Protein AF-A0AA43C6V8-F1 (afdb_monomer_lite)

Sequence (567 aa):
AALREPPGLALLPVYSGEDRGLGRGYAHRLAWVLRPEIAGDVGRWEALVDAHDGELLAFEDLDHYGVARNVRGGVYPYADDGVEPDGTMVGGYPMPFADLSSGGFADAGGNFSATGTVTTTLDGQYVRIQDDCGAISEASDGDIDLEGADGDDNCEVPPGHSPGDTPGARTAYYELNRLREMAASHLPANAWLDGQLTARTNLPLTCAASWNGTEVLFYWHNEPCANTAQNAAVIDHEWGHGLDDNDVNGSIPPASQGGGGGFADLIAAVRHNRACIGRGFFTNGMLCGGYGDPCTPESGCDGVRTVDYEERTSGLPHTLTWVRQFCFGTPPAVQCLGAAYAEAIWDLWKRDLPALYGMDDNTALEVTTRLLIVGSGAVSGWFDLSGPDPGDAGCGANQAYLQFLATDDDDGDIDNGTPHMTAIAAAFDRHEIGCTPGGATPGPVVQDSGCAATPTAAPVVSADATDMGAELSWTAVADAAEYKIFRTDGERQCELAKTVAGTTTGTSFTDGGLQNGREYSYVVIPMGAGGDSCFGPASACVSVGDDAIFADGFESGDTSAWSQTVP

Foldseek 3Di:
DDFPDDWDKDWDWDQPPDPPDDPPGTDIFIWTWTFDDDFPDLFTWTWTAGPPPRRGPDIDGPFPLPFKFFEWEWAQQAFCQPDPDRNWIDTGQGLAQFAWPVDGTAHRQRIDGDAAKIWTFLCGQAEREDEPQFTFIFIDRGHGYQYDGTPFFQQRGPPPGDSRSGNLRRHLSNLLLQLLLQLCLLVVPQVNSSHHEYEYFRDCDDDAWAQPQGHTYWYGDDPQFHTLSRGSLSSQLRVQLNLCCRFLQNHFADLQQLTSQLLSNLSSCLQQVAQQRGACGGNVQDFACLLPFTFDVVSSRPHNGGLACCRTPVNAAAALVNCLVRQDDVVGDSNNSSNLVSNLLVCLQPPQCCVPPVADNLLSSLLSSSLSSPLSRQANGQFRSPDPFLLAGQQDCNHSLNSSLCSLALPNDCLQPGQRQQSSQVSCNSRSRYHDPVDPRHDRDRDHDDQVQFFADAWAKDWEDDRQWIKMFTDDTGQFQKKWKWKDFDDPASSGRTRGQDMGSDGMDIGGNHHRQGKMKMKMWGAHPSPSSRTYHIYPIDIDRDPSPDPDDPVVVDPVVPDDDDD

Radius of gyration: 26.61 Å; chains: 1; bounding box: 60×79×83 Å

Secondary structure (DSSP, 8-state):
--BSSPPEEEEEEEE-S---STT-SEEEEEEEEE-BPPTT--S-EEEEEETTT--EEEEEE-S-TTT-EEEEEEE-SS-SSS-TTTSS-EEEEE-TT-B-TTSSB--TTSEE--SS-EEE-SB-SSEEEEETT----EEESS-EE----TT--TT---TT--TT--HHHHHHHHHHHHHHHHHHHH-TT-TTTTSPEEEEEEEEEES-EEE-SSEEEEEEPBTTB--GGG-HHHHHHHHHHHHHHTSSS-SPPPGGGT-SHHHHHHHHHHHTT-SEETTTSBTT-PPP-GGGSPBPTTTT--SSEES-GGGBSS-S---HHHHHHHS-SSS--HHHHTHHHHHHHHHIIIIIHHHHH---HHHHHHHHHHHHHHHGGG-SBSS-TT-S-GGGTT-STTBHHHHHHHHH-SSS-GGG-BTTHHHHHHHHHHTT-S--TTSSS------B---TT---S---EEEEEETTEEEEEEPPPTT-SEEEEEEE-STTGGGS--EEEEEESSSEEEEESPPTT--EEEEEEEE-TTGGG-B-PPPPPEEES------SSSTT---GGG-----

pLDDT: mean 87.9, std 14.6, range [30.09, 98.88]

Structure (mmCIF, N/CA/C/O backbone):
data_AF-A0AA43C6V8-F1
#
_entry.id   AF-A0AA43C6V8-F1
#
loop_
_atom_site.group_PDB
_atom_site.id
_atom_site.type_symbol
_atom_site.label_atom_id
_atom_site.label_alt_id
_atom_site.label_comp_id
_atom_site.label_asym_id
_atom_site.label_entity_id
_atom_site.label_seq_id
_atom_site.pdbx_PDB_ins_code
_atom_site.Cartn_x
_atom_site.Cartn_y
_atom_site.Cartn_z
_atom_site.occupancy
_atom_site.B_iso_or_equiv
_atom_site.auth_seq_id
_atom_site.auth_comp_id
_atom_site.auth_asym_id
_atom_site.auth_atom_id
_atom_site.pdbx_PDB_model_num
ATOM 1 N N . ALA A 1 1 ? -10.275 -36.086 -13.017 1.00 51.12 1 ALA A N 1
ATOM 2 C CA . ALA A 1 1 ? -10.548 -34.674 -13.315 1.00 51.12 1 ALA A CA 1
ATOM 3 C C . ALA A 1 1 ? -11.756 -34.257 -12.499 1.00 51.12 1 ALA A C 1
ATOM 5 O O . ALA A 1 1 ? -12.772 -34.953 -12.562 1.00 51.12 1 ALA A O 1
ATOM 6 N N . ALA A 1 2 ? -11.615 -33.213 -11.686 1.00 54.00 2 ALA A N 1
ATOM 7 C CA . ALA A 1 2 ? -12.768 -32.497 -11.162 1.00 54.00 2 ALA A CA 1
ATOM 8 C C . ALA A 1 2 ? -13.444 -31.752 -12.327 1.00 54.00 2 ALA A C 1
ATOM 10 O O . ALA A 1 2 ? -12.810 -31.464 -13.345 1.00 54.00 2 ALA A O 1
ATOM 11 N N . LEU A 1 3 ? -14.753 -31.543 -12.222 1.00 53.59 3 LEU A N 1
ATOM 12 C CA . LEU A 1 3 ? -15.493 -30.680 -13.136 1.00 53.59 3 LEU A CA 1
ATOM 13 C C . LEU A 1 3 ? -15.845 -29.422 -12.349 1.00 53.59 3 LEU A C 1
ATOM 15 O O . LEU A 1 3 ? -16.387 -29.565 -11.251 1.00 53.59 3 LEU A O 1
ATOM 19 N N . ARG A 1 4 ? -15.598 -28.238 -12.922 1.00 54.72 4 ARG A N 1
ATOM 20 C CA . ARG A 1 4 ? -15.989 -26.950 -12.312 1.00 54.72 4 ARG A CA 1
ATOM 21 C C . ARG A 1 4 ? -17.490 -26.878 -12.054 1.00 54.72 4 ARG A C 1
ATOM 23 O O . ARG A 1 4 ? -17.960 -26.274 -11.099 1.00 54.72 4 ARG A O 1
ATOM 30 N N . GLU A 1 5 ? -18.257 -27.547 -12.909 1.00 61.78 5 GLU A N 1
ATOM 31 C CA . GLU A 1 5 ? -19.711 -27.533 -12.884 1.00 61.78 5 GLU A CA 1
ATOM 32 C C . GLU A 1 5 ? -20.281 -28.934 -13.155 1.00 61.78 5 GLU A C 1
ATOM 34 O O . GLU A 1 5 ? -19.648 -29.753 -13.834 1.00 61.78 5 GLU A O 1
ATOM 39 N N . PRO A 1 6 ? -21.507 -29.236 -12.689 1.00 69.25 6 PRO A N 1
ATOM 40 C CA . PRO A 1 6 ? -22.211 -30.444 -13.095 1.00 69.25 6 PRO A CA 1
ATOM 41 C C . PRO A 1 6 ? -22.332 -30.534 -14.629 1.00 69.25 6 PRO A C 1
ATOM 43 O O . PRO A 1 6 ? -22.663 -29.532 -15.263 1.00 69.25 6 PRO A O 1
ATOM 46 N N . PRO A 1 7 ? -22.152 -31.726 -15.235 1.00 77.12 7 PRO A N 1
ATOM 47 C CA . PRO A 1 7 ? -22.299 -31.914 -16.676 1.00 77.12 7 PRO A CA 1
ATOM 48 C C . PRO A 1 7 ? -23.619 -31.352 -17.215 1.00 77.12 7 PRO A C 1
ATOM 50 O O . PRO A 1 7 ? -24.707 -31.782 -16.813 1.00 77.12 7 PRO A O 1
ATOM 53 N N . GLY A 1 8 ? -23.514 -30.416 -18.155 1.00 75.12 8 GLY A N 1
ATOM 54 C CA . GLY A 1 8 ? -24.652 -29.855 -18.874 1.00 75.12 8 GLY A CA 1
ATOM 55 C C . GLY A 1 8 ? -24.993 -30.692 -20.102 1.00 75.12 8 GLY A C 1
ATOM 56 O O . GLY A 1 8 ? -24.124 -31.331 -20.685 1.00 75.12 8 GLY A O 1
ATOM 57 N N . LEU A 1 9 ? -26.254 -30.687 -20.531 1.00 86.44 9 LEU A N 1
ATOM 58 C CA . LEU A 1 9 ? -26.664 -31.317 -21.787 1.00 86.44 9 LEU A CA 1
ATOM 59 C C . LEU A 1 9 ? -27.076 -30.227 -22.780 1.00 86.44 9 LEU A C 1
ATOM 61 O O . LEU A 1 9 ? -28.006 -29.466 -22.509 1.00 86.44 9 LEU A O 1
ATOM 65 N N . ALA A 1 10 ? -26.411 -30.166 -23.930 1.00 84.25 10 ALA A N 1
ATOM 66 C CA . ALA A 1 10 ? -26.651 -29.167 -24.966 1.00 84.25 10 ALA A CA 1
ATOM 67 C C . ALA A 1 10 ? -26.977 -29.818 -26.314 1.00 84.25 10 ALA A C 1
ATOM 69 O O . ALA A 1 10 ? -26.538 -30.923 -26.626 1.00 84.25 10 ALA A O 1
ATOM 70 N N . LEU A 1 11 ? -27.764 -29.120 -27.135 1.00 86.00 11 LEU A N 1
ATOM 71 C CA . LEU A 1 11 ? -28.056 -29.527 -28.506 1.00 86.00 11 LEU A CA 1
ATOM 72 C C . LEU A 1 11 ? -27.231 -28.661 -29.468 1.00 86.00 11 LEU A C 1
ATOM 74 O O . LEU A 1 11 ? -27.546 -27.491 -29.676 1.00 86.00 11 LEU A O 1
ATOM 78 N N . LEU A 1 12 ? -26.185 -29.240 -30.051 1.00 78.69 12 LEU A N 1
ATOM 79 C CA . LEU A 1 12 ? -25.211 -28.549 -30.891 1.00 78.69 12 LEU A CA 1
ATOM 80 C C . LEU A 1 12 ? -25.595 -28.628 -32.371 1.00 78.69 12 LEU A C 1
ATOM 82 O O . LEU A 1 12 ? -25.826 -29.732 -32.875 1.00 78.69 12 LEU A O 1
ATOM 86 N N . PRO A 1 13 ? -25.633 -27.506 -33.107 1.00 75.75 13 PRO A N 1
ATOM 87 C CA . PRO A 1 13 ? -25.773 -27.533 -34.554 1.00 75.75 13 PRO A CA 1
ATOM 88 C C . PRO A 1 13 ? -24.462 -28.001 -35.202 1.00 75.75 13 PRO A C 1
ATOM 90 O O . PRO A 1 13 ? -23.398 -27.445 -34.956 1.00 75.75 13 PRO A O 1
ATOM 93 N N . VAL A 1 14 ? -24.534 -29.001 -36.078 1.00 70.75 14 VAL A N 1
ATOM 94 C CA . VAL A 1 14 ? -23.375 -29.592 -36.765 1.00 70.75 14 VAL A CA 1
ATOM 95 C C . VAL A 1 14 ? -23.591 -29.532 -38.264 1.00 70.75 14 VAL A C 1
ATOM 97 O O . VAL A 1 14 ? -24.666 -29.876 -38.759 1.00 70.75 14 VAL A O 1
ATOM 100 N N . TYR A 1 15 ? -22.579 -29.107 -39.013 1.00 65.00 15 TYR A N 1
ATOM 101 C CA . TYR A 1 15 ? -22.685 -29.059 -40.466 1.00 65.00 15 TYR A CA 1
ATOM 102 C C . TYR A 1 15 ? -22.803 -30.478 -41.040 1.00 65.00 15 TYR A C 1
ATOM 104 O O . TYR A 1 15 ? -21.950 -31.331 -40.820 1.00 65.00 15 TYR A O 1
ATOM 112 N N . SER A 1 16 ? -23.872 -30.733 -41.794 1.00 63.41 16 SER A N 1
ATOM 113 C CA . SER A 1 16 ? -24.205 -32.065 -42.326 1.00 63.41 16 SER A CA 1
ATOM 114 C C . SER A 1 16 ? -23.391 -32.477 -43.564 1.00 63.41 16 SER A C 1
ATOM 116 O O . SER A 1 16 ? -23.611 -33.554 -44.111 1.00 63.41 16 SER A O 1
ATOM 118 N N . GLY A 1 17 ? -22.457 -31.635 -44.024 1.00 57.25 17 GLY A N 1
ATOM 119 C CA . GLY A 1 17 ? -21.581 -31.933 -45.164 1.00 57.25 17 GLY A CA 1
ATOM 120 C C . GLY A 1 17 ? -22.240 -31.796 -46.542 1.00 57.25 17 GLY A C 1
ATOM 121 O O . GLY A 1 17 ? -21.547 -31.889 -47.553 1.00 57.25 17 GLY A O 1
ATOM 122 N N . GLU A 1 18 ? -23.550 -31.545 -46.612 1.00 57.00 18 GLU A N 1
ATOM 123 C CA . GLU A 1 18 ? -24.288 -31.411 -47.868 1.00 57.00 18 GLU A CA 1
ATOM 124 C C . GLU A 1 18 ? -24.850 -29.993 -48.034 1.00 57.00 18 GLU A C 1
ATOM 126 O O . GLU A 1 18 ? -25.683 -29.534 -47.251 1.00 57.00 18 GLU A O 1
ATOM 131 N N . ASP A 1 19 ? -24.435 -29.308 -49.103 1.00 55.03 19 ASP A N 1
ATOM 132 C CA . ASP A 1 19 ? -24.946 -27.985 -49.466 1.00 55.03 19 ASP A CA 1
ATOM 133 C C . ASP A 1 19 ? -26.382 -28.112 -50.014 1.00 55.03 19 ASP A C 1
ATOM 135 O O . ASP A 1 19 ? -26.630 -28.262 -51.213 1.00 55.03 19 ASP A O 1
ATOM 139 N N . ARG A 1 20 ? -27.359 -28.171 -49.101 1.00 54.84 20 ARG A N 1
ATOM 140 C CA . ARG A 1 20 ? -28.789 -28.365 -49.401 1.00 54.84 20 ARG A CA 1
ATOM 141 C C . ARG A 1 20 ? -29.604 -27.080 -49.233 1.00 54.84 20 ARG A C 1
ATOM 143 O O . ARG A 1 20 ? -30.743 -27.124 -48.784 1.00 54.84 20 ARG A O 1
ATOM 150 N N . GLY A 1 21 ? -29.068 -25.933 -49.644 1.00 57.69 21 GLY A N 1
ATOM 151 C CA . GLY A 1 21 ? -29.802 -24.662 -49.674 1.00 57.69 21 GLY A CA 1
ATOM 152 C C . GLY A 1 21 ? -30.133 -24.065 -48.294 1.00 57.69 21 GLY A C 1
ATOM 153 O O . GLY A 1 21 ? -29.936 -24.680 -47.244 1.00 57.69 21 GLY A O 1
ATOM 154 N N . LEU A 1 22 ? -30.640 -22.825 -48.307 1.00 50.44 22 LEU A N 1
ATOM 155 C CA . LEU A 1 22 ? -30.951 -22.028 -47.110 1.00 50.44 22 LEU A CA 1
ATOM 156 C C . LEU A 1 22 ? -31.852 -22.802 -46.127 1.00 50.44 22 LEU A C 1
ATOM 158 O O . LEU A 1 22 ? -33.003 -23.113 -46.433 1.00 50.44 22 LEU A O 1
ATOM 162 N N . GLY A 1 23 ? -31.313 -23.094 -44.938 1.00 56.91 23 GLY A N 1
ATOM 163 C CA . GLY A 1 23 ? -32.033 -23.721 -43.823 1.00 56.91 23 GLY A CA 1
ATOM 164 C C . GLY A 1 23 ? -31.975 -25.254 -43.735 1.00 56.91 23 GLY A C 1
ATOM 165 O O . GLY A 1 23 ? -32.698 -25.813 -42.915 1.00 56.91 23 GLY A O 1
ATOM 166 N N . ARG A 1 24 ? -31.163 -25.958 -44.545 1.00 58.66 24 ARG A N 1
ATOM 167 C CA . ARG A 1 24 ? -31.041 -27.439 -44.485 1.00 58.66 24 ARG A CA 1
ATOM 168 C C . ARG A 1 24 ? -29.606 -27.981 -44.383 1.00 58.66 24 ARG A C 1
ATOM 170 O O . ARG A 1 24 ? -29.392 -29.157 -44.656 1.00 58.66 24 ARG A O 1
ATOM 177 N N . GLY A 1 25 ? -28.645 -27.145 -43.989 1.00 59.06 25 GLY A N 1
ATOM 178 C CA . GLY A 1 25 ? -27.228 -27.524 -43.866 1.00 59.06 25 GLY A CA 1
ATOM 179 C C . GLY A 1 25 ? -26.797 -28.038 -42.487 1.00 59.06 25 GLY A C 1
ATOM 180 O O . GLY A 1 25 ? -25.706 -28.591 -42.373 1.00 59.06 25 GLY A O 1
ATOM 181 N N . TYR A 1 26 ? -27.636 -27.900 -41.455 1.00 63.16 26 TYR A N 1
ATOM 182 C CA . TYR A 1 26 ? -27.282 -28.235 -40.073 1.00 63.16 26 TYR A CA 1
ATOM 183 C C . TYR A 1 26 ? -28.075 -29.447 -39.571 1.00 63.16 26 TYR A C 1
ATOM 185 O O . TYR A 1 26 ? -29.307 -29.450 -39.580 1.00 63.16 26 TYR A O 1
ATOM 193 N N . ALA A 1 27 ? -27.356 -30.480 -39.142 1.00 73.94 27 ALA A N 1
ATOM 194 C CA . ALA A 1 27 ? -27.860 -31.500 -38.234 1.00 73.94 27 ALA A CA 1
ATOM 195 C C . ALA A 1 27 ? -27.717 -30.999 -36.790 1.00 73.94 27 ALA A C 1
ATOM 197 O O . ALA A 1 27 ? -27.106 -29.961 -36.551 1.00 73.94 27 ALA A O 1
ATOM 198 N N . HIS A 1 28 ? -28.278 -31.727 -35.831 1.00 79.75 28 HIS A N 1
ATOM 199 C CA . HIS A 1 28 ? -28.061 -31.444 -34.418 1.00 79.75 28 HIS A CA 1
ATOM 200 C C . HIS A 1 28 ? -27.508 -32.689 -33.741 1.00 79.75 28 HIS A C 1
ATOM 202 O O . HIS A 1 28 ? -28.013 -33.786 -33.987 1.00 79.75 28 HIS A O 1
ATOM 208 N N . ARG A 1 29 ? -26.495 -32.514 -32.897 1.00 82.06 29 ARG A N 1
ATOM 209 C CA . ARG A 1 29 ? -25.996 -33.552 -31.998 1.00 82.06 29 ARG A CA 1
ATOM 210 C C . ARG A 1 29 ? -26.299 -33.155 -30.569 1.00 82.06 29 ARG A C 1
ATOM 212 O O . ARG A 1 29 ? -26.185 -31.993 -30.199 1.00 82.06 29 ARG A O 1
ATOM 219 N N . LEU A 1 30 ? -26.747 -34.124 -29.788 1.00 89.56 30 LEU A N 1
ATOM 220 C CA . LEU A 1 30 ? -26.898 -33.952 -28.353 1.00 89.56 30 LEU A CA 1
ATOM 221 C C . LEU A 1 30 ? -25.528 -34.209 -27.734 1.00 89.56 30 LEU A C 1
ATOM 223 O O . LEU A 1 30 ? -24.958 -35.265 -27.990 1.00 89.56 30 LEU A O 1
ATOM 227 N N . ALA A 1 31 ? -25.013 -33.271 -26.955 1.00 86.81 31 ALA A N 1
ATOM 228 C CA . ALA A 1 31 ? -23.690 -33.358 -26.363 1.00 86.81 31 ALA A CA 1
ATOM 229 C C . ALA A 1 31 ? -23.735 -33.068 -24.863 1.00 86.81 31 ALA A C 1
ATOM 231 O O . ALA A 1 31 ? -24.507 -32.224 -24.403 1.00 86.81 31 ALA A O 1
ATOM 232 N N . TRP A 1 32 ? -22.894 -33.768 -24.114 1.00 83.38 32 TRP A N 1
ATOM 233 C CA . TRP A 1 32 ? -22.467 -33.360 -22.789 1.00 83.38 32 TRP A CA 1
ATOM 234 C C . TRP A 1 32 ? -21.501 -32.188 -22.920 1.00 83.38 32 TRP A C 1
ATOM 236 O O . TRP A 1 32 ? -20.523 -32.272 -23.659 1.00 83.38 32 TRP A O 1
ATOM 246 N N . VAL A 1 33 ? -21.793 -31.117 -22.194 1.00 82.62 33 VAL A N 1
ATOM 247 C CA . VAL A 1 33 ? -20.891 -29.996 -21.960 1.00 82.62 33 VAL A CA 1
ATOM 248 C C . VAL A 1 33 ? -20.161 -30.297 -20.662 1.00 82.62 33 VAL A C 1
ATOM 250 O O . VAL A 1 33 ? -20.771 -30.330 -19.589 1.00 82.62 33 VAL A O 1
ATOM 253 N N . LEU A 1 34 ? -18.876 -30.604 -20.780 1.00 82.69 34 LEU A N 1
ATOM 254 C CA . LEU A 1 34 ? -17.995 -30.908 -19.664 1.00 82.69 34 LEU A CA 1
ATOM 255 C C . LEU A 1 34 ? -16.990 -29.770 -19.532 1.00 82.69 34 LEU A C 1
ATOM 257 O O . LEU A 1 34 ? -16.363 -29.406 -20.518 1.00 82.69 34 LEU A O 1
ATOM 261 N N . ARG A 1 35 ? -16.804 -29.246 -18.322 1.00 78.81 35 ARG A N 1
ATOM 262 C CA . ARG A 1 35 ? -15.798 -28.215 -18.038 1.00 78.81 35 ARG A CA 1
ATOM 263 C C . ARG A 1 35 ? -14.768 -28.769 -17.065 1.00 78.81 35 ARG A C 1
ATOM 265 O O . ARG A 1 35 ? -14.970 -28.668 -15.851 1.00 78.81 35 ARG A O 1
ATOM 272 N N . PRO A 1 36 ? -13.770 -29.513 -17.576 1.00 71.81 36 PRO A N 1
ATOM 273 C CA . PRO A 1 36 ? -12.768 -30.137 -16.733 1.00 71.81 36 PRO A CA 1
ATOM 274 C C . PRO A 1 36 ? -11.769 -29.112 -16.206 1.00 71.81 36 PRO A C 1
ATOM 276 O O . PRO A 1 36 ? -11.371 -28.194 -16.914 1.00 71.81 36 PRO A O 1
ATOM 279 N N . GLU A 1 37 ? -11.303 -29.349 -14.987 1.00 64.38 37 GLU A N 1
ATOM 280 C CA . GLU A 1 37 ? -10.041 -28.786 -14.513 1.00 64.38 37 GLU A CA 1
ATOM 281 C C . GLU A 1 37 ? -8.899 -29.707 -14.937 1.00 64.38 37 GLU A C 1
ATOM 283 O O . GLU A 1 37 ? -8.944 -30.927 -14.704 1.00 64.38 37 GLU A O 1
ATOM 288 N N . ILE A 1 38 ? -7.894 -29.126 -15.593 1.00 63.88 38 ILE A N 1
ATOM 289 C CA . ILE A 1 38 ? -6.674 -29.819 -15.995 1.00 63.88 38 ILE A CA 1
ATOM 290 C C . ILE A 1 38 ? -5.580 -29.447 -14.996 1.00 63.88 38 ILE A C 1
ATOM 292 O O . ILE A 1 38 ? -5.299 -28.279 -14.769 1.00 63.88 38 ILE A O 1
ATOM 296 N N . ALA A 1 39 ? -4.966 -30.458 -14.384 1.00 54.97 39 ALA A N 1
ATOM 297 C CA . ALA A 1 39 ? -3.903 -30.243 -13.411 1.00 54.97 39 ALA A CA 1
ATOM 298 C C . ALA A 1 39 ? -2.689 -29.562 -14.064 1.00 54.97 39 ALA A C 1
ATOM 300 O O . ALA A 1 39 ? -2.209 -30.035 -15.095 1.00 54.97 39 ALA A O 1
ATOM 301 N N . GLY A 1 40 ? -2.187 -28.497 -13.434 1.00 51.75 40 GLY A N 1
ATOM 302 C CA . GLY A 1 40 ? -1.047 -27.717 -13.928 1.00 51.75 40 GLY A CA 1
ATOM 303 C C . GLY A 1 40 ? -1.378 -26.774 -15.088 1.00 51.75 40 GLY A C 1
ATOM 304 O O . GLY A 1 40 ? -0.461 -26.216 -15.683 1.00 51.75 40 GLY A O 1
ATOM 305 N N . ASP A 1 41 ? -2.660 -26.609 -15.419 1.00 51.62 41 ASP A N 1
ATOM 306 C CA . ASP A 1 41 ? -3.125 -25.715 -16.472 1.00 51.62 41 ASP A CA 1
ATOM 307 C C . ASP A 1 41 ? -4.157 -24.738 -15.898 1.00 51.62 41 ASP A C 1
ATOM 309 O O . ASP A 1 41 ? -5.149 -25.133 -15.282 1.00 51.62 41 ASP A O 1
ATOM 313 N N . VAL A 1 42 ? -3.893 -23.452 -16.096 1.00 56.00 42 VAL A N 1
ATOM 314 C CA . VAL A 1 42 ? -4.732 -22.348 -15.619 1.00 56.00 42 VAL A CA 1
ATOM 315 C C . VAL A 1 42 ? -5.910 -22.051 -16.555 1.00 56.00 42 VAL A C 1
ATOM 317 O O . VAL A 1 42 ? -6.831 -21.341 -16.149 1.00 56.00 42 VAL A O 1
ATOM 320 N N . GLY A 1 43 ? -5.900 -22.596 -17.778 1.00 58.72 43 GLY A N 1
ATOM 321 C CA . GLY A 1 43 ? -6.920 -22.358 -18.798 1.00 58.72 43 GLY A CA 1
ATOM 322 C C . GLY A 1 43 ? -8.286 -22.965 -18.465 1.00 58.72 43 GLY A C 1
ATOM 323 O O . GLY A 1 43 ? -8.409 -23.993 -17.783 1.00 58.72 43 GLY A O 1
ATOM 324 N N . ARG A 1 44 ? -9.356 -22.338 -18.963 1.00 66.81 44 ARG A N 1
ATOM 325 C CA . ARG A 1 44 ? -10.735 -22.828 -18.815 1.00 66.81 44 ARG A CA 1
ATOM 326 C C . ARG A 1 44 ? -11.144 -23.693 -19.990 1.00 66.81 44 ARG A C 1
ATOM 328 O O . ARG A 1 44 ? -11.562 -23.209 -21.030 1.00 66.81 44 ARG A O 1
ATOM 335 N N . TRP A 1 45 ? -11.149 -25.000 -19.788 1.00 75.50 45 TRP A N 1
ATOM 336 C CA . TRP A 1 45 ? -11.449 -25.940 -20.861 1.00 75.50 45 TRP A CA 1
ATOM 337 C C . TRP A 1 45 ? -12.940 -26.283 -20.947 1.00 75.50 45 TRP A C 1
ATOM 339 O O . TRP A 1 45 ? -13.588 -26.574 -19.941 1.00 75.50 45 TRP A O 1
ATOM 349 N N . GLU A 1 46 ? -13.483 -26.334 -22.163 1.00 85.12 46 GLU A N 1
ATOM 350 C CA . GLU A 1 46 ? -14.789 -26.919 -22.465 1.00 85.12 46 GLU A CA 1
ATOM 351 C C . GLU A 1 46 ? -14.630 -28.103 -23.422 1.00 85.12 46 GLU A C 1
ATOM 353 O O . GLU A 1 46 ? -14.076 -27.993 -24.514 1.00 85.12 46 GLU A O 1
ATOM 358 N N . ALA A 1 47 ? -15.148 -29.259 -23.008 1.00 84.25 47 ALA A N 1
ATOM 359 C CA . ALA A 1 47 ? -15.260 -30.458 -23.820 1.00 84.25 47 ALA A CA 1
ATOM 360 C C . ALA A 1 47 ? -16.725 -30.696 -24.187 1.00 84.25 47 ALA A C 1
ATOM 362 O O . ALA A 1 47 ? -17.573 -30.943 -23.326 1.00 84.25 47 ALA A O 1
ATOM 363 N N . LEU A 1 48 ? -17.010 -30.694 -25.484 1.00 81.56 48 LEU A N 1
ATOM 364 C CA . LEU A 1 48 ? -18.297 -31.096 -26.030 1.00 81.56 48 LEU A CA 1
ATOM 365 C C . LEU A 1 48 ? -18.202 -32.561 -26.446 1.00 81.56 48 LEU A C 1
ATOM 367 O O . LEU A 1 48 ? -17.493 -32.889 -27.392 1.00 81.56 48 LEU A O 1
ATOM 371 N N . VAL A 1 49 ? -18.909 -33.449 -25.750 1.00 83.69 49 VAL A N 1
ATOM 372 C CA . VAL A 1 49 ? -18.858 -34.903 -25.981 1.00 83.69 49 VAL A CA 1
ATOM 373 C C . VAL A 1 49 ? -20.228 -35.402 -26.425 1.00 83.69 49 VAL A C 1
ATOM 375 O O . VAL A 1 49 ? -21.200 -35.207 -25.705 1.00 83.69 49 VAL A O 1
ATOM 378 N N . ASP A 1 50 ? -20.346 -36.053 -27.583 1.00 86.50 50 ASP A N 1
ATOM 379 C CA . ASP A 1 50 ? -21.626 -36.592 -28.061 1.00 86.50 50 ASP A CA 1
ATOM 380 C C . ASP A 1 50 ? -22.225 -37.545 -27.016 1.00 86.50 50 ASP A C 1
ATOM 382 O O . ASP A 1 50 ? -21.598 -38.500 -26.549 1.00 86.50 50 ASP A O 1
ATOM 386 N N . ALA A 1 51 ? -23.466 -37.263 -26.627 1.00 87.81 51 ALA A N 1
ATOM 387 C CA . ALA A 1 51 ? -24.139 -37.947 -25.537 1.00 87.81 51 ALA A CA 1
ATOM 388 C C . ALA A 1 51 ? -24.505 -39.407 -25.859 1.00 87.81 51 ALA A C 1
ATOM 390 O O . ALA A 1 51 ? -24.892 -40.139 -24.945 1.00 87.81 51 ALA A O 1
ATOM 391 N N . HIS A 1 52 ? -24.423 -39.838 -27.124 1.00 86.50 52 HIS A N 1
ATOM 392 C CA . HIS A 1 52 ? -24.796 -41.192 -27.540 1.00 86.50 52 HIS A CA 1
ATOM 393 C C . HIS A 1 52 ? -23.609 -42.144 -27.651 1.00 86.50 52 HIS A C 1
ATOM 395 O O . HIS A 1 52 ? -23.736 -43.305 -27.259 1.00 86.50 52 HIS A O 1
ATOM 401 N N . ASP A 1 53 ? -22.494 -41.688 -28.218 1.00 85.81 53 ASP A N 1
ATOM 402 C CA . ASP A 1 53 ? -21.347 -42.542 -28.544 1.00 85.81 53 ASP A CA 1
ATOM 403 C C . ASP A 1 53 ? -20.035 -42.115 -27.869 1.00 85.81 53 ASP A C 1
ATOM 405 O O . ASP A 1 53 ? -19.062 -42.869 -27.918 1.00 85.81 53 ASP A O 1
ATOM 409 N N . GLY A 1 54 ? -20.023 -40.976 -27.170 1.00 81.00 54 GLY A N 1
ATOM 410 C CA . GLY A 1 54 ? -18.849 -40.478 -26.459 1.00 81.00 54 GLY A CA 1
ATOM 411 C C . GLY A 1 54 ? -17.802 -39.828 -27.365 1.00 81.00 54 GLY A C 1
ATOM 412 O O . GLY A 1 54 ? -16.674 -39.624 -26.918 1.00 81.00 54 GLY A O 1
ATOM 413 N N . GLU A 1 55 ? -18.135 -39.522 -28.624 1.00 82.31 55 GLU A N 1
ATOM 414 C CA . GLU A 1 55 ? -17.255 -38.792 -29.541 1.00 82.31 55 GLU A CA 1
ATOM 415 C C . GLU A 1 55 ? -16.943 -37.390 -28.987 1.00 82.31 55 GLU A C 1
ATOM 417 O O . GLU A 1 55 ? -17.854 -36.622 -28.686 1.00 82.31 55 GLU A O 1
ATOM 422 N N . LEU A 1 56 ? -15.661 -37.027 -28.869 1.00 80.12 56 LEU A N 1
ATOM 423 C CA . LEU A 1 56 ? -15.256 -35.654 -28.552 1.00 80.12 56 LEU A CA 1
ATOM 424 C C . LEU A 1 56 ? -15.505 -34.770 -29.785 1.00 80.12 56 LEU A C 1
ATOM 426 O O . LEU A 1 56 ? -14.791 -34.870 -30.781 1.00 80.12 56 LEU A O 1
ATOM 430 N N . LEU A 1 57 ? -16.540 -33.935 -29.722 1.00 77.62 57 LEU A N 1
ATOM 431 C CA . LEU A 1 57 ? -16.984 -33.052 -30.802 1.00 77.62 57 LEU A CA 1
ATOM 432 C C . LEU A 1 57 ? -16.160 -31.765 -30.869 1.00 77.62 57 LEU A C 1
ATOM 434 O O . LEU A 1 57 ? -15.862 -31.286 -31.961 1.00 77.62 57 LEU A O 1
ATOM 438 N N . ALA A 1 58 ? -15.814 -31.211 -29.710 1.00 75.81 58 ALA A N 1
ATOM 439 C CA . ALA A 1 58 ? -14.927 -30.065 -29.576 1.00 75.81 58 ALA A CA 1
ATOM 440 C C . ALA A 1 58 ? -14.217 -30.122 -28.224 1.00 75.81 58 ALA A C 1
ATOM 442 O O . ALA A 1 58 ? -14.760 -30.648 -27.251 1.00 75.81 58 ALA A O 1
ATOM 443 N N . PHE A 1 59 ? -13.010 -29.577 -28.192 1.00 80.38 59 PHE A N 1
ATOM 444 C CA . PHE A 1 59 ? -12.285 -29.285 -26.971 1.00 80.38 59 PHE A CA 1
ATOM 445 C C . PHE A 1 59 ? -11.633 -27.930 -27.164 1.00 80.38 59 PHE A C 1
ATOM 447 O O . PHE A 1 59 ? -10.798 -27.785 -28.059 1.00 80.38 59 PHE A O 1
ATOM 454 N N . GLU A 1 60 ? -12.092 -26.941 -26.414 1.00 67.00 60 GLU A N 1
ATOM 455 C CA . GLU A 1 60 ? -11.653 -25.563 -26.566 1.00 67.00 60 GLU A CA 1
ATOM 456 C C . GLU A 1 60 ? -11.253 -24.968 -25.230 1.00 67.00 60 GLU A C 1
ATOM 458 O O . GLU A 1 60 ? -11.784 -25.335 -24.183 1.00 67.00 60 GLU A O 1
ATOM 463 N N . ASP A 1 61 ? -10.289 -24.065 -25.308 1.00 68.00 61 ASP A N 1
ATOM 464 C CA . ASP A 1 61 ? -9.993 -23.139 -24.237 1.00 68.00 61 ASP A CA 1
ATOM 465 C C . ASP A 1 61 ? -10.966 -21.961 -24.364 1.00 68.00 61 ASP A C 1
ATOM 467 O O . ASP A 1 61 ? -11.066 -21.329 -25.420 1.00 68.00 61 ASP A O 1
ATOM 471 N N . LEU A 1 62 ? -11.740 -21.728 -23.312 1.00 62.44 62 LEU A N 1
ATOM 472 C CA . LEU A 1 62 ? -12.692 -20.634 -23.193 1.00 62.44 62 LEU A CA 1
ATOM 473 C C . LEU A 1 62 ? -11.997 -19.314 -22.858 1.00 62.44 62 LEU A C 1
ATOM 475 O O . LEU A 1 62 ? -12.647 -18.267 -22.906 1.00 62.44 62 LEU A O 1
ATOM 479 N N . ASP A 1 63 ? -10.714 -19.340 -22.508 1.00 58.56 63 ASP A N 1
ATOM 480 C CA . ASP A 1 63 ? -9.941 -18.131 -22.288 1.00 58.56 63 ASP A CA 1
ATOM 481 C C . ASP A 1 63 ? -9.470 -17.589 -23.637 1.00 58.56 63 ASP A C 1
ATOM 483 O O . ASP A 1 63 ? -8.761 -18.221 -24.426 1.00 58.56 63 ASP A O 1
ATOM 487 N N . HIS A 1 64 ? -9.942 -16.389 -23.965 1.00 53.81 64 HIS A N 1
ATOM 488 C CA . HIS A 1 64 ? -9.734 -15.789 -25.274 1.00 53.81 64 HIS A CA 1
ATOM 489 C C . HIS A 1 64 ? -8.377 -15.065 -25.338 1.00 53.81 64 HIS A C 1
ATOM 491 O O . HIS A 1 64 ? -8.309 -13.871 -25.642 1.00 53.81 64 HIS A O 1
ATOM 497 N N . TYR A 1 65 ? -7.275 -15.806 -25.166 1.00 52.69 65 TYR A N 1
ATOM 498 C CA . TYR A 1 65 ? -5.895 -15.297 -25.299 1.00 52.69 65 TYR A CA 1
ATOM 499 C C . TYR A 1 65 ? -5.592 -14.668 -26.679 1.00 52.69 65 TYR A C 1
ATOM 501 O O . TYR A 1 65 ? -4.594 -13.984 -26.869 1.00 52.69 65 TYR A O 1
ATOM 509 N N . GLY A 1 66 ? -6.451 -14.899 -27.681 1.00 44.53 66 GLY A N 1
ATOM 510 C CA . GLY A 1 66 ? -6.308 -14.367 -29.040 1.00 44.53 66 GLY A CA 1
ATOM 511 C C . GLY A 1 66 ? -6.940 -12.991 -29.300 1.00 44.53 66 GLY A C 1
ATOM 512 O O . GLY A 1 66 ? -6.808 -12.491 -30.419 1.00 44.53 66 GLY A O 1
ATOM 513 N N . VAL A 1 67 ? -7.654 -12.386 -28.338 1.00 53.75 67 VAL A N 1
ATOM 514 C CA . VAL A 1 67 ? -8.338 -11.079 -28.520 1.00 53.75 67 VAL A CA 1
ATOM 515 C C . VAL A 1 67 ? -7.756 -9.979 -27.623 1.00 53.75 67 VAL A C 1
ATOM 517 O O . VAL A 1 67 ? -7.717 -8.810 -28.034 1.00 53.75 67 VAL A O 1
ATOM 520 N N . ALA A 1 68 ? -7.266 -10.355 -26.440 1.00 68.19 68 ALA A N 1
ATOM 521 C CA . ALA A 1 68 ? -6.547 -9.491 -25.515 1.00 68.19 68 ALA A CA 1
ATOM 522 C C . ALA A 1 68 ? -5.081 -9.941 -25.424 1.00 68.19 68 ALA A C 1
ATOM 524 O O . ALA A 1 68 ? -4.795 -11.100 -25.155 1.00 68.19 68 ALA A O 1
ATOM 525 N N . ARG A 1 69 ? -4.174 -9.009 -25.708 1.00 87.75 69 ARG A N 1
ATOM 526 C CA . ARG A 1 69 ? -2.730 -9.112 -25.493 1.00 87.75 69 ARG A CA 1
ATOM 527 C C . ARG A 1 69 ? -2.409 -8.575 -24.107 1.00 87.75 69 ARG A C 1
ATOM 529 O O . ARG A 1 69 ? -3.204 -7.824 -23.543 1.00 87.75 69 ARG A O 1
ATOM 536 N N . ASN A 1 70 ? -1.231 -8.884 -23.597 1.00 90.69 70 ASN A N 1
ATOM 537 C CA . ASN A 1 70 ? -0.822 -8.479 -22.263 1.00 90.69 70 ASN A CA 1
ATOM 538 C C . ASN A 1 70 ? 0.560 -7.808 -22.256 1.00 90.69 70 ASN A C 1
ATOM 540 O O . ASN A 1 70 ? 1.429 -8.169 -23.052 1.00 90.69 70 ASN A O 1
ATOM 544 N N . VAL A 1 71 ? 0.749 -6.804 -21.397 1.00 97.44 71 VAL A N 1
ATOM 545 C CA . VAL A 1 71 ? 2.067 -6.263 -21.039 1.00 97.44 71 VAL A CA 1
ATOM 546 C C . VAL A 1 71 ? 2.451 -6.838 -19.683 1.00 97.44 71 VAL A C 1
ATOM 548 O O . VAL A 1 71 ? 1.737 -6.622 -18.702 1.00 97.44 71 VAL A O 1
ATOM 551 N N . ARG A 1 72 ? 3.577 -7.548 -19.627 1.00 96.69 72 ARG A N 1
ATOM 552 C CA . ARG A 1 72 ? 4.060 -8.235 -18.423 1.00 96.69 72 ARG A CA 1
ATOM 553 C C . ARG A 1 72 ? 5.576 -8.255 -18.340 1.00 96.69 72 ARG A C 1
ATOM 555 O O . ARG A 1 72 ? 6.236 -7.988 -19.332 1.00 96.69 72 ARG A O 1
ATOM 562 N N . GLY A 1 73 ? 6.125 -8.595 -17.183 1.00 96.56 73 GLY A N 1
ATOM 563 C CA . GLY A 1 73 ? 7.564 -8.771 -17.007 1.00 96.56 73 GLY A CA 1
ATOM 564 C C . GLY A 1 73 ? 7.918 -9.451 -15.692 1.00 96.56 73 GLY A C 1
ATOM 565 O O . GLY A 1 73 ? 7.042 -9.775 -14.892 1.00 96.56 73 GLY A O 1
ATOM 566 N N . GLY A 1 74 ? 9.209 -9.688 -15.486 1.00 96.00 74 GLY A N 1
ATOM 567 C CA . GLY A 1 74 ? 9.757 -10.208 -14.241 1.00 96.00 74 GLY A CA 1
ATOM 568 C C . GLY A 1 74 ? 9.928 -9.118 -13.191 1.00 96.00 74 GLY A C 1
ATOM 569 O O . GLY A 1 74 ? 10.486 -8.056 -13.484 1.00 96.00 74 GLY A O 1
ATOM 570 N N . VAL A 1 75 ? 9.468 -9.390 -11.971 1.00 96.31 75 VAL A N 1
ATOM 571 C CA . VAL A 1 75 ? 9.623 -8.498 -10.812 1.00 96.31 75 VAL A CA 1
ATOM 572 C C . VAL A 1 75 ? 10.146 -9.273 -9.612 1.00 96.31 75 VAL A C 1
ATOM 574 O O . VAL A 1 75 ? 9.914 -10.475 -9.511 1.00 96.31 75 VAL A O 1
ATOM 577 N N . TYR A 1 76 ? 10.796 -8.584 -8.678 1.00 96.00 76 TYR A N 1
ATOM 578 C CA . TYR A 1 76 ? 11.024 -9.120 -7.337 1.00 96.00 76 TYR A CA 1
ATOM 579 C C . TYR A 1 76 ? 9.790 -8.826 -6.472 1.00 96.00 76 TYR A C 1
ATOM 581 O O . TYR A 1 76 ? 9.526 -7.652 -6.204 1.00 96.00 76 TYR A O 1
ATOM 589 N N . PRO A 1 77 ? 9.007 -9.835 -6.035 1.00 94.25 77 PRO A N 1
ATOM 590 C CA . PRO A 1 77 ? 7.765 -9.590 -5.298 1.00 94.25 77 PRO A CA 1
ATOM 591 C C . PRO A 1 77 ? 7.975 -8.867 -3.963 1.00 94.25 77 PRO A C 1
ATOM 593 O O . PRO A 1 77 ? 7.074 -8.177 -3.491 1.00 94.25 77 PRO A O 1
ATOM 596 N N . TYR A 1 78 ? 9.152 -9.023 -3.349 1.00 94.56 78 TYR A N 1
ATOM 597 C CA . TYR A 1 78 ? 9.537 -8.262 -2.167 1.00 94.56 78 TYR A CA 1
ATOM 598 C C . TYR A 1 78 ? 10.977 -7.744 -2.215 1.00 94.56 78 TYR A C 1
ATOM 600 O O . TYR A 1 78 ? 11.193 -6.557 -1.979 1.00 94.56 78 TYR A O 1
ATOM 608 N N . ALA A 1 79 ? 11.965 -8.604 -2.468 1.00 93.44 79 ALA A N 1
ATOM 609 C CA . ALA A 1 79 ? 13.378 -8.215 -2.508 1.00 93.44 79 ALA A CA 1
ATOM 610 C C . ALA A 1 79 ? 14.202 -9.155 -3.399 1.00 93.44 79 ALA A C 1
ATOM 612 O O . ALA A 1 79 ? 13.777 -10.276 -3.653 1.00 93.44 79 ALA A O 1
ATOM 613 N N . ASP A 1 80 ? 15.388 -8.712 -3.814 1.00 93.44 80 ASP A N 1
ATOM 614 C CA . ASP A 1 80 ? 16.436 -9.559 -4.401 1.00 93.44 80 ASP A CA 1
ATOM 615 C C . ASP A 1 80 ? 17.385 -10.053 -3.291 1.00 93.44 80 ASP A C 1
ATOM 617 O O . ASP A 1 80 ? 18.430 -9.459 -3.018 1.00 93.44 80 ASP A O 1
ATOM 621 N N . ASP A 1 81 ? 16.961 -11.082 -2.553 1.00 92.06 81 ASP A N 1
ATOM 622 C CA . ASP A 1 81 ? 17.736 -11.671 -1.446 1.00 92.06 81 ASP A CA 1
ATOM 623 C C . ASP A 1 81 ? 17.835 -13.206 -1.500 1.00 92.06 81 ASP A C 1
ATOM 625 O O . ASP A 1 81 ? 18.487 -13.833 -0.657 1.00 92.06 81 ASP A O 1
ATOM 629 N N . GLY A 1 82 ? 17.211 -13.827 -2.502 1.00 92.38 82 GLY A N 1
ATOM 630 C CA . GLY A 1 82 ? 17.143 -15.272 -2.685 1.00 92.38 82 GLY A CA 1
ATOM 631 C C . GLY A 1 82 ? 16.270 -16.004 -1.658 1.00 92.38 82 GLY A C 1
ATOM 632 O O . GLY A 1 82 ? 16.314 -17.237 -1.595 1.00 92.38 82 GLY A O 1
ATOM 633 N N . VAL A 1 83 ? 15.509 -15.291 -0.816 1.00 89.88 83 VAL A N 1
ATOM 634 C CA . VAL A 1 83 ? 14.667 -15.881 0.235 1.00 89.88 83 VAL A CA 1
ATOM 635 C C . VAL A 1 83 ? 13.229 -16.064 -0.253 1.00 89.88 83 VAL A C 1
ATOM 637 O O . VAL A 1 83 ? 12.388 -15.173 -0.154 1.00 89.88 83 VAL A O 1
ATOM 640 N N . GLU A 1 84 ? 12.932 -17.269 -0.726 1.00 88.00 84 GLU A N 1
ATOM 641 C CA . GLU A 1 84 ? 11.589 -17.704 -1.137 1.00 88.00 84 GLU A CA 1
ATOM 642 C C . GLU A 1 84 ? 10.496 -17.468 -0.063 1.00 88.00 84 GLU A C 1
ATOM 644 O O . GLU A 1 84 ? 10.777 -17.569 1.140 1.00 88.00 84 GLU A O 1
ATOM 649 N N . PRO A 1 85 ? 9.230 -17.223 -0.464 1.00 87.75 85 PRO A N 1
ATOM 650 C CA . PRO A 1 85 ? 8.728 -17.217 -1.847 1.00 87.75 85 PRO A CA 1
ATOM 651 C C . PRO A 1 85 ? 8.855 -15.862 -2.568 1.00 87.75 85 PRO A C 1
ATOM 653 O O . PRO A 1 85 ? 8.521 -15.754 -3.736 1.00 87.75 85 PRO A O 1
ATOM 656 N N . ASP A 1 86 ? 9.285 -14.804 -1.874 1.00 91.50 86 ASP A N 1
ATOM 657 C CA . ASP A 1 86 ? 9.215 -13.422 -2.380 1.00 91.50 86 ASP A CA 1
ATOM 658 C C . ASP A 1 86 ? 10.581 -12.727 -2.506 1.00 91.50 86 ASP A C 1
ATOM 660 O O . ASP A 1 86 ? 10.659 -11.510 -2.677 1.00 91.50 86 ASP A O 1
ATOM 664 N N . GLY A 1 87 ? 11.656 -13.506 -2.384 1.00 93.25 87 GLY A N 1
ATOM 665 C CA . GLY A 1 87 ? 13.052 -13.072 -2.454 1.00 93.25 87 GLY A CA 1
ATOM 666 C C . GLY A 1 87 ? 13.746 -13.320 -3.794 1.00 93.25 87 GLY A C 1
ATOM 667 O O . GLY A 1 87 ? 14.938 -13.050 -3.915 1.00 93.25 87 GLY A O 1
ATOM 668 N N . THR A 1 88 ? 13.035 -13.891 -4.763 1.00 94.69 88 THR A N 1
ATOM 669 C CA . THR A 1 88 ? 13.533 -14.209 -6.106 1.00 94.69 88 THR A CA 1
ATOM 670 C C . THR A 1 88 ? 12.638 -13.576 -7.161 1.00 94.69 88 THR A C 1
ATOM 672 O O . THR A 1 88 ? 11.487 -13.214 -6.896 1.00 94.69 88 THR A O 1
ATOM 675 N N . MET A 1 89 ? 13.171 -13.393 -8.368 1.00 94.19 89 MET A N 1
ATOM 676 C CA . MET A 1 89 ? 12.399 -12.802 -9.456 1.00 94.19 89 MET A CA 1
ATOM 677 C C . MET A 1 89 ? 11.320 -13.766 -9.959 1.00 94.19 89 MET A C 1
ATOM 679 O O . MET A 1 89 ? 11.611 -14.897 -10.352 1.00 94.19 89 MET A O 1
ATOM 683 N N . VAL A 1 90 ? 10.087 -13.269 -10.064 1.00 92.56 90 VAL A N 1
ATOM 684 C CA . VAL A 1 90 ? 8.952 -14.001 -10.631 1.00 92.56 90 VAL A CA 1
ATOM 685 C C . VAL A 1 90 ? 8.516 -13.348 -11.941 1.00 92.56 90 VAL A C 1
ATOM 687 O O . VAL A 1 90 ? 8.240 -12.150 -12.009 1.00 92.56 90 VAL A O 1
ATOM 690 N N . GLY A 1 91 ? 8.488 -14.151 -13.007 1.00 91.88 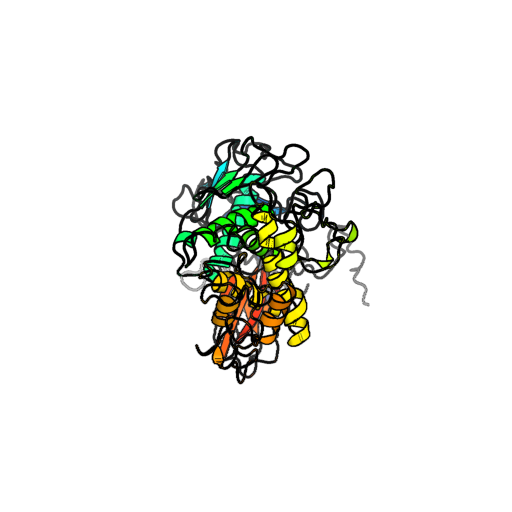91 GLY A N 1
ATOM 691 C CA . GLY A 1 91 ? 8.090 -13.736 -14.352 1.00 91.88 91 GLY A CA 1
ATOM 692 C C . GLY A 1 91 ? 6.580 -13.547 -14.516 1.00 91.88 91 GLY A C 1
ATOM 693 O O . GLY A 1 91 ? 5.778 -14.047 -13.734 1.00 91.88 91 GLY A O 1
ATOM 694 N N . GLY A 1 92 ? 6.181 -12.869 -15.594 1.00 90.12 92 GLY A N 1
ATOM 695 C CA . GLY A 1 92 ? 4.782 -12.804 -16.024 1.00 90.12 92 GLY A CA 1
ATOM 696 C C . GLY A 1 92 ? 3.878 -11.873 -15.213 1.00 90.12 92 GLY A C 1
ATOM 697 O O . GLY A 1 92 ? 2.681 -11.822 -15.490 1.00 90.12 92 GLY A O 1
ATOM 698 N N . TYR A 1 93 ? 4.425 -11.096 -14.276 1.00 94.69 93 TYR A N 1
ATOM 699 C CA . TYR A 1 93 ? 3.667 -10.086 -13.543 1.00 94.69 93 TYR A CA 1
ATOM 700 C C . TYR A 1 93 ? 3.125 -9.020 -14.497 1.00 94.69 93 TYR A C 1
ATOM 702 O O . TYR A 1 93 ? 3.849 -8.589 -15.398 1.00 94.69 93 TYR A O 1
ATOM 710 N N . PRO A 1 94 ? 1.876 -8.563 -14.314 1.00 95.56 94 PRO A N 1
ATOM 711 C CA . PRO A 1 94 ? 1.284 -7.572 -15.198 1.00 95.56 94 PRO A CA 1
ATOM 712 C C . PRO A 1 94 ? 2.030 -6.243 -15.066 1.00 95.56 94 PRO A C 1
ATOM 714 O O . PRO A 1 94 ? 2.524 -5.917 -13.992 1.00 95.56 94 PRO A O 1
ATOM 717 N N . MET A 1 95 ? 2.073 -5.450 -16.133 1.00 98.19 95 MET A N 1
ATOM 718 C CA . MET A 1 95 ? 2.497 -4.048 -16.090 1.00 98.19 95 MET A CA 1
ATOM 719 C C . MET A 1 95 ? 1.239 -3.171 -16.175 1.00 98.19 95 MET A C 1
ATOM 721 O O . MET A 1 95 ? 0.792 -2.847 -17.283 1.00 98.19 95 MET A O 1
ATOM 725 N N . PRO A 1 96 ? 0.615 -2.818 -15.032 1.00 97.56 96 PRO A N 1
ATOM 726 C CA . PRO A 1 96 ? -0.692 -2.176 -15.016 1.00 97.56 96 PRO A CA 1
ATOM 727 C C . PRO A 1 96 ? -0.613 -0.790 -15.644 1.00 97.56 96 PRO A C 1
ATOM 729 O O . PRO A 1 96 ? 0.298 -0.022 -15.342 1.00 97.56 96 PRO A O 1
ATOM 732 N N . PHE A 1 97 ? -1.582 -0.449 -16.492 1.00 98.44 97 PHE A N 1
ATOM 733 C CA . PHE A 1 97 ? -1.676 0.889 -17.090 1.00 98.44 97 PHE A CA 1
ATOM 734 C C . PHE A 1 97 ? -0.467 1.313 -17.945 1.00 98.44 97 PHE A C 1
ATOM 736 O O . PHE A 1 97 ? -0.236 2.512 -18.146 1.00 98.44 97 PHE A O 1
ATOM 743 N N . ALA A 1 98 ? 0.273 0.337 -18.485 1.00 98.69 98 ALA A N 1
ATOM 744 C CA . ALA A 1 98 ? 1.369 0.549 -19.429 1.00 98.69 98 ALA A CA 1
ATOM 745 C C . ALA A 1 98 ? 0.920 1.327 -20.668 1.00 98.69 98 ALA A C 1
ATOM 747 O O . ALA A 1 98 ? -0.180 1.114 -21.183 1.00 98.69 98 ALA A O 1
ATOM 748 N N . ASP A 1 99 ? 1.774 2.230 -21.154 1.00 98.50 99 ASP A N 1
ATOM 749 C CA . ASP A 1 99 ? 1.525 2.968 -22.386 1.00 98.50 99 ASP A CA 1
ATOM 750 C C . ASP A 1 99 ? 1.592 2.058 -23.607 1.00 98.50 99 ASP A C 1
ATOM 752 O O . ASP A 1 99 ? 2.365 1.105 -23.674 1.00 98.50 99 ASP A O 1
ATOM 756 N N . LEU A 1 100 ? 0.769 2.379 -24.601 1.00 98.12 100 LEU A N 1
ATOM 757 C CA . LEU A 1 100 ? 0.700 1.619 -25.837 1.00 98.12 100 LEU A CA 1
ATOM 758 C C . LEU A 1 100 ? 0.937 2.561 -27.013 1.00 98.12 100 LEU A C 1
ATOM 760 O O . LEU A 1 100 ? 0.204 3.533 -27.206 1.00 98.12 100 LEU A O 1
ATOM 764 N N . SER A 1 101 ? 1.904 2.245 -27.876 1.00 97.88 101 SER A N 1
ATOM 765 C CA . SER A 1 101 ? 2.167 3.027 -29.096 1.00 97.88 101 SER A CA 1
ATOM 766 C C . SER A 1 101 ? 0.992 3.044 -30.090 1.00 97.88 101 SER A C 1
ATOM 768 O O . SER A 1 101 ? 0.922 3.917 -30.958 1.00 97.88 101 SER A O 1
ATOM 770 N N . SER A 1 102 ? 0.027 2.127 -29.937 1.00 92.62 102 SER A N 1
ATOM 771 C CA . SER A 1 102 ? -1.274 2.145 -30.622 1.00 92.62 102 SER A CA 1
ATOM 772 C C . SER A 1 102 ? -2.243 3.219 -30.102 1.00 92.62 102 SER A C 1
ATOM 774 O O . SER A 1 102 ? -3.276 3.459 -30.729 1.00 92.62 102 SER A O 1
ATOM 776 N N . GLY A 1 103 ? -1.908 3.872 -28.988 1.00 93.31 103 GLY A N 1
ATOM 777 C CA . GLY A 1 103 ? -2.732 4.821 -28.248 1.00 93.31 103 GLY A CA 1
ATOM 778 C C . GLY A 1 103 ? -3.428 4.179 -27.044 1.00 93.31 103 GLY A C 1
ATOM 779 O O . GLY A 1 103 ? -3.857 3.029 -27.109 1.00 93.31 103 GLY A O 1
ATOM 780 N N . GLY A 1 104 ? -3.585 4.962 -25.973 1.00 95.44 104 GLY A N 1
ATOM 781 C CA . GLY A 1 104 ? -4.198 4.518 -24.719 1.00 95.44 104 GLY A CA 1
ATOM 782 C C . GLY A 1 104 ? -3.219 3.797 -23.791 1.00 95.44 104 GLY A C 1
ATOM 783 O O . GLY A 1 104 ? -2.005 3.879 -23.976 1.00 95.44 104 GLY A O 1
ATOM 784 N N . PHE A 1 105 ? -3.784 3.112 -22.801 1.00 97.44 105 PHE A N 1
ATOM 785 C CA . PHE A 1 105 ? -3.061 2.363 -21.779 1.00 97.44 105 PHE A CA 1
ATOM 786 C C . PHE A 1 105 ? -3.654 0.959 -21.646 1.00 97.44 105 PHE A C 1
ATOM 788 O O . PHE A 1 105 ? -4.822 0.750 -21.994 1.00 97.44 105 PHE A O 1
ATOM 795 N N . ALA A 1 106 ? -2.857 0.016 -21.150 1.00 96.94 106 ALA A N 1
ATOM 796 C CA . ALA A 1 106 ? -3.349 -1.276 -20.686 1.00 96.94 106 ALA A CA 1
ATOM 797 C C . ALA A 1 106 ? -4.272 -1.123 -19.456 1.00 96.94 106 ALA A C 1
ATOM 799 O O . ALA A 1 106 ? -4.318 -0.061 -18.834 1.00 96.94 106 ALA A O 1
ATOM 800 N N . ASP A 1 107 ? -5.024 -2.164 -19.099 1.00 95.62 107 ASP A N 1
ATOM 801 C CA . ASP A 1 107 ? -5.803 -2.185 -17.852 1.00 95.62 107 ASP A CA 1
ATOM 802 C C . ASP A 1 107 ? -4.954 -2.598 -16.625 1.00 95.62 107 ASP A C 1
ATOM 804 O O . ASP A 1 107 ? -3.724 -2.695 -16.697 1.00 95.62 107 ASP A O 1
ATOM 808 N N . ALA A 1 108 ? -5.610 -2.824 -15.481 1.00 93.50 108 ALA A N 1
ATOM 809 C CA . ALA A 1 108 ? -4.970 -3.214 -14.221 1.00 93.50 108 ALA A CA 1
ATOM 810 C C . ALA A 1 108 ? -4.281 -4.594 -14.268 1.00 93.50 108 ALA A C 1
ATOM 812 O O . ALA A 1 108 ? -3.378 -4.871 -13.472 1.00 93.50 108 ALA A O 1
ATOM 813 N N . GLY A 1 109 ? -4.711 -5.466 -15.181 1.00 93.31 109 GLY A N 1
ATOM 814 C CA . GLY A 1 109 ? -4.111 -6.764 -15.472 1.00 93.31 109 GLY A CA 1
ATOM 815 C C . GLY A 1 109 ? -3.033 -6.693 -16.554 1.00 93.31 109 GLY A C 1
ATOM 816 O O . GLY A 1 109 ? -2.500 -7.729 -16.934 1.00 93.31 109 GLY A O 1
ATOM 817 N N . GLY A 1 110 ? -2.703 -5.501 -17.065 1.00 95.88 110 GLY A N 1
ATOM 818 C CA . GLY A 1 110 ? -1.792 -5.322 -18.198 1.00 95.88 110 GLY A CA 1
ATOM 819 C C . GLY A 1 110 ? -2.430 -5.680 -19.545 1.00 95.88 110 GLY A C 1
ATOM 820 O O . GLY A 1 110 ? -1.727 -5.751 -20.553 1.00 95.88 110 GLY A O 1
ATOM 821 N N . ASN A 1 111 ? -3.748 -5.899 -19.602 1.00 93.25 111 ASN A N 1
ATOM 822 C CA . ASN A 1 111 ? -4.433 -6.339 -20.812 1.00 93.25 111 ASN A CA 1
ATOM 823 C C . ASN A 1 111 ? -4.698 -5.175 -21.771 1.00 93.25 111 ASN A C 1
ATOM 825 O O . ASN A 1 111 ? -5.018 -4.054 -21.368 1.00 93.25 111 ASN A O 1
ATOM 829 N N . PHE A 1 112 ? -4.622 -5.452 -23.071 1.00 93.38 112 PHE A N 1
ATOM 830 C CA . PHE A 1 112 ? -4.947 -4.505 -24.130 1.00 93.38 112 PHE A CA 1
ATOM 831 C C . PHE A 1 112 ? -5.371 -5.214 -25.419 1.00 93.38 112 PHE A C 1
ATOM 833 O O . PHE A 1 112 ? -5.109 -6.394 -25.624 1.00 93.38 112 PHE A O 1
ATOM 840 N N . SER A 1 113 ? -6.004 -4.489 -26.344 1.00 89.94 113 SER A N 1
ATOM 841 C CA . SER A 1 113 ? -6.355 -5.027 -27.662 1.00 89.94 113 SER A CA 1
ATOM 842 C C . SER A 1 113 ? -5.821 -4.123 -28.765 1.00 89.94 113 SER A C 1
ATOM 844 O O . SER A 1 113 ? -6.135 -2.934 -28.822 1.00 89.94 113 SER A O 1
ATOM 846 N N . ALA A 1 114 ? -4.993 -4.684 -29.645 1.00 87.88 114 ALA A N 1
ATOM 847 C CA . ALA A 1 114 ? -4.393 -3.960 -30.757 1.00 87.88 114 ALA A CA 1
ATOM 848 C C . ALA A 1 114 ? -3.954 -4.904 -31.883 1.00 87.88 114 ALA A C 1
ATOM 850 O O . ALA A 1 114 ? -3.563 -6.047 -31.646 1.00 87.88 114 ALA A O 1
ATOM 851 N N . THR A 1 115 ? -3.960 -4.398 -33.118 1.00 87.12 115 THR A N 1
ATOM 852 C CA . THR A 1 115 ? -3.445 -5.116 -34.293 1.00 87.12 115 THR A CA 1
ATOM 853 C C . THR A 1 115 ? -2.025 -4.677 -34.636 1.00 87.12 115 THR A C 1
ATOM 855 O O . THR A 1 115 ? -1.764 -3.477 -34.709 1.00 87.12 115 THR A O 1
ATOM 858 N N . GLY A 1 116 ? -1.158 -5.628 -34.986 1.00 89.25 116 GLY A N 1
ATOM 859 C CA . GLY A 1 116 ? 0.219 -5.349 -35.401 1.00 89.25 116 GLY A CA 1
ATOM 860 C C . GLY A 1 116 ? 1.147 -5.058 -34.222 1.00 89.25 116 GLY A C 1
ATOM 861 O O . GLY A 1 116 ? 0.791 -5.281 -33.068 1.00 89.25 116 GLY A O 1
ATOM 862 N N . THR A 1 117 ? 2.355 -4.583 -34.515 1.00 95.44 117 THR A N 1
ATOM 863 C CA . THR A 1 117 ? 3.354 -4.322 -33.476 1.00 95.44 117 THR A CA 1
ATOM 864 C C . THR A 1 117 ? 2.946 -3.141 -32.597 1.00 95.44 117 THR A C 1
ATOM 866 O O . THR A 1 117 ? 2.678 -2.054 -33.109 1.00 95.44 117 THR A O 1
ATOM 869 N N . VAL A 1 118 ? 2.936 -3.357 -31.284 1.00 97.38 118 VAL A N 1
ATOM 870 C CA . VAL A 1 118 ? 2.734 -2.333 -30.251 1.00 97.38 118 VAL A CA 1
ATOM 871 C C . VAL A 1 118 ? 3.981 -2.280 -29.388 1.00 97.38 118 VAL A C 1
ATOM 873 O O . VAL A 1 118 ? 4.650 -3.296 -29.216 1.00 97.38 118 VAL A O 1
ATOM 876 N N . THR A 1 119 ? 4.294 -1.089 -28.895 1.00 98.50 119 THR A N 1
ATOM 877 C CA . THR A 1 119 ? 5.450 -0.807 -28.048 1.00 98.50 119 THR A CA 1
ATOM 878 C C . THR A 1 119 ? 4.977 -0.183 -26.745 1.00 98.50 119 THR A C 1
ATOM 880 O O . THR A 1 119 ? 4.101 0.682 -26.802 1.00 98.50 119 THR A O 1
ATOM 883 N N . THR A 1 120 ? 5.580 -0.588 -25.631 1.00 98.56 120 THR A N 1
ATOM 884 C CA . THR A 1 120 ? 5.501 0.099 -24.333 1.00 98.56 120 THR A CA 1
ATOM 885 C C . THR A 1 120 ? 6.835 0.764 -24.021 1.00 98.56 120 THR A C 1
ATOM 887 O O . THR A 1 120 ? 7.895 0.283 -24.439 1.00 98.56 120 THR A O 1
ATOM 890 N N . THR A 1 121 ? 6.786 1.878 -23.300 1.00 98.62 121 THR A N 1
ATOM 891 C CA . THR A 1 121 ? 7.969 2.574 -22.781 1.00 98.62 121 THR A CA 1
ATOM 892 C C . THR A 1 121 ? 7.940 2.708 -21.257 1.00 98.62 121 THR A C 1
ATOM 894 O O . THR A 1 121 ? 8.803 3.373 -20.688 1.00 98.62 121 THR A O 1
ATOM 897 N N . LEU A 1 122 ? 6.958 2.074 -20.598 1.00 98.56 122 LEU A N 1
ATOM 898 C CA . LEU A 1 122 ? 6.638 2.256 -19.179 1.00 98.56 122 LEU A CA 1
ATOM 899 C C . LEU A 1 122 ? 6.464 3.741 -18.789 1.00 98.56 122 LEU A C 1
ATOM 901 O O . LEU A 1 122 ? 6.714 4.138 -17.649 1.00 98.56 122 LEU A O 1
ATOM 905 N N . ASP A 1 123 ? 5.988 4.562 -19.731 1.00 98.44 123 ASP A N 1
ATOM 906 C CA . ASP A 1 123 ? 5.475 5.922 -19.506 1.00 98.44 123 ASP A CA 1
ATOM 907 C C . ASP A 1 123 ? 3.951 5.847 -19.330 1.00 98.44 123 ASP A C 1
ATOM 909 O O . ASP A 1 123 ? 3.166 6.417 -20.091 1.00 98.44 123 ASP A O 1
ATOM 913 N N . GLY A 1 124 ? 3.537 5.021 -18.367 1.00 98.56 124 GLY A N 1
ATOM 914 C CA . GLY A 1 124 ? 2.150 4.616 -18.172 1.00 98.56 124 GLY A CA 1
ATOM 915 C C . GLY A 1 124 ? 1.257 5.704 -17.591 1.00 98.56 124 GLY A C 1
ATOM 916 O O . GLY A 1 124 ? 1.681 6.822 -17.314 1.00 98.56 124 GLY A O 1
ATOM 917 N N . GLN A 1 125 ? -0.012 5.369 -17.373 1.00 98.50 125 GLN A N 1
ATOM 918 C CA . GLN A 1 125 ? -1.018 6.356 -16.974 1.00 98.50 125 GLN A CA 1
ATOM 919 C C . GLN A 1 125 ? -0.711 7.027 -15.627 1.00 98.50 125 GLN A C 1
ATOM 921 O O . GLN A 1 125 ? -0.835 8.246 -15.508 1.00 98.50 125 GLN A O 1
ATOM 926 N N . TYR A 1 126 ? -0.328 6.228 -14.629 1.00 98.62 126 TYR A N 1
ATOM 927 C CA . TYR A 1 126 ? -0.131 6.678 -13.246 1.00 98.62 126 TYR A CA 1
ATOM 928 C C . TYR A 1 126 ? 1.328 6.638 -12.801 1.00 98.62 126 TYR A C 1
ATOM 930 O O . TYR A 1 126 ? 1.714 7.381 -11.904 1.00 98.62 126 TYR A O 1
ATOM 938 N N . VAL A 1 127 ? 2.155 5.810 -13.437 1.00 98.81 127 VAL A N 1
ATOM 939 C CA . VAL A 1 127 ? 3.582 5.689 -13.134 1.00 98.81 127 VAL A CA 1
ATOM 940 C C . VAL A 1 127 ? 4.370 5.826 -14.423 1.00 98.81 127 VAL A C 1
ATOM 942 O O . VAL A 1 127 ? 4.040 5.207 -15.434 1.00 98.81 127 VAL A O 1
ATOM 945 N N . ARG A 1 128 ? 5.433 6.623 -14.367 1.00 98.75 128 ARG A N 1
ATOM 946 C CA . ARG A 1 128 ? 6.435 6.756 -15.418 1.00 98.75 128 ARG A CA 1
ATOM 947 C C . ARG A 1 128 ? 7.795 6.327 -14.896 1.00 98.75 128 ARG A C 1
ATOM 949 O O . ARG A 1 128 ? 8.280 6.911 -13.927 1.00 98.75 128 ARG A O 1
ATOM 956 N N . ILE A 1 129 ? 8.451 5.405 -15.594 1.00 98.75 129 ILE A N 1
ATOM 957 C CA . ILE A 1 129 ? 9.838 5.030 -15.301 1.00 98.75 129 ILE A CA 1
ATOM 958 C C . ILE A 1 129 ? 10.811 5.915 -16.077 1.00 98.75 129 ILE A C 1
ATOM 960 O O . ILE A 1 129 ? 10.666 6.163 -17.276 1.00 98.75 129 ILE A O 1
ATOM 964 N N . GLN A 1 130 ? 11.837 6.390 -15.378 1.00 98.56 130 GLN A N 1
ATOM 965 C CA . GLN A 1 130 ? 13.037 6.969 -15.969 1.00 98.56 130 GLN A CA 1
ATOM 966 C C . GLN A 1 130 ? 14.264 6.248 -15.420 1.00 98.56 130 GLN A C 1
ATOM 968 O O . GLN A 1 130 ? 14.763 6.586 -14.347 1.00 98.56 130 GLN A O 1
ATOM 973 N N . ASP A 1 131 ? 14.758 5.278 -16.175 1.00 98.44 131 ASP A N 1
ATOM 974 C CA . ASP A 1 131 ? 15.915 4.484 -15.785 1.00 98.44 131 ASP A CA 1
ATOM 975 C C . ASP A 1 131 ? 17.232 5.149 -16.242 1.00 98.44 131 ASP A C 1
ATOM 977 O O . ASP A 1 131 ? 17.357 5.579 -17.393 1.00 98.44 131 ASP A O 1
ATOM 981 N N . ASP A 1 132 ? 18.220 5.279 -15.347 1.00 98.00 132 ASP A N 1
ATOM 982 C CA . ASP A 1 132 ? 19.521 5.892 -15.683 1.00 98.00 132 ASP A CA 1
ATOM 983 C C . ASP A 1 132 ? 20.382 4.990 -16.597 1.00 98.00 132 ASP A C 1
ATOM 985 O O . ASP A 1 132 ? 21.289 5.483 -17.273 1.00 98.00 132 ASP A O 1
ATOM 989 N N . CYS A 1 133 ? 20.080 3.688 -16.682 1.00 98.06 133 CYS A N 1
ATOM 990 C CA . CYS A 1 133 ? 20.727 2.746 -17.599 1.00 98.06 133 CYS A CA 1
ATOM 991 C C . CYS A 1 133 ? 20.304 2.975 -19.062 1.00 98.06 133 CYS A C 1
ATOM 993 O O . CYS A 1 133 ? 21.084 2.715 -19.987 1.00 98.06 133 CYS A O 1
ATOM 995 N N . GLY A 1 134 ? 19.110 3.534 -19.295 1.00 98.25 134 GLY A N 1
ATOM 996 C CA . GLY A 1 134 ? 18.650 3.972 -20.610 1.00 98.25 134 GLY A CA 1
ATOM 997 C C . GLY A 1 134 ? 17.130 3.998 -20.766 1.00 98.25 134 GLY A C 1
ATOM 998 O O . GLY A 1 134 ? 16.372 3.875 -19.815 1.00 98.25 134 GLY A O 1
ATOM 999 N N . ALA A 1 135 ? 16.671 4.196 -22.002 1.00 98.19 135 ALA A N 1
ATOM 1000 C CA . ALA A 1 135 ? 15.241 4.220 -22.302 1.00 98.19 135 ALA A CA 1
ATOM 1001 C C . ALA A 1 135 ? 14.661 2.801 -22.389 1.00 98.19 135 ALA A C 1
ATOM 1003 O O . ALA A 1 135 ? 15.298 1.922 -22.975 1.00 98.19 135 ALA A O 1
ATOM 1004 N N . ILE A 1 136 ? 13.437 2.634 -21.884 1.00 98.56 136 ILE A N 1
ATOM 1005 C CA . ILE A 1 136 ? 12.609 1.444 -22.088 1.00 98.56 136 ILE A CA 1
ATOM 1006 C C . ILE A 1 136 ? 11.910 1.552 -23.445 1.00 98.56 136 ILE A C 1
ATOM 1008 O O . ILE A 1 136 ? 11.369 2.606 -23.790 1.00 98.56 136 ILE A O 1
ATOM 1012 N N . SER A 1 137 ? 11.935 0.482 -24.236 1.00 98.19 137 SER A N 1
ATOM 1013 C CA . SER A 1 137 ? 11.208 0.376 -25.499 1.00 98.19 137 SER A CA 1
ATOM 1014 C C . SER A 1 137 ? 11.062 -1.090 -25.914 1.00 98.19 137 SER A C 1
ATOM 1016 O O . SER A 1 137 ? 11.839 -1.573 -26.736 1.00 98.19 137 SER A O 1
ATOM 1018 N N . GLU A 1 138 ? 10.024 -1.761 -25.413 1.00 98.38 138 GLU A N 1
ATOM 1019 C CA . GLU A 1 138 ? 9.736 -3.161 -25.756 1.00 98.38 138 GLU A CA 1
ATOM 1020 C C . GLU A 1 138 ? 8.549 -3.276 -26.698 1.00 98.38 138 GLU A C 1
ATOM 1022 O O . GLU A 1 138 ? 7.523 -2.622 -26.502 1.00 98.38 138 GLU A O 1
ATOM 1027 N N . ALA A 1 139 ? 8.696 -4.077 -27.757 1.00 96.50 139 ALA A N 1
ATOM 1028 C CA . ALA A 1 139 ? 7.734 -4.150 -28.847 1.00 96.50 139 ALA A CA 1
ATOM 1029 C C . ALA A 1 139 ? 7.441 -5.586 -29.285 1.00 96.50 139 ALA A C 1
ATOM 1031 O O . ALA A 1 139 ? 8.351 -6.369 -29.534 1.00 96.50 139 ALA A O 1
ATOM 1032 N N . SER A 1 140 ? 6.163 -5.896 -29.485 1.00 93.94 140 SER A N 1
ATOM 1033 C CA . SER A 1 140 ? 5.704 -7.222 -29.916 1.00 93.94 140 SER A CA 1
ATOM 1034 C C . SER A 1 140 ? 4.467 -7.107 -30.805 1.00 93.94 140 SER A C 1
ATOM 1036 O O . SER A 1 140 ? 3.782 -6.081 -30.787 1.00 93.94 140 SER A O 1
ATOM 1038 N N . ASP A 1 141 ? 4.173 -8.126 -31.613 1.00 88.25 141 ASP A N 1
ATOM 1039 C CA . ASP A 1 141 ? 2.893 -8.308 -32.314 1.00 88.25 141 ASP A CA 1
ATOM 1040 C C . ASP A 1 141 ? 1.895 -9.200 -31.541 1.00 88.25 141 ASP A C 1
ATOM 1042 O O . ASP A 1 141 ? 0.707 -9.189 -31.870 1.00 88.25 141 ASP A O 1
ATOM 1046 N N . GLY A 1 142 ? 2.354 -9.875 -30.479 1.00 88.88 142 GLY A N 1
ATOM 1047 C CA . GLY A 1 142 ? 1.566 -10.572 -29.453 1.00 88.88 142 GLY A CA 1
ATOM 1048 C C . GLY A 1 142 ? 1.758 -9.933 -28.073 1.00 88.88 142 GLY A C 1
ATOM 1049 O O . GLY A 1 142 ? 1.852 -8.711 -27.967 1.00 88.88 142 GLY A O 1
ATOM 1050 N N . ASP A 1 143 ? 1.830 -10.709 -27.001 1.00 91.06 143 ASP A N 1
ATOM 1051 C CA . ASP A 1 143 ? 2.139 -10.147 -25.677 1.00 91.06 143 ASP A CA 1
ATOM 1052 C C . ASP A 1 143 ? 3.473 -9.391 -25.691 1.00 91.06 143 ASP A C 1
ATOM 1054 O O . ASP A 1 143 ? 4.413 -9.774 -26.395 1.00 91.06 143 ASP A O 1
ATOM 1058 N N . ILE A 1 144 ? 3.529 -8.281 -24.959 1.00 95.94 144 ILE A N 1
ATOM 1059 C CA . ILE A 1 144 ? 4.763 -7.539 -24.714 1.00 95.94 144 ILE A CA 1
ATOM 1060 C C . ILE A 1 144 ? 5.309 -8.054 -23.386 1.00 95.94 144 ILE A C 1
ATOM 1062 O O . ILE A 1 144 ? 4.845 -7.650 -22.322 1.00 95.94 144 ILE A O 1
ATOM 1066 N N . ASP A 1 145 ? 6.256 -8.979 -23.470 1.00 96.00 145 ASP A N 1
ATOM 1067 C CA . ASP A 1 145 ? 6.942 -9.536 -22.310 1.00 96.00 145 ASP A CA 1
ATOM 1068 C C . ASP A 1 145 ? 8.282 -8.817 -22.136 1.00 96.00 145 ASP A C 1
ATOM 1070 O O . ASP A 1 145 ? 9.134 -8.879 -23.020 1.00 96.00 145 ASP A O 1
ATOM 1074 N N . LEU A 1 146 ? 8.441 -8.101 -21.026 1.00 97.69 146 LEU A N 1
ATOM 1075 C CA . LEU A 1 146 ? 9.698 -7.471 -20.627 1.00 97.69 146 LEU A CA 1
ATOM 1076 C C . LEU A 1 146 ? 10.675 -8.487 -20.000 1.00 97.69 146 LEU A C 1
ATOM 1078 O O . LEU A 1 146 ? 11.802 -8.134 -19.658 1.00 97.69 146 LEU A O 1
ATOM 1082 N N . GLU A 1 147 ? 10.255 -9.751 -19.852 1.00 95.19 147 GLU A N 1
ATOM 1083 C CA . GLU A 1 147 ? 11.063 -10.860 -19.338 1.00 95.19 147 GLU A CA 1
ATOM 1084 C C . GLU A 1 147 ? 11.783 -10.503 -18.015 1.00 95.19 147 GLU A C 1
ATOM 1086 O O . GLU A 1 147 ? 11.350 -9.631 -17.257 1.00 95.19 147 GLU A O 1
ATOM 1091 N N . GLY A 1 148 ? 12.863 -11.212 -17.700 1.00 93.75 148 GLY A N 1
ATOM 1092 C CA . GLY A 1 148 ? 13.684 -11.013 -16.511 1.00 93.75 148 GLY A CA 1
ATOM 1093 C C . GLY A 1 148 ? 14.202 -12.338 -15.972 1.00 93.75 148 GLY A C 1
ATOM 1094 O O . GLY A 1 148 ? 13.523 -13.363 -16.082 1.00 93.75 148 GLY A O 1
ATOM 1095 N N . ALA A 1 149 ? 15.411 -12.326 -15.421 1.00 92.25 149 ALA A N 1
ATOM 1096 C CA . ALA A 1 149 ? 15.993 -13.471 -14.745 1.00 92.25 149 ALA A CA 1
ATOM 1097 C C . ALA A 1 149 ? 16.325 -13.137 -13.287 1.00 92.25 149 ALA A C 1
ATOM 1099 O O . ALA A 1 149 ? 16.727 -12.026 -12.952 1.00 92.25 149 ALA A O 1
ATOM 1100 N N . ASP A 1 150 ? 16.172 -14.139 -12.424 1.00 93.56 150 ASP A N 1
ATOM 1101 C CA . ASP A 1 150 ? 16.617 -14.057 -11.038 1.00 93.56 150 ASP A CA 1
ATOM 1102 C C . ASP A 1 150 ? 18.127 -13.787 -10.961 1.00 93.56 150 ASP A C 1
ATOM 1104 O O . ASP A 1 150 ? 18.921 -14.417 -11.672 1.00 93.56 150 ASP A O 1
ATOM 1108 N N . GLY A 1 151 ? 18.508 -12.838 -10.107 1.00 90.00 151 GLY A N 1
ATOM 1109 C CA . GLY A 1 151 ? 19.872 -12.340 -9.971 1.00 90.00 151 GLY A CA 1
ATOM 1110 C C . GLY A 1 151 ? 20.292 -11.292 -11.007 1.00 90.00 151 GLY A C 1
ATOM 1111 O O . GLY A 1 151 ? 21.443 -10.857 -10.945 1.00 90.00 151 GLY A O 1
ATOM 1112 N N . ASP A 1 152 ? 19.411 -10.886 -11.934 1.00 93.12 152 ASP A N 1
ATOM 1113 C CA . ASP A 1 152 ? 19.633 -9.674 -12.732 1.00 93.12 152 ASP A CA 1
ATOM 1114 C C . ASP A 1 152 ? 19.677 -8.461 -11.790 1.00 93.12 152 ASP A C 1
ATOM 1116 O O . ASP A 1 152 ? 18.783 -8.289 -10.956 1.00 93.12 152 ASP A O 1
ATOM 1120 N N . ASP A 1 153 ? 20.668 -7.583 -11.970 1.00 92.38 153 ASP A N 1
ATOM 1121 C CA . ASP A 1 153 ? 20.853 -6.401 -11.127 1.00 92.38 153 ASP A CA 1
ATOM 1122 C C . ASP A 1 153 ? 21.289 -5.135 -11.898 1.00 92.38 153 ASP A C 1
ATOM 1124 O O . ASP A 1 153 ? 21.889 -5.163 -12.975 1.00 92.38 153 ASP A O 1
ATOM 1128 N N . ASN A 1 154 ? 21.014 -3.967 -11.312 1.00 94.62 154 ASN A N 1
ATOM 1129 C CA . ASN A 1 154 ? 21.337 -2.639 -11.827 1.00 94.62 154 ASN A CA 1
ATOM 1130 C C . ASN A 1 154 ? 20.897 -2.444 -13.291 1.00 94.62 154 ASN A C 1
ATOM 1132 O O . ASN A 1 154 ? 19.716 -2.242 -13.555 1.00 94.62 154 ASN A O 1
ATOM 1136 N N . CYS A 1 155 ? 21.851 -2.473 -14.229 1.00 97.12 155 CYS A N 1
ATOM 1137 C CA . CYS A 1 155 ? 21.636 -2.250 -15.663 1.00 97.12 155 CYS A CA 1
ATOM 1138 C C . CYS A 1 155 ? 21.622 -3.544 -16.489 1.00 97.12 155 CYS A C 1
ATOM 1140 O O . CYS A 1 155 ? 21.787 -3.490 -17.711 1.00 97.12 155 CYS A O 1
ATOM 1142 N N . GLU A 1 156 ? 21.529 -4.704 -15.844 1.00 97.25 156 GLU A N 1
ATOM 1143 C CA . GLU A 1 156 ? 21.314 -5.968 -16.540 1.00 97.25 156 GLU A CA 1
ATOM 1144 C C . GLU A 1 156 ? 19.900 -6.000 -17.126 1.00 97.25 156 GLU A C 1
ATOM 1146 O O . GLU A 1 156 ? 18.942 -5.530 -16.512 1.00 97.25 156 GLU A O 1
ATOM 1151 N N . VAL A 1 157 ? 19.805 -6.486 -18.364 1.00 97.69 157 VAL A N 1
ATOM 1152 C CA . VAL A 1 157 ? 18.567 -6.539 -19.147 1.00 97.69 157 VAL A CA 1
ATOM 1153 C C . VAL A 1 157 ? 18.522 -7.848 -19.938 1.00 97.69 157 VAL A C 1
ATOM 1155 O O . VAL A 1 157 ? 19.589 -8.361 -20.322 1.00 97.69 157 VAL A O 1
ATOM 1158 N N . PRO A 1 158 ? 17.329 -8.377 -20.256 1.00 96.19 158 PRO A N 1
ATOM 1159 C CA . PRO A 1 158 ? 17.214 -9.596 -21.044 1.00 96.19 158 PRO A CA 1
ATOM 1160 C C . PRO A 1 158 ? 17.846 -9.465 -22.447 1.00 96.19 158 PRO A C 1
ATOM 1162 O O . PRO A 1 158 ? 17.922 -8.372 -23.027 1.00 96.19 158 PRO A O 1
ATOM 1165 N N . PRO A 1 159 ? 18.342 -10.564 -23.046 1.00 93.88 159 PRO A N 1
ATOM 1166 C CA . PRO A 1 159 ? 19.012 -10.506 -24.341 1.00 93.88 159 PRO A CA 1
ATOM 1167 C C . PRO A 1 159 ? 18.134 -9.926 -25.460 1.00 93.88 159 PRO A C 1
ATOM 1169 O O . PRO A 1 159 ? 17.185 -10.549 -25.918 1.00 93.88 159 PRO A O 1
ATOM 1172 N N . GLY A 1 160 ? 18.536 -8.771 -25.994 1.00 94.88 160 GLY A N 1
ATOM 1173 C CA . GLY A 1 160 ? 17.827 -8.105 -27.093 1.00 94.88 160 GLY A CA 1
ATOM 1174 C C . GLY A 1 160 ? 16.833 -7.032 -26.649 1.00 94.88 160 GLY A C 1
ATOM 1175 O O . GLY A 1 160 ? 16.293 -6.356 -27.524 1.00 94.88 160 GLY A O 1
ATOM 1176 N N . HIS A 1 161 ? 16.665 -6.842 -25.340 1.00 97.88 161 HIS A N 1
ATOM 1177 C CA . HIS A 1 161 ? 15.808 -5.818 -24.756 1.00 97.88 161 HIS A CA 1
ATOM 1178 C C . HIS A 1 161 ? 16.514 -4.457 -24.712 1.00 97.88 161 HIS A C 1
ATOM 1180 O O . HIS A 1 161 ? 17.735 -4.325 -24.892 1.00 97.88 161 HIS A O 1
ATOM 1186 N N . SER A 1 162 ? 15.716 -3.413 -24.540 1.00 98.44 162 SER A N 1
ATOM 1187 C CA . SER A 1 162 ? 16.165 -2.034 -24.431 1.00 98.44 162 SER A CA 1
ATOM 1188 C C . SER A 1 162 ? 16.942 -1.790 -23.125 1.00 98.44 162 SER A C 1
ATOM 1190 O O . SER A 1 162 ? 16.682 -2.435 -22.115 1.00 98.44 162 SER A O 1
ATOM 1192 N N . PRO A 1 163 ? 17.906 -0.846 -23.091 1.00 98.25 163 PRO A N 1
ATOM 1193 C CA . PRO A 1 163 ? 18.791 -0.684 -21.930 1.00 98.25 163 PRO A CA 1
ATOM 1194 C C . PRO A 1 163 ? 18.109 -0.239 -20.629 1.00 98.25 163 PRO A C 1
ATOM 1196 O O . PRO A 1 163 ? 18.740 -0.297 -19.580 1.00 98.25 163 PRO A O 1
ATOM 1199 N N . GLY A 1 164 ? 16.878 0.276 -20.705 1.00 97.75 164 GLY A N 1
ATOM 1200 C CA . GLY A 1 164 ? 16.098 0.657 -19.529 1.00 97.75 164 GLY A CA 1
ATOM 1201 C C . GLY A 1 164 ? 15.221 -0.465 -18.973 1.00 97.75 164 GLY A C 1
ATOM 1202 O O . GLY A 1 164 ? 14.618 -0.263 -17.923 1.00 97.75 164 GLY A O 1
ATOM 1203 N N . ASP A 1 165 ? 15.107 -1.605 -19.663 1.00 98.19 165 ASP A N 1
ATOM 1204 C CA . ASP A 1 165 ? 14.310 -2.754 -19.220 1.00 98.19 165 ASP A CA 1
ATOM 1205 C C . ASP A 1 165 ? 15.046 -3.551 -18.133 1.00 98.19 165 ASP A C 1
ATOM 1207 O O . ASP A 1 165 ? 15.462 -4.695 -18.313 1.00 98.19 165 ASP A O 1
ATOM 1211 N N . THR A 1 166 ? 15.287 -2.876 -17.016 1.00 98.44 166 THR A N 1
ATOM 1212 C CA . THR A 1 166 ? 16.036 -3.396 -15.881 1.00 98.44 166 THR A CA 1
ATOM 1213 C C . THR A 1 166 ? 15.098 -4.071 -14.873 1.00 98.44 166 THR A C 1
ATOM 1215 O O . THR A 1 166 ? 13.905 -3.744 -14.803 1.00 98.44 166 THR A O 1
ATOM 1218 N N . PRO A 1 167 ? 15.619 -4.956 -14.005 1.00 97.81 167 PRO A N 1
ATOM 1219 C CA . PRO A 1 167 ? 14.865 -5.511 -12.875 1.00 97.81 167 PRO A CA 1
ATOM 1220 C C . PRO A 1 167 ? 14.237 -4.426 -11.985 1.00 97.81 167 PRO A C 1
ATOM 1222 O O . PRO A 1 167 ? 13.089 -4.553 -11.551 1.00 97.81 167 PRO A O 1
ATOM 1225 N N . GLY A 1 168 ? 14.968 -3.330 -11.749 1.00 97.94 168 GLY A N 1
ATOM 1226 C CA . GLY A 1 168 ? 14.496 -2.197 -10.956 1.00 97.94 168 GLY A CA 1
ATOM 1227 C C . GLY A 1 168 ? 13.362 -1.423 -11.630 1.00 97.94 168 GLY A C 1
ATOM 1228 O O . GLY A 1 168 ? 12.404 -1.040 -10.964 1.00 97.94 168 GLY A O 1
ATOM 1229 N N . ALA A 1 169 ? 13.431 -1.227 -12.951 1.00 98.56 169 ALA A N 1
ATOM 1230 C CA . ALA A 1 169 ? 12.372 -0.579 -13.722 1.00 98.56 169 ALA A CA 1
ATOM 1231 C C . ALA A 1 169 ? 11.050 -1.350 -13.624 1.00 98.56 169 ALA A C 1
ATOM 1233 O O . ALA A 1 169 ? 10.020 -0.759 -13.297 1.00 98.56 169 ALA A O 1
ATOM 1234 N N . ARG A 1 170 ? 11.083 -2.667 -13.858 1.00 98.56 170 ARG A N 1
ATOM 1235 C CA . ARG A 1 170 ? 9.889 -3.526 -13.821 1.00 98.56 170 ARG A CA 1
ATOM 1236 C C . ARG A 1 170 ? 9.296 -3.635 -12.417 1.00 98.56 170 ARG A C 1
ATOM 1238 O O . ARG A 1 170 ? 8.092 -3.448 -12.251 1.00 98.56 170 ARG A O 1
ATOM 1245 N N . THR A 1 171 ? 10.140 -3.879 -11.412 1.00 98.38 171 THR A N 1
ATOM 1246 C CA . THR A 1 171 ? 9.706 -4.038 -10.013 1.00 98.38 171 THR A CA 1
ATOM 1247 C C . THR A 1 171 ? 9.076 -2.753 -9.480 1.00 98.38 171 THR A C 1
ATOM 1249 O O . THR A 1 171 ? 7.943 -2.781 -8.999 1.00 98.38 171 THR A O 1
ATOM 1252 N N . ALA A 1 172 ? 9.745 -1.606 -9.651 1.00 98.62 172 ALA A N 1
ATOM 1253 C CA . ALA A 1 172 ? 9.190 -0.319 -9.240 1.00 98.62 172 ALA A CA 1
ATOM 1254 C C . ALA A 1 172 ? 7.900 0.024 -10.000 1.00 98.62 172 ALA A C 1
ATOM 1256 O O . ALA A 1 172 ? 6.961 0.542 -9.400 1.00 98.62 172 ALA A O 1
ATOM 1257 N N . TYR A 1 173 ? 7.819 -0.272 -11.302 1.00 98.88 173 TYR A N 1
ATOM 1258 C CA . TYR A 1 173 ? 6.616 0.006 -12.088 1.00 98.88 173 TYR A CA 1
ATOM 1259 C C . TYR A 1 173 ? 5.391 -0.754 -11.578 1.00 98.88 173 TYR A C 1
ATOM 1261 O O . TYR A 1 173 ? 4.323 -0.159 -11.406 1.00 98.88 173 TYR A O 1
ATOM 1269 N N . TYR A 1 174 ? 5.541 -2.057 -11.340 1.00 98.25 174 TYR A N 1
ATOM 1270 C CA . TYR A 1 174 ? 4.469 -2.890 -10.809 1.00 98.25 174 TYR A CA 1
ATOM 1271 C C . TYR A 1 174 ? 4.047 -2.422 -9.411 1.00 98.25 174 TYR A C 1
ATOM 1273 O O . TYR A 1 174 ? 2.870 -2.114 -9.204 1.00 98.25 174 TYR A O 1
ATOM 1281 N N . GLU A 1 175 ? 4.998 -2.306 -8.478 1.00 97.88 175 GLU A N 1
ATOM 1282 C CA . GLU A 1 175 ? 4.668 -2.053 -7.072 1.00 97.88 175 GLU A CA 1
ATOM 1283 C C . GLU A 1 175 ? 4.033 -0.672 -6.873 1.00 97.88 175 GLU A C 1
ATOM 1285 O O . GLU A 1 175 ? 2.997 -0.550 -6.221 1.00 97.88 175 GLU A O 1
ATOM 1290 N N . LEU A 1 176 ? 4.557 0.369 -7.533 1.00 98.69 176 LEU A N 1
ATOM 1291 C CA . LEU A 1 176 ? 3.997 1.721 -7.436 1.00 98.69 176 LEU A CA 1
ATOM 1292 C C . LEU A 1 176 ? 2.562 1.806 -7.977 1.00 98.69 176 LEU A C 1
ATOM 1294 O O . LEU A 1 176 ? 1.745 2.553 -7.433 1.00 98.69 176 LEU A O 1
ATOM 1298 N N . ASN A 1 177 ? 2.227 1.048 -9.028 1.00 98.31 177 ASN A N 1
ATOM 1299 C CA . ASN A 1 177 ? 0.850 0.991 -9.524 1.00 98.31 177 ASN A CA 1
ATOM 1300 C C . ASN A 1 177 ? -0.073 0.260 -8.536 1.00 98.31 177 ASN A C 1
ATOM 1302 O O . ASN A 1 177 ? -1.183 0.739 -8.295 1.00 98.31 177 ASN A O 1
ATOM 1306 N N . ARG A 1 178 ? 0.379 -0.843 -7.922 1.00 96.31 178 ARG A N 1
ATOM 1307 C CA . ARG A 1 178 ? -0.413 -1.582 -6.922 1.00 96.31 178 ARG A CA 1
ATOM 1308 C C . ARG A 1 178 ? -0.638 -0.780 -5.645 1.00 96.31 178 ARG A C 1
ATOM 1310 O O . ARG A 1 178 ? -1.764 -0.732 -5.149 1.00 96.31 178 ARG A O 1
ATOM 1317 N N . LEU A 1 179 ? 0.377 -0.065 -5.168 1.00 96.31 179 LEU A N 1
ATOM 1318 C CA . LEU A 1 179 ? 0.228 0.886 -4.068 1.00 96.31 179 LEU A CA 1
ATOM 1319 C C . LEU A 1 179 ? -0.756 2.006 -4.388 1.00 96.31 179 LEU A C 1
ATOM 1321 O O . LEU A 1 179 ? -1.614 2.342 -3.566 1.00 96.31 179 LEU A O 1
ATOM 1325 N N . ARG A 1 180 ? -0.665 2.570 -5.597 1.00 97.12 180 ARG A N 1
ATOM 1326 C CA . ARG A 1 180 ? -1.610 3.588 -6.057 1.00 97.12 180 ARG A CA 1
ATOM 1327 C C . ARG A 1 180 ? -3.034 3.049 -6.067 1.00 97.12 180 ARG A C 1
ATOM 1329 O O . ARG A 1 180 ? -3.936 3.758 -5.635 1.00 97.12 180 ARG A O 1
ATOM 1336 N N . GLU A 1 181 ? -3.267 1.837 -6.567 1.00 96.25 181 GLU A N 1
ATOM 1337 C CA . GLU A 1 181 ? -4.599 1.221 -6.568 1.00 96.25 181 GLU A CA 1
ATOM 1338 C C . GLU A 1 181 ? -5.135 1.010 -5.153 1.00 96.25 181 GLU A C 1
ATOM 1340 O O . GLU A 1 181 ? -6.267 1.418 -4.877 1.00 96.25 181 GLU A O 1
ATOM 1345 N N . MET A 1 182 ? -4.308 0.475 -4.249 1.00 95.81 182 MET A N 1
ATOM 1346 C CA . MET A 1 182 ? -4.649 0.322 -2.835 1.00 95.81 182 MET A CA 1
ATOM 1347 C C . MET A 1 182 ? -5.101 1.663 -2.250 1.00 95.81 182 MET A C 1
ATOM 1349 O O . MET A 1 182 ? -6.243 1.792 -1.805 1.00 95.81 182 MET A O 1
ATOM 1353 N N . ALA A 1 183 ? -4.261 2.696 -2.323 1.00 97.12 183 ALA A N 1
ATOM 1354 C CA . ALA A 1 183 ? -4.578 4.000 -1.753 1.00 97.12 183 ALA A CA 1
ATOM 1355 C C . ALA A 1 183 ? -5.777 4.677 -2.431 1.00 97.12 183 ALA A C 1
ATOM 1357 O O . ALA A 1 183 ? -6.637 5.222 -1.742 1.00 97.12 183 ALA A O 1
ATOM 1358 N N . ALA A 1 184 ? -5.887 4.613 -3.761 1.00 96.94 184 ALA A N 1
ATOM 1359 C CA . ALA A 1 184 ? -6.995 5.222 -4.499 1.00 96.94 184 ALA A CA 1
ATOM 1360 C C . ALA A 1 184 ? -8.338 4.551 -4.184 1.00 96.94 184 ALA A C 1
ATOM 1362 O O . ALA A 1 184 ? -9.378 5.207 -4.242 1.00 96.94 184 ALA A O 1
ATOM 1363 N N . SER A 1 185 ? -8.324 3.270 -3.803 1.00 95.62 185 SER A N 1
ATOM 1364 C CA . SER A 1 185 ? -9.527 2.558 -3.370 1.00 95.62 185 SER A CA 1
ATOM 1365 C C . SER A 1 185 ? -10.065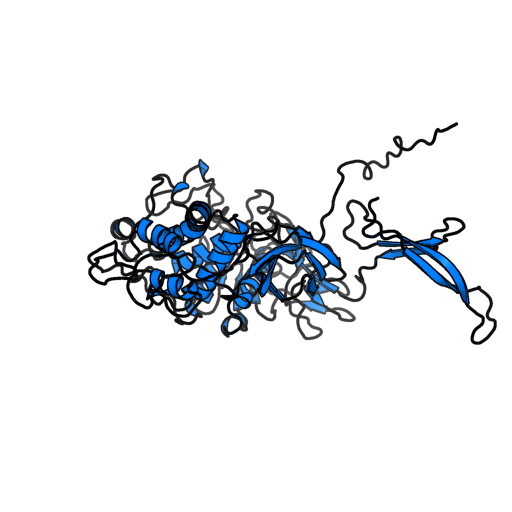 3.043 -2.013 1.00 95.62 185 SER A C 1
ATOM 1367 O O . SER A 1 185 ? -11.265 2.939 -1.757 1.00 95.62 185 SER A O 1
ATOM 1369 N N . HIS A 1 186 ? -9.214 3.663 -1.187 1.00 95.12 186 HIS A N 1
ATOM 1370 C CA . HIS A 1 186 ? -9.595 4.326 0.068 1.00 95.12 186 HIS A CA 1
ATOM 1371 C C . HIS A 1 186 ? -9.762 5.848 -0.075 1.00 95.12 186 HIS A C 1
ATOM 1373 O O . HIS A 1 186 ? -10.556 6.456 0.643 1.00 95.12 186 HIS A O 1
ATOM 1379 N N . LEU A 1 187 ? -9.041 6.472 -1.010 1.00 96.25 187 LEU A N 1
ATOM 1380 C CA . LEU A 1 187 ? -8.990 7.919 -1.230 1.00 96.25 187 LEU A CA 1
ATOM 1381 C C . LEU A 1 187 ? -9.354 8.294 -2.680 1.00 96.25 187 LEU A C 1
ATOM 1383 O O . LEU A 1 187 ? -8.571 8.965 -3.357 1.00 96.25 187 LEU A O 1
ATOM 1387 N N . PRO A 1 188 ? -10.555 7.944 -3.180 1.00 94.56 188 PRO A N 1
ATOM 1388 C CA . PRO A 1 188 ? -10.914 8.130 -4.591 1.00 94.56 188 PRO A CA 1
ATOM 1389 C C . PRO A 1 188 ? -11.010 9.601 -5.031 1.00 94.56 188 PRO A C 1
ATOM 1391 O O . PRO A 1 188 ? -11.175 9.882 -6.213 1.00 94.56 188 PRO A O 1
ATOM 1394 N N . ALA A 1 189 ? -10.957 10.549 -4.089 1.00 94.69 189 ALA A N 1
ATOM 1395 C CA . ALA A 1 189 ? -10.976 11.985 -4.359 1.00 94.69 189 ALA A CA 1
ATOM 1396 C C . ALA A 1 189 ? -9.583 12.642 -4.301 1.00 94.69 189 ALA A C 1
ATOM 1398 O O . ALA A 1 189 ? -9.482 13.853 -4.516 1.00 94.69 189 ALA A O 1
ATOM 1399 N N . ASN A 1 190 ? -8.521 11.892 -3.978 1.00 96.69 190 ASN A N 1
ATOM 1400 C CA . ASN A 1 190 ? -7.170 12.442 -3.923 1.00 96.69 190 ASN A CA 1
ATOM 1401 C C . ASN A 1 190 ? -6.616 12.626 -5.348 1.00 96.69 190 ASN A C 1
ATOM 1403 O O . ASN A 1 190 ? -6.289 11.666 -6.040 1.00 96.69 190 ASN A O 1
ATOM 1407 N N . ALA A 1 191 ? -6.473 13.884 -5.768 1.00 95.94 191 ALA A N 1
ATOM 1408 C CA . ALA A 1 191 ? -6.041 14.235 -7.118 1.00 95.94 191 ALA A CA 1
ATOM 1409 C C . ALA A 1 191 ? -4.578 13.867 -7.434 1.00 95.94 191 ALA A C 1
ATOM 1411 O O . ALA A 1 191 ? -4.237 13.753 -8.610 1.00 95.94 191 ALA A O 1
ATOM 1412 N N . TRP A 1 192 ? -3.712 13.693 -6.427 1.00 97.50 192 TRP A N 1
ATOM 1413 C CA . TRP A 1 192 ? -2.331 13.248 -6.646 1.00 97.50 192 TRP A CA 1
ATOM 1414 C C . TRP A 1 192 ? -2.283 11.789 -7.108 1.00 97.50 192 TRP A C 1
ATOM 1416 O O . TRP A 1 192 ? -1.536 11.474 -8.029 1.00 97.50 192 TRP A O 1
ATOM 1426 N N . LEU A 1 193 ? -3.163 10.936 -6.568 1.00 97.62 193 LEU A N 1
ATOM 1427 C CA . LEU A 1 193 ? -3.304 9.534 -6.985 1.00 97.62 193 LEU A CA 1
ATOM 1428 C C . LEU A 1 193 ? -3.835 9.385 -8.421 1.00 97.62 193 LEU A C 1
ATOM 1430 O O . LEU A 1 193 ? -3.647 8.345 -9.050 1.00 97.62 193 LEU A O 1
ATOM 1434 N N . ASP A 1 194 ? -4.503 10.407 -8.956 1.00 95.88 194 ASP A N 1
ATOM 1435 C CA . ASP A 1 194 ? -4.927 10.469 -10.361 1.00 95.88 194 ASP A CA 1
ATOM 1436 C C . ASP A 1 194 ? -3.867 11.090 -11.287 1.00 95.88 194 ASP A C 1
ATOM 1438 O O . ASP A 1 194 ? -4.021 11.073 -12.512 1.00 95.88 194 ASP A O 1
ATOM 1442 N N . GLY A 1 195 ? -2.803 11.653 -10.713 1.00 96.88 195 GLY A N 1
ATOM 1443 C CA . GLY A 1 195 ? -1.648 12.162 -11.436 1.00 96.88 195 GLY A CA 1
ATOM 1444 C C . GLY A 1 195 ? -0.682 11.054 -11.858 1.00 96.88 195 GLY A C 1
ATOM 1445 O O . GLY A 1 195 ? -0.802 9.899 -11.457 1.00 96.88 195 GLY A O 1
ATOM 1446 N N . GLN A 1 196 ? 0.303 11.433 -12.672 1.00 98.31 196 GLN A N 1
ATOM 1447 C CA . GLN A 1 196 ? 1.408 10.554 -13.046 1.00 98.31 196 GLN A CA 1
ATOM 1448 C C . GLN A 1 196 ? 2.602 10.812 -12.114 1.00 98.31 196 GLN A C 1
ATOM 1450 O O . GLN A 1 196 ? 3.150 11.917 -12.098 1.00 98.31 196 GLN A O 1
ATOM 1455 N N . LEU A 1 197 ? 3.021 9.794 -11.364 1.00 98.75 197 LEU A N 1
ATOM 1456 C CA . LEU A 1 197 ? 4.244 9.792 -10.567 1.00 98.75 197 LEU A CA 1
ATOM 1457 C C . LEU A 1 197 ? 5.434 9.382 -11.441 1.00 98.75 197 LEU A C 1
ATOM 1459 O O . LEU A 1 197 ? 5.390 8.364 -12.127 1.00 98.75 197 LEU A O 1
ATOM 1463 N N . THR A 1 198 ? 6.525 10.146 -11.393 1.00 98.81 198 THR A N 1
ATOM 1464 C CA . THR A 1 198 ? 7.792 9.725 -12.006 1.00 98.81 198 THR A CA 1
ATOM 1465 C C . THR A 1 198 ? 8.650 8.990 -10.981 1.00 98.81 198 THR A C 1
ATOM 1467 O O . THR A 1 198 ? 8.940 9.522 -9.907 1.00 98.81 198 THR A O 1
ATOM 1470 N N . ALA A 1 199 ? 9.086 7.788 -11.344 1.00 98.75 199 ALA A N 1
ATOM 1471 C CA . ALA A 1 199 ? 10.050 6.994 -10.603 1.00 98.75 199 ALA A CA 1
ATOM 1472 C C . ALA A 1 199 ? 11.369 6.931 -11.374 1.00 98.75 199 ALA A C 1
ATOM 1474 O O . ALA A 1 199 ? 11.414 6.498 -12.529 1.00 98.75 199 ALA A O 1
ATOM 1475 N N . ARG A 1 200 ? 12.451 7.389 -10.739 1.00 98.69 200 ARG A N 1
ATOM 1476 C CA . ARG A 1 200 ? 13.797 7.307 -11.307 1.00 98.69 200 ARG A CA 1
ATOM 1477 C C . ARG A 1 200 ? 14.518 6.101 -10.732 1.00 98.69 200 ARG A C 1
ATOM 1479 O O . ARG A 1 200 ? 14.851 6.097 -9.549 1.00 98.69 200 ARG A O 1
ATOM 1486 N N . THR A 1 201 ? 14.757 5.102 -11.566 1.00 98.56 201 THR A N 1
ATOM 1487 C CA . THR A 1 201 ? 15.419 3.853 -11.185 1.00 98.56 201 THR A CA 1
ATOM 1488 C C . THR A 1 201 ? 16.895 3.890 -11.551 1.00 98.56 201 THR A C 1
ATOM 1490 O O . THR A 1 201 ? 17.320 4.632 -12.442 1.00 98.56 201 THR A O 1
ATOM 1493 N N . ASN A 1 202 ? 17.687 3.086 -10.840 1.00 97.75 202 ASN A N 1
ATOM 1494 C CA . ASN A 1 202 ? 19.099 2.886 -11.141 1.00 97.75 202 ASN A CA 1
ATOM 1495 C C . ASN A 1 202 ? 19.941 4.169 -11.151 1.00 97.75 202 ASN A C 1
ATOM 1497 O O . ASN A 1 202 ? 20.835 4.343 -11.975 1.00 97.75 202 ASN A O 1
ATOM 1501 N N . LEU A 1 203 ? 19.687 5.088 -10.221 1.00 97.44 203 LEU A N 1
ATOM 1502 C CA . LEU A 1 203 ? 20.550 6.255 -10.058 1.00 97.44 203 LEU A CA 1
ATOM 1503 C C . LEU A 1 203 ? 21.941 5.816 -9.566 1.00 97.44 203 LEU A C 1
ATOM 1505 O O . LEU A 1 203 ? 22.011 5.007 -8.637 1.00 97.44 203 LEU A O 1
ATOM 1509 N N . PRO A 1 204 ? 23.045 6.405 -10.076 1.00 93.94 204 PRO A N 1
ATOM 1510 C CA . PRO A 1 204 ? 24.423 6.076 -9.689 1.00 93.94 204 PRO A CA 1
ATOM 1511 C C . PRO A 1 204 ? 24.813 6.667 -8.319 1.00 93.94 204 PRO A C 1
ATOM 1513 O O . PRO A 1 204 ? 25.845 7.324 -8.145 1.00 93.94 204 PRO A O 1
ATOM 1516 N N . LEU A 1 205 ? 23.938 6.456 -7.344 1.00 94.69 205 LEU A N 1
ATOM 1517 C CA . LEU A 1 205 ? 24.058 6.708 -5.915 1.00 94.69 205 LEU A CA 1
ATOM 1518 C C . LEU A 1 205 ? 23.916 5.352 -5.200 1.00 94.69 205 LEU A C 1
ATOM 1520 O O . LEU A 1 205 ? 23.759 4.326 -5.853 1.00 94.69 205 LEU A O 1
ATOM 1524 N N . THR A 1 206 ? 24.017 5.305 -3.873 1.00 92.62 206 THR A N 1
ATOM 1525 C CA . THR A 1 206 ? 23.954 4.028 -3.139 1.00 92.62 206 THR A CA 1
ATOM 1526 C C . THR A 1 206 ? 23.431 4.202 -1.717 1.00 92.62 206 THR A C 1
ATOM 1528 O O . THR A 1 206 ? 23.506 5.303 -1.164 1.00 92.62 206 THR A O 1
ATOM 1531 N N . CYS A 1 207 ? 22.946 3.105 -1.126 1.00 92.00 207 CYS A N 1
ATOM 1532 C CA . CYS A 1 207 ? 22.559 2.977 0.281 1.00 92.00 207 CYS A CA 1
ATOM 1533 C C . CYS A 1 207 ? 21.482 3.964 0.748 1.00 92.00 207 CYS A C 1
ATOM 1535 O O . CYS A 1 207 ? 21.501 4.408 1.897 1.00 92.00 207 CYS A O 1
ATOM 1537 N N . ALA A 1 208 ? 20.560 4.328 -0.140 1.00 93.19 208 ALA A N 1
ATOM 1538 C CA . ALA A 1 208 ? 19.403 5.155 0.171 1.00 93.19 208 ALA A CA 1
ATOM 1539 C C . ALA A 1 208 ? 18.388 5.093 -0.978 1.00 93.19 208 ALA A C 1
ATOM 1541 O O . ALA A 1 208 ? 18.706 4.636 -2.071 1.00 93.19 208 ALA A O 1
ATOM 1542 N N . ALA A 1 209 ? 17.195 5.600 -0.715 1.00 96.75 209 ALA A N 1
ATOM 1543 C CA . ALA A 1 209 ? 16.223 6.038 -1.701 1.00 96.75 209 ALA A CA 1
ATOM 1544 C C . ALA A 1 209 ? 15.663 7.388 -1.214 1.00 96.75 209 ALA A C 1
ATOM 1546 O O . ALA A 1 209 ? 16.055 7.863 -0.139 1.00 96.75 209 ALA A O 1
ATOM 1547 N N . SER A 1 210 ? 14.867 8.082 -2.030 1.00 96.62 210 SER A N 1
ATOM 1548 C CA . SER A 1 210 ? 14.223 9.320 -1.567 1.00 96.62 210 SER A CA 1
ATOM 1549 C C . SER A 1 210 ? 12.997 9.735 -2.376 1.00 96.62 210 SER A C 1
ATOM 1551 O O . SER A 1 210 ? 13.022 9.716 -3.604 1.00 96.62 210 SER A O 1
ATOM 1553 N N . TRP A 1 211 ? 11.989 10.255 -1.686 1.00 97.25 211 TRP A N 1
ATOM 1554 C CA . TRP A 1 211 ? 11.022 11.221 -2.206 1.00 97.25 211 TRP A CA 1
ATOM 1555 C C . TRP A 1 211 ? 11.614 12.637 -2.218 1.00 97.25 211 TRP A C 1
ATOM 1557 O O . TRP A 1 211 ? 12.133 13.117 -1.206 1.00 97.25 211 TRP A O 1
ATOM 1567 N N . ASN A 1 212 ? 11.527 13.341 -3.351 1.00 95.69 212 ASN A N 1
ATOM 1568 C CA . ASN A 1 212 ? 12.071 14.703 -3.489 1.00 95.69 212 ASN A CA 1
ATOM 1569 C C . ASN A 1 212 ? 11.014 15.829 -3.477 1.00 95.69 212 ASN A C 1
ATOM 1571 O O . ASN A 1 212 ? 11.362 16.984 -3.738 1.00 95.69 212 ASN A O 1
ATOM 1575 N N . GLY A 1 213 ? 9.747 15.503 -3.203 1.00 95.69 213 GLY A N 1
ATOM 1576 C CA . GLY A 1 213 ? 8.599 16.413 -3.338 1.00 95.69 213 GLY A CA 1
ATOM 1577 C C . GLY A 1 213 ? 7.842 16.272 -4.664 1.00 95.69 213 GLY A C 1
ATOM 1578 O O . GLY A 1 213 ? 6.763 16.837 -4.820 1.00 95.69 213 GLY A O 1
ATOM 1579 N N . THR A 1 214 ? 8.395 15.540 -5.637 1.00 96.50 214 THR A N 1
ATOM 1580 C CA . THR A 1 214 ? 7.766 15.320 -6.954 1.00 96.50 214 THR A CA 1
ATOM 1581 C C . THR A 1 214 ? 8.017 13.938 -7.555 1.00 96.50 214 THR A C 1
ATOM 1583 O O . THR A 1 214 ? 7.187 13.443 -8.313 1.00 96.50 214 THR A O 1
ATOM 1586 N N . GLU A 1 215 ? 9.153 13.320 -7.243 1.00 98.38 215 GLU A N 1
ATOM 1587 C CA . GLU A 1 215 ? 9.608 12.053 -7.808 1.00 98.38 215 GLU A CA 1
ATOM 1588 C C . GLU A 1 215 ? 10.092 11.135 -6.685 1.00 98.38 215 GLU A C 1
ATOM 1590 O O . GLU A 1 215 ? 10.628 11.611 -5.676 1.00 98.38 215 GLU A O 1
ATOM 1595 N N . VAL A 1 216 ? 9.970 9.826 -6.910 1.00 98.75 216 VAL A N 1
ATOM 1596 C CA . VAL A 1 216 ? 10.660 8.802 -6.116 1.00 98.75 216 VAL A CA 1
ATOM 1597 C C . VAL A 1 216 ? 11.967 8.415 -6.812 1.00 98.75 216 VAL A C 1
ATOM 1599 O O . VAL A 1 216 ? 12.022 8.250 -8.033 1.00 98.75 216 VAL A O 1
ATOM 1602 N N . LEU A 1 217 ? 13.045 8.343 -6.039 1.00 98.69 217 LEU A N 1
ATOM 1603 C CA . LEU A 1 217 ? 14.417 8.195 -6.514 1.00 98.69 217 LEU A CA 1
ATOM 1604 C C . LEU A 1 217 ? 15.035 6.932 -5.909 1.00 98.69 217 LEU A C 1
ATOM 1606 O O . LEU A 1 217 ? 15.233 6.869 -4.696 1.00 98.69 217 LEU A O 1
ATOM 1610 N N . PHE A 1 218 ? 15.404 5.977 -6.761 1.00 98.62 218 PHE A N 1
ATOM 1611 C CA . PHE A 1 218 ? 15.972 4.691 -6.367 1.00 98.62 218 PHE A CA 1
ATOM 1612 C C . PHE A 1 218 ? 17.403 4.525 -6.876 1.00 98.62 218 PHE A C 1
ATOM 1614 O O . PHE A 1 218 ? 17.735 4.838 -8.022 1.00 98.62 218 PHE A O 1
ATOM 1621 N N . TYR A 1 219 ? 18.275 4.078 -5.982 1.00 97.75 219 TYR A N 1
ATOM 1622 C CA . TYR A 1 219 ? 19.722 4.021 -6.143 1.00 97.75 219 TYR A CA 1
ATOM 1623 C C . TYR A 1 219 ? 20.207 2.599 -6.439 1.00 97.75 219 TYR A C 1
ATOM 1625 O O . TYR A 1 219 ? 19.565 1.624 -6.036 1.00 97.75 219 TYR A O 1
ATOM 1633 N N . TRP A 1 220 ? 21.362 2.510 -7.105 1.00 94.62 220 TRP A N 1
ATOM 1634 C CA . TRP A 1 220 ? 22.038 1.258 -7.441 1.00 94.62 220 TRP A CA 1
ATOM 1635 C C . TRP A 1 220 ? 22.351 0.387 -6.233 1.00 94.62 220 TRP A C 1
ATOM 1637 O O . TRP A 1 220 ? 22.673 0.875 -5.141 1.00 94.62 220 TRP A O 1
ATOM 1647 N N . HIS A 1 221 ? 22.406 -0.913 -6.514 1.00 94.19 221 HIS A N 1
ATOM 1648 C CA . HIS A 1 221 ? 23.169 -1.830 -5.696 1.00 94.19 221 HIS A CA 1
ATOM 1649 C C . HIS A 1 221 ? 24.636 -1.407 -5.729 1.00 94.19 221 HIS A C 1
ATOM 1651 O O . HIS A 1 221 ? 25.290 -1.348 -6.775 1.00 94.19 221 HIS A O 1
ATOM 1657 N N . ASN A 1 222 ? 25.165 -1.123 -4.547 1.00 92.62 222 ASN A N 1
ATOM 1658 C CA . ASN A 1 222 ? 26.594 -1.126 -4.307 1.00 92.62 222 ASN A CA 1
ATOM 1659 C C . ASN A 1 222 ? 26.824 -1.553 -2.858 1.00 92.62 222 ASN A C 1
ATOM 1661 O O . ASN A 1 222 ? 26.329 -0.915 -1.927 1.00 92.62 222 ASN A O 1
ATOM 1665 N N . GLU A 1 223 ? 27.555 -2.655 -2.700 1.00 88.56 223 GLU A N 1
ATOM 1666 C CA . GLU A 1 223 ? 27.844 -3.293 -1.419 1.00 88.56 223 GLU A CA 1
ATOM 1667 C C . GLU A 1 223 ? 28.179 -2.263 -0.320 1.00 88.56 223 GLU A C 1
ATOM 1669 O O . GLU A 1 223 ? 29.072 -1.422 -0.497 1.00 88.56 223 GLU A O 1
ATOM 1674 N N . PRO A 1 224 ? 27.498 -2.317 0.838 1.00 90.69 224 PRO A N 1
ATOM 1675 C CA . PRO A 1 224 ? 26.680 -3.434 1.321 1.00 90.69 224 PRO A CA 1
ATOM 1676 C C . PRO A 1 224 ? 25.174 -3.313 1.032 1.00 90.69 224 PRO A C 1
ATOM 1678 O O . PRO A 1 224 ? 24.396 -3.966 1.717 1.00 90.69 224 PRO A O 1
ATOM 1681 N N . CYS A 1 225 ? 24.743 -2.417 0.141 1.00 93.19 225 CYS A N 1
ATOM 1682 C CA . CYS A 1 225 ? 23.322 -2.122 -0.035 1.00 93.19 225 CYS A CA 1
ATOM 1683 C C . CYS A 1 225 ? 22.805 -2.630 -1.374 1.00 93.19 225 CYS A C 1
ATOM 1685 O O . CYS A 1 225 ? 23.388 -2.292 -2.407 1.00 93.19 225 CYS A O 1
ATOM 1687 N N . ALA A 1 226 ? 21.695 -3.366 -1.342 1.00 94.81 226 ALA A N 1
ATOM 1688 C CA . ALA A 1 226 ? 20.993 -3.839 -2.528 1.00 94.81 226 ALA A CA 1
ATOM 1689 C C . ALA A 1 226 ? 20.410 -2.677 -3.349 1.00 94.81 226 ALA A C 1
ATOM 1691 O O . ALA A 1 226 ? 20.347 -1.524 -2.901 1.00 94.81 226 ALA A O 1
ATOM 1692 N N . ASN A 1 227 ? 19.969 -2.982 -4.567 1.00 97.06 227 ASN A N 1
ATOM 1693 C CA . ASN A 1 227 ? 19.298 -2.013 -5.417 1.00 97.06 227 ASN A CA 1
ATOM 1694 C C . ASN A 1 227 ? 17.937 -1.645 -4.823 1.00 97.06 227 ASN A C 1
ATOM 1696 O O . ASN A 1 227 ? 17.057 -2.485 -4.651 1.00 97.06 227 ASN A O 1
ATOM 1700 N N . THR A 1 228 ? 17.736 -0.365 -4.537 1.00 97.56 228 THR A N 1
ATOM 1701 C CA . THR A 1 228 ? 16.508 0.081 -3.858 1.00 97.56 228 THR A CA 1
ATOM 1702 C C . THR A 1 228 ? 15.263 0.075 -4.746 1.00 97.56 228 THR A C 1
ATOM 1704 O O . THR A 1 228 ? 14.162 0.121 -4.213 1.00 97.56 228 THR A O 1
ATOM 1707 N N . ALA A 1 229 ? 15.411 -0.038 -6.072 1.00 97.81 229 ALA A N 1
ATOM 1708 C CA . ALA A 1 229 ? 14.291 -0.237 -6.999 1.00 97.81 229 ALA A CA 1
ATOM 1709 C C . ALA A 1 229 ? 13.858 -1.711 -7.112 1.00 97.81 229 ALA A C 1
ATOM 1711 O O . ALA A 1 229 ? 12.914 -2.012 -7.833 1.00 97.81 229 ALA A O 1
ATOM 1712 N N . GLN A 1 230 ? 14.565 -2.630 -6.452 1.00 96.81 230 GLN A N 1
ATOM 1713 C CA . GLN A 1 230 ? 14.255 -4.063 -6.423 1.00 96.81 230 GLN A CA 1
ATOM 1714 C C . GLN A 1 230 ? 13.762 -4.508 -5.037 1.00 96.81 230 GLN A C 1
ATOM 1716 O O . GLN A 1 230 ? 13.619 -5.697 -4.779 1.00 96.81 230 GLN A O 1
ATOM 1721 N N . ASN A 1 231 ? 13.519 -3.556 -4.130 1.00 96.75 231 ASN A N 1
ATOM 1722 C CA . ASN A 1 231 ? 13.045 -3.812 -2.777 1.00 96.75 231 ASN A CA 1
ATOM 1723 C C . ASN A 1 231 ? 11.699 -3.113 -2.567 1.00 96.75 231 ASN A C 1
ATOM 1725 O O . ASN A 1 231 ? 11.648 -1.891 -2.419 1.00 96.75 231 ASN A O 1
ATOM 1729 N N . ALA A 1 232 ? 10.620 -3.890 -2.560 1.00 96.56 232 ALA A N 1
ATOM 1730 C CA . ALA A 1 232 ? 9.251 -3.395 -2.522 1.00 96.56 232 ALA A CA 1
ATOM 1731 C C . ALA A 1 232 ? 8.990 -2.530 -1.278 1.00 96.56 232 ALA A C 1
ATOM 1733 O O . ALA A 1 232 ? 8.542 -1.399 -1.400 1.00 96.56 232 ALA A O 1
ATOM 1734 N N . ALA A 1 233 ? 9.453 -2.946 -0.095 1.00 96.75 233 ALA A N 1
ATOM 1735 C CA . ALA A 1 233 ? 9.290 -2.141 1.117 1.00 96.75 233 ALA A CA 1
ATOM 1736 C C . ALA A 1 233 ? 10.019 -0.780 1.063 1.00 96.75 233 ALA A C 1
ATOM 1738 O O . ALA A 1 233 ? 9.583 0.177 1.703 1.00 96.75 233 ALA A O 1
ATOM 1739 N N . VAL A 1 234 ? 11.126 -0.663 0.317 1.00 97.69 234 VAL A N 1
ATOM 1740 C CA . VAL A 1 234 ? 11.802 0.631 0.097 1.00 97.69 234 VAL A CA 1
ATOM 1741 C C . VAL A 1 234 ? 11.052 1.473 -0.932 1.00 97.69 234 VAL A C 1
ATOM 1743 O O . VAL A 1 234 ? 10.911 2.680 -0.737 1.00 97.69 234 VAL A O 1
ATOM 1746 N N . ILE A 1 235 ? 10.538 0.851 -1.996 1.00 98.62 235 ILE A N 1
ATOM 1747 C CA . ILE A 1 235 ? 9.663 1.508 -2.977 1.00 98.62 235 ILE A CA 1
ATOM 1748 C C . ILE A 1 235 ? 8.450 2.119 -2.274 1.00 98.62 235 ILE A C 1
ATOM 1750 O O . ILE A 1 235 ? 8.162 3.307 -2.447 1.00 98.62 235 ILE A O 1
ATOM 1754 N N . ASP A 1 236 ? 7.812 1.333 -1.417 1.00 98.38 236 ASP A N 1
ATOM 1755 C CA . ASP A 1 236 ? 6.633 1.719 -0.665 1.00 98.38 236 ASP A CA 1
ATOM 1756 C C . ASP A 1 236 ? 6.893 2.836 0.329 1.00 98.38 236 ASP A C 1
ATOM 1758 O O . ASP A 1 236 ? 6.079 3.750 0.463 1.00 98.38 236 ASP A O 1
ATOM 1762 N N . HIS A 1 237 ? 8.046 2.793 0.996 1.00 97.88 237 HIS A N 1
ATOM 1763 C CA . HIS A 1 237 ? 8.472 3.842 1.909 1.00 97.88 237 HIS A CA 1
ATOM 1764 C C . HIS A 1 237 ? 8.552 5.195 1.191 1.00 97.88 237 HIS A C 1
ATOM 1766 O O . HIS A 1 237 ? 7.947 6.182 1.618 1.00 97.88 237 HIS A O 1
ATOM 1772 N N . GLU A 1 238 ? 9.254 5.253 0.058 1.00 98.19 238 GLU A N 1
ATOM 1773 C CA . GLU A 1 238 ? 9.398 6.512 -0.674 1.00 98.19 238 GLU A CA 1
ATOM 1774 C C . GLU A 1 238 ? 8.079 6.978 -1.299 1.00 98.19 238 GLU A C 1
ATOM 1776 O O . GLU A 1 238 ? 7.806 8.178 -1.348 1.00 98.19 238 GLU A O 1
ATOM 1781 N N . TRP A 1 239 ? 7.221 6.051 -1.727 1.00 98.38 239 TRP A N 1
ATOM 1782 C CA . TRP A 1 239 ? 5.874 6.393 -2.176 1.00 98.38 239 TRP A CA 1
ATOM 1783 C C . TRP A 1 239 ? 4.997 6.924 -1.031 1.00 98.38 239 TRP A C 1
ATOM 1785 O O . TRP A 1 239 ? 4.259 7.893 -1.219 1.00 98.38 239 TRP A O 1
ATOM 1795 N N . GLY A 1 240 ? 5.125 6.355 0.171 1.00 97.56 240 GLY A N 1
ATOM 1796 C CA . GLY A 1 240 ? 4.423 6.790 1.377 1.00 97.56 240 GLY A CA 1
ATOM 1797 C C . GLY A 1 240 ? 4.745 8.236 1.757 1.00 97.56 240 GLY A C 1
ATOM 1798 O O . GLY A 1 240 ? 3.845 8.985 2.130 1.00 97.56 240 GLY A O 1
ATOM 1799 N N . HIS A 1 241 ? 5.991 8.679 1.566 1.00 97.38 241 HIS A N 1
ATOM 1800 C CA . HIS A 1 241 ? 6.333 10.101 1.664 1.00 97.38 241 HIS A CA 1
ATOM 1801 C C . HIS A 1 241 ? 5.567 10.968 0.657 1.00 97.38 241 HIS A C 1
ATOM 1803 O O . HIS A 1 241 ? 5.122 12.056 1.012 1.00 97.38 241 HIS A O 1
ATOM 1809 N N . GLY A 1 242 ? 5.385 10.492 -0.577 1.00 97.62 242 GLY A N 1
ATOM 1810 C CA . GLY A 1 242 ? 4.580 11.177 -1.588 1.00 97.62 242 GLY A CA 1
ATOM 1811 C C . GLY A 1 242 ? 3.110 11.306 -1.193 1.00 97.62 242 GLY A C 1
ATOM 1812 O O . GLY A 1 242 ? 2.537 12.382 -1.366 1.00 97.62 242 GLY A O 1
ATOM 1813 N N . LEU A 1 243 ? 2.518 10.257 -0.611 1.00 97.44 243 LEU A N 1
ATOM 1814 C CA . LEU A 1 243 ? 1.143 10.309 -0.114 1.00 97.44 243 LEU A CA 1
ATOM 1815 C C . LEU A 1 243 ? 0.994 11.310 1.044 1.00 97.44 243 LEU A C 1
ATOM 1817 O O . LEU A 1 243 ? 0.101 12.144 0.977 1.00 97.44 243 LEU A O 1
ATOM 1821 N N . ASP A 1 244 ? 1.881 11.275 2.044 1.00 95.50 244 ASP A N 1
ATOM 1822 C CA . ASP A 1 244 ? 1.895 12.203 3.199 1.00 95.50 244 ASP A CA 1
ATOM 1823 C C . ASP A 1 244 ? 2.074 13.672 2.756 1.00 95.50 244 ASP A C 1
ATOM 1825 O O . ASP A 1 244 ? 1.460 14.599 3.276 1.00 95.50 244 ASP A O 1
ATOM 1829 N N . ASP A 1 245 ? 2.879 13.911 1.718 1.00 96.50 245 ASP A N 1
ATOM 1830 C CA . ASP A 1 245 ? 3.085 15.253 1.158 1.00 96.50 245 ASP A CA 1
ATOM 1831 C C . ASP A 1 245 ? 1.873 15.763 0.349 1.00 96.50 245 ASP A C 1
ATOM 1833 O O . ASP A 1 245 ? 1.730 16.967 0.128 1.00 96.50 245 ASP A O 1
ATOM 1837 N N . ASN A 1 246 ? 0.987 14.861 -0.089 1.00 96.88 246 ASN A N 1
ATOM 1838 C CA . ASN A 1 246 ? -0.141 15.147 -0.985 1.00 96.88 246 ASN A CA 1
ATOM 1839 C C . ASN A 1 246 ? -1.495 14.656 -0.437 1.00 96.88 246 ASN A C 1
ATOM 1841 O O . ASN A 1 246 ? -2.432 14.392 -1.200 1.00 96.88 246 ASN A O 1
ATOM 1845 N N . ASP A 1 247 ? -1.610 14.524 0.880 1.00 94.19 247 ASP A N 1
ATOM 1846 C CA . ASP A 1 247 ? -2.851 14.182 1.563 1.00 94.19 247 ASP A CA 1
ATOM 1847 C C . ASP A 1 247 ? -3.727 15.429 1.831 1.00 94.19 247 ASP A C 1
ATOM 1849 O O . ASP A 1 247 ? -3.596 16.468 1.177 1.00 94.19 247 ASP A O 1
ATOM 1853 N N . VAL A 1 248 ? -4.679 15.336 2.768 1.00 93.94 248 VAL A N 1
ATOM 1854 C CA . VAL A 1 248 ? -5.573 16.456 3.111 1.00 93.94 248 VAL A CA 1
ATOM 1855 C C . VAL A 1 248 ? -4.826 17.576 3.852 1.00 93.94 248 VAL A C 1
ATOM 1857 O O . VAL A 1 248 ? -5.180 18.747 3.690 1.00 93.94 248 VAL A O 1
ATOM 1860 N N . ASN A 1 249 ? -3.797 17.251 4.639 1.00 93.19 249 ASN A N 1
ATOM 1861 C CA . ASN A 1 249 ? -2.909 18.211 5.284 1.00 93.19 249 ASN A CA 1
ATOM 1862 C C . ASN A 1 249 ? -1.993 18.891 4.250 1.00 93.19 249 ASN A C 1
ATOM 1864 O O . ASN A 1 249 ? -1.718 20.089 4.370 1.00 93.19 249 ASN A O 1
ATOM 1868 N N . GLY A 1 250 ? -1.589 18.157 3.207 1.00 92.56 250 GLY A N 1
ATOM 1869 C CA . GLY A 1 250 ? -0.867 18.670 2.039 1.00 92.56 250 GLY A CA 1
ATOM 1870 C C . GLY A 1 250 ? 0.586 19.039 2.334 1.00 92.56 250 GLY A C 1
ATOM 1871 O O . GLY A 1 250 ? 1.109 20.001 1.763 1.00 92.56 250 GLY A O 1
ATOM 1872 N N . SER A 1 251 ? 1.192 18.350 3.304 1.00 93.81 251 SER A N 1
ATOM 1873 C CA . SER A 1 251 ? 2.622 18.408 3.602 1.00 93.81 251 SER A CA 1
ATOM 1874 C C . SER A 1 251 ? 2.991 17.339 4.623 1.00 93.81 251 SER A C 1
ATOM 1876 O O . SER A 1 251 ? 2.254 17.140 5.589 1.00 93.81 251 SER A O 1
ATOM 1878 N N . ILE A 1 252 ? 4.197 16.786 4.503 1.00 93.00 252 ILE A N 1
ATOM 1879 C CA . ILE A 1 252 ? 4.763 15.918 5.542 1.00 93.00 252 ILE A CA 1
ATOM 1880 C C . ILE A 1 252 ? 4.868 16.691 6.875 1.00 93.00 252 ILE A C 1
ATOM 1882 O O . ILE A 1 252 ? 5.474 17.776 6.908 1.00 93.00 252 ILE A O 1
ATOM 1886 N N . PRO A 1 253 ? 4.360 16.148 8.002 1.00 91.38 253 PRO A N 1
ATOM 1887 C CA . PRO A 1 253 ? 4.499 16.772 9.310 1.00 91.38 253 PRO A CA 1
ATOM 1888 C C . PRO A 1 253 ? 5.957 17.117 9.648 1.00 91.38 253 PRO A C 1
ATOM 1890 O O . PRO A 1 253 ? 6.878 16.346 9.362 1.00 91.38 253 PRO A O 1
ATOM 1893 N N . PRO A 1 254 ? 6.225 18.265 10.293 1.00 88.06 254 PRO A N 1
ATOM 1894 C CA . PRO A 1 254 ? 7.592 18.660 10.605 1.00 88.06 254 PRO A CA 1
ATOM 1895 C C . PRO A 1 254 ? 8.232 17.694 11.609 1.00 88.06 254 PRO A C 1
ATOM 1897 O O . PRO A 1 254 ? 7.559 17.102 12.449 1.00 88.06 254 PRO A O 1
ATOM 1900 N N . ALA A 1 255 ? 9.567 17.619 11.611 1.00 84.38 255 ALA A N 1
ATOM 1901 C CA . ALA A 1 255 ? 10.317 16.803 12.573 1.00 84.38 255 ALA A CA 1
ATOM 1902 C C . ALA A 1 255 ? 9.973 17.134 14.039 1.00 84.38 255 ALA A C 1
ATOM 1904 O O . ALA A 1 255 ? 10.008 16.264 14.895 1.00 84.38 255 ALA A O 1
ATOM 1905 N N . SER A 1 256 ? 9.590 18.377 14.349 1.00 78.44 256 SER A N 1
ATOM 1906 C CA . SER A 1 256 ? 9.128 18.755 15.692 1.00 78.44 256 SER A CA 1
ATOM 1907 C C . SER A 1 256 ? 7.796 18.118 16.106 1.00 78.44 256 SER A C 1
ATOM 1909 O O . SER A 1 256 ? 7.404 18.287 17.251 1.00 78.44 256 SER A O 1
ATOM 1911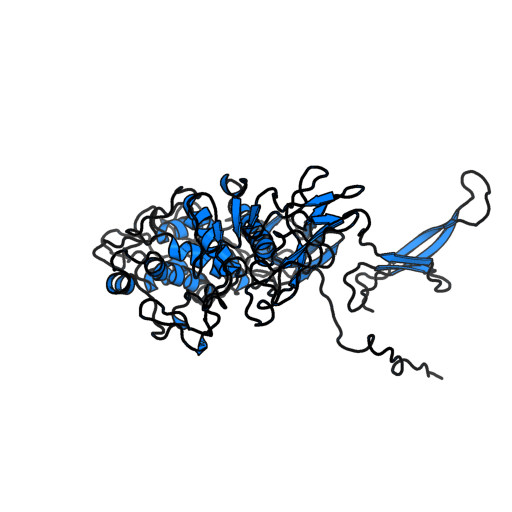 N N . GLN A 1 257 ? 7.120 17.412 15.201 1.00 81.31 257 GLN A N 1
ATOM 1912 C CA . GLN A 1 257 ? 5.836 16.743 15.402 1.00 81.31 257 GLN A CA 1
ATOM 1913 C C . GLN A 1 257 ? 5.886 15.273 14.935 1.00 81.31 257 GLN A C 1
ATOM 1915 O O . GLN A 1 257 ? 4.896 14.741 14.440 1.00 81.31 257 GLN A O 1
ATOM 1920 N N . GLY A 1 258 ? 7.059 14.634 15.014 1.00 77.94 258 GLY A N 1
ATOM 1921 C CA . GLY A 1 258 ? 7.250 13.220 14.658 1.00 77.94 258 GLY A CA 1
ATOM 1922 C C . GLY A 1 258 ? 7.784 12.960 13.243 1.00 77.94 258 GLY A C 1
ATOM 1923 O O . GLY A 1 258 ? 8.404 11.923 13.028 1.00 77.94 258 GLY A O 1
ATOM 1924 N N . GLY A 1 259 ? 7.654 13.902 12.299 1.00 85.00 259 GLY A N 1
ATOM 1925 C CA . GLY A 1 259 ? 8.092 13.690 10.909 1.00 85.00 259 GLY A CA 1
ATOM 1926 C C . GLY A 1 259 ? 7.264 12.638 10.149 1.00 85.00 259 GLY A C 1
ATOM 1927 O O . GLY A 1 259 ? 6.444 11.947 10.745 1.00 85.00 259 GLY A O 1
ATOM 1928 N N . GLY A 1 260 ? 7.510 12.473 8.846 1.00 83.94 260 GLY A N 1
ATOM 1929 C CA . GLY A 1 260 ? 6.814 11.477 8.004 1.00 83.94 260 GLY A CA 1
ATOM 1930 C C . GLY A 1 260 ? 7.483 10.099 7.908 1.00 83.94 260 GLY A C 1
ATOM 1931 O O . GLY A 1 260 ? 7.009 9.231 7.185 1.00 83.94 260 GLY A O 1
ATOM 1932 N N . GLY A 1 261 ? 8.616 9.880 8.589 1.00 87.06 261 GLY A N 1
ATOM 1933 C CA . GLY A 1 261 ? 9.421 8.658 8.426 1.00 87.06 261 GLY A CA 1
ATOM 1934 C C . GLY A 1 261 ? 8.708 7.371 8.849 1.00 87.06 261 GLY A C 1
ATOM 1935 O O . GLY A 1 261 ? 8.855 6.356 8.182 1.00 87.06 261 GLY A O 1
ATOM 1936 N N . GLY A 1 262 ? 7.934 7.412 9.932 1.00 92.62 262 GLY A N 1
ATOM 1937 C CA . GLY A 1 262 ? 7.168 6.257 10.407 1.00 92.62 262 GLY A CA 1
ATOM 1938 C C . GLY A 1 262 ? 5.914 5.988 9.576 1.00 92.62 262 GLY A C 1
ATOM 1939 O O . GLY A 1 262 ? 5.498 4.843 9.480 1.00 92.62 262 GLY A O 1
ATOM 1940 N N . PHE A 1 263 ? 5.326 7.007 8.937 1.00 95.50 263 PHE A N 1
ATOM 1941 C CA . PHE A 1 263 ? 4.160 6.821 8.069 1.00 95.50 263 PHE A CA 1
ATOM 1942 C C . PHE A 1 263 ? 4.559 6.039 6.824 1.00 95.50 263 PHE A C 1
ATOM 1944 O O . PHE A 1 263 ? 3.927 5.049 6.477 1.00 95.50 263 PHE A O 1
ATOM 1951 N N . ALA A 1 264 ? 5.674 6.439 6.220 1.00 96.25 264 ALA A N 1
ATOM 1952 C CA . ALA A 1 264 ? 6.299 5.716 5.128 1.00 96.25 264 ALA A CA 1
ATOM 1953 C C . ALA A 1 264 ? 6.658 4.264 5.514 1.00 96.25 264 ALA A C 1
ATOM 1955 O O . ALA A 1 264 ? 6.380 3.342 4.750 1.00 96.25 264 ALA A O 1
ATOM 1956 N N . ASP A 1 265 ? 7.206 4.034 6.716 1.00 96.56 265 ASP A N 1
ATOM 1957 C CA . ASP A 1 265 ? 7.443 2.672 7.227 1.00 96.56 265 ASP A CA 1
ATOM 1958 C C . ASP A 1 265 ? 6.134 1.873 7.367 1.00 96.56 265 ASP A C 1
ATOM 1960 O O . ASP A 1 265 ? 6.092 0.697 7.020 1.00 96.56 265 ASP A O 1
ATOM 1964 N N . LEU A 1 266 ? 5.053 2.502 7.836 1.00 96.75 266 LEU A N 1
ATOM 1965 C CA . LEU A 1 266 ? 3.748 1.862 7.995 1.00 96.75 266 LEU A CA 1
ATOM 1966 C C . LEU A 1 266 ? 3.082 1.502 6.669 1.00 96.75 266 LEU A C 1
ATOM 1968 O O . LEU A 1 266 ? 2.464 0.445 6.596 1.00 96.75 266 LEU A O 1
ATOM 1972 N N . ILE A 1 267 ? 3.213 2.335 5.631 1.00 97.19 267 ILE A N 1
ATOM 1973 C CA . ILE A 1 267 ? 2.711 1.998 4.291 1.00 97.19 267 ILE A CA 1
ATOM 1974 C C . ILE A 1 267 ? 3.359 0.697 3.810 1.00 97.19 267 ILE A C 1
ATOM 1976 O O . ILE A 1 267 ? 2.637 -0.227 3.444 1.00 97.19 267 ILE A O 1
ATOM 1980 N N . ALA A 1 268 ? 4.685 0.579 3.922 1.00 97.00 268 ALA A N 1
ATOM 1981 C CA . ALA A 1 268 ? 5.409 -0.645 3.581 1.00 97.00 268 ALA A CA 1
ATOM 1982 C C . ALA A 1 268 ? 5.019 -1.835 4.483 1.00 97.00 268 ALA A C 1
ATOM 1984 O O . ALA A 1 268 ? 4.792 -2.949 4.004 1.00 97.00 268 ALA A O 1
ATOM 1985 N N . ALA A 1 269 ? 4.910 -1.608 5.797 1.00 96.00 269 ALA A N 1
ATOM 1986 C CA . ALA A 1 269 ? 4.590 -2.655 6.766 1.00 96.00 269 ALA A CA 1
ATOM 1987 C C . ALA A 1 269 ? 3.190 -3.240 6.561 1.00 96.00 269 ALA A C 1
ATOM 1989 O O . ALA A 1 269 ? 3.012 -4.456 6.629 1.00 96.00 269 ALA A O 1
ATOM 1990 N N . VAL A 1 270 ? 2.202 -2.379 6.303 1.00 94.62 270 VAL A N 1
ATOM 1991 C CA . VAL A 1 270 ? 0.822 -2.766 6.005 1.00 94.62 270 VAL A CA 1
ATOM 1992 C C . VAL A 1 270 ? 0.761 -3.448 4.647 1.00 94.62 270 VAL A C 1
ATOM 1994 O O . VAL A 1 270 ? 0.232 -4.557 4.560 1.00 94.62 270 VAL A O 1
ATOM 1997 N N . ARG A 1 271 ? 1.363 -2.847 3.609 1.00 94.00 271 ARG A N 1
ATOM 1998 C CA . ARG A 1 271 ? 1.359 -3.389 2.245 1.00 94.00 271 ARG A CA 1
ATOM 1999 C C . ARG A 1 271 ? 1.850 -4.828 2.200 1.00 94.00 271 ARG A C 1
ATOM 2001 O O . ARG A 1 271 ? 1.216 -5.682 1.573 1.00 94.00 271 ARG A O 1
ATOM 2008 N N . HIS A 1 272 ? 2.931 -5.098 2.920 1.00 93.38 272 HIS A N 1
ATOM 2009 C CA . HIS A 1 272 ? 3.587 -6.390 2.906 1.00 93.38 272 HIS A CA 1
ATOM 2010 C C . HIS A 1 272 ? 3.405 -7.211 4.170 1.00 93.38 272 HIS A C 1
ATOM 2012 O O . HIS A 1 272 ? 4.102 -8.210 4.277 1.00 93.38 272 HIS A O 1
ATOM 2018 N N . ASN A 1 273 ? 2.557 -6.831 5.126 1.00 93.44 273 ASN A N 1
ATOM 2019 C CA . ASN A 1 273 ? 2.364 -7.550 6.394 1.00 93.44 273 ASN A CA 1
ATOM 2020 C C . ASN A 1 273 ? 3.663 -8.040 7.036 1.00 93.44 273 ASN A C 1
ATOM 2022 O O . ASN A 1 273 ? 3.873 -9.232 7.279 1.00 93.44 273 ASN A O 1
ATOM 2026 N N . ARG A 1 274 ? 4.586 -7.098 7.219 1.00 92.69 274 ARG A N 1
ATOM 2027 C CA . ARG A 1 274 ? 5.928 -7.352 7.738 1.00 92.69 274 ARG A CA 1
ATOM 2028 C C . ARG A 1 274 ? 6.359 -6.202 8.620 1.00 92.69 274 ARG A C 1
ATOM 2030 O O . ARG A 1 274 ? 6.304 -5.049 8.211 1.00 92.69 274 ARG A O 1
ATOM 2037 N N . ALA A 1 275 ? 6.857 -6.539 9.801 1.00 94.69 275 ALA A N 1
ATOM 2038 C CA . ALA A 1 275 ? 7.439 -5.549 10.686 1.00 94.69 275 ALA A CA 1
ATOM 2039 C C . ALA A 1 275 ? 8.783 -5.035 10.146 1.00 94.69 275 ALA A C 1
ATOM 2041 O O . ALA A 1 275 ? 9.089 -3.848 10.253 1.00 94.69 275 ALA A O 1
ATOM 2042 N N . CYS A 1 276 ? 9.579 -5.922 9.537 1.00 93.75 276 CYS A N 1
ATOM 2043 C CA . CYS A 1 276 ? 10.878 -5.584 8.970 1.00 93.75 276 CYS A CA 1
ATOM 2044 C C . CYS A 1 276 ? 10.764 -4.765 7.678 1.00 93.75 276 CYS A C 1
ATOM 2046 O O . CYS A 1 276 ? 10.382 -5.284 6.628 1.00 93.75 276 CYS A O 1
ATOM 2048 N N . ILE A 1 277 ? 11.199 -3.510 7.729 1.00 94.12 277 ILE A N 1
ATOM 2049 C CA . ILE A 1 277 ? 11.216 -2.598 6.589 1.00 94.12 277 ILE A CA 1
ATOM 2050 C C . ILE A 1 277 ? 12.494 -2.810 5.783 1.00 94.12 277 ILE A C 1
ATOM 2052 O O . ILE A 1 277 ? 13.604 -2.515 6.244 1.00 94.12 277 ILE A O 1
ATOM 2056 N N . GLY A 1 278 ? 12.319 -3.298 4.557 1.00 93.38 278 GLY A N 1
ATOM 2057 C CA . GLY A 1 278 ? 13.398 -3.476 3.592 1.00 93.38 278 GLY A CA 1
ATOM 2058 C C . GLY A 1 278 ? 14.286 -4.690 3.849 1.00 93.38 278 GLY A C 1
ATOM 2059 O O . GLY A 1 278 ? 15.496 -4.558 3.719 1.00 93.38 278 GLY A O 1
ATOM 2060 N N . ARG A 1 279 ? 13.734 -5.859 4.224 1.00 93.00 279 ARG A N 1
ATOM 2061 C CA . ARG A 1 279 ? 14.487 -7.143 4.227 1.00 93.00 279 ARG A CA 1
ATOM 2062 C C . ARG A 1 279 ? 15.315 -7.263 2.939 1.00 93.00 279 ARG A C 1
ATOM 2064 O O . ARG A 1 279 ? 14.827 -6.875 1.878 1.00 93.00 279 ARG A O 1
ATOM 2071 N N . GLY A 1 280 ? 16.559 -7.715 3.048 1.00 91.81 280 GLY A N 1
ATOM 2072 C CA . GLY A 1 280 ? 17.509 -7.778 1.937 1.00 91.81 280 GLY A CA 1
ATOM 2073 C C . GLY A 1 280 ? 18.185 -6.445 1.589 1.00 91.81 280 GLY A C 1
ATOM 2074 O O . GLY A 1 280 ? 19.024 -6.404 0.695 1.00 91.81 280 GLY A O 1
ATOM 2075 N N . PHE A 1 281 ? 17.879 -5.339 2.286 1.00 93.75 281 PHE A N 1
ATOM 2076 C CA . PHE A 1 281 ? 18.535 -4.052 2.026 1.00 93.75 281 PHE A CA 1
ATOM 2077 C C . PHE A 1 281 ? 20.042 -4.122 2.277 1.00 93.75 281 PHE A C 1
ATOM 2079 O O . PHE A 1 281 ? 20.808 -3.578 1.483 1.00 93.75 281 PHE A O 1
ATOM 2086 N N . PHE A 1 282 ? 20.475 -4.785 3.356 1.00 91.62 282 PHE A N 1
ATOM 2087 C CA . PHE A 1 282 ? 21.892 -5.015 3.633 1.00 91.62 282 PHE A CA 1
ATOM 2088 C C . PHE A 1 282 ? 22.333 -6.410 3.168 1.00 91.62 282 PHE A C 1
ATOM 2090 O O . PHE A 1 282 ? 22.160 -7.402 3.875 1.00 91.62 282 PHE A O 1
ATOM 2097 N N . THR A 1 283 ? 23.015 -6.483 2.027 1.00 89.81 283 THR A N 1
ATOM 2098 C CA . THR A 1 283 ? 23.446 -7.739 1.377 1.00 89.81 283 THR A CA 1
ATOM 2099 C C . THR A 1 283 ? 24.507 -8.515 2.168 1.00 89.81 283 THR A C 1
ATOM 2101 O O . THR A 1 283 ? 24.775 -9.689 1.915 1.00 89.81 283 THR A O 1
ATOM 2104 N N . ASN A 1 284 ? 25.113 -7.885 3.177 1.00 88.62 284 ASN A N 1
ATOM 2105 C CA . ASN A 1 284 ? 26.109 -8.502 4.050 1.00 88.62 284 ASN A CA 1
ATOM 2106 C C . ASN A 1 284 ? 25.523 -9.142 5.327 1.00 88.62 284 ASN A C 1
ATOM 2108 O O . ASN A 1 284 ? 26.297 -9.560 6.196 1.00 88.62 284 ASN A O 1
ATOM 2112 N N . GLY A 1 285 ? 24.191 -9.196 5.462 1.00 81.75 285 GLY A N 1
ATOM 2113 C CA . GLY A 1 285 ? 23.496 -9.760 6.625 1.00 81.75 285 GLY A CA 1
ATOM 2114 C C . GLY A 1 285 ? 23.582 -8.891 7.884 1.00 81.75 285 GLY A C 1
ATOM 2115 O O . GLY A 1 285 ? 23.499 -9.400 9.005 1.00 81.75 285 GLY A O 1
ATOM 2116 N N . MET A 1 286 ? 23.820 -7.585 7.729 1.00 86.94 286 MET A N 1
ATOM 2117 C CA . MET A 1 286 ? 23.786 -6.637 8.839 1.00 86.94 286 MET A CA 1
ATOM 2118 C C . MET A 1 286 ? 22.353 -6.479 9.353 1.00 86.94 286 MET A C 1
ATOM 2120 O O . MET A 1 286 ? 21.468 -6.067 8.616 1.00 86.94 286 MET A O 1
ATOM 2124 N N . LEU A 1 287 ? 22.148 -6.746 10.645 1.00 87.56 287 LEU A N 1
ATOM 2125 C CA . LEU A 1 287 ? 20.871 -6.476 11.306 1.00 87.56 287 LEU A CA 1
ATOM 2126 C C . LEU A 1 287 ? 20.633 -4.975 11.466 1.00 87.56 287 LEU A C 1
ATOM 2128 O O . LEU A 1 287 ? 21.576 -4.195 11.653 1.00 87.56 287 LEU A O 1
ATOM 2132 N N . CYS A 1 288 ? 19.358 -4.594 11.484 1.00 86.69 288 CYS A N 1
ATOM 2133 C CA . CYS A 1 288 ? 18.961 -3.207 11.662 1.00 86.69 288 CYS A CA 1
ATOM 2134 C C . CYS A 1 288 ? 19.562 -2.592 12.946 1.00 86.69 288 CYS A C 1
ATOM 2136 O O . CYS A 1 288 ? 19.525 -3.180 14.029 1.00 86.69 288 CYS A O 1
ATOM 2138 N N . GLY A 1 289 ? 20.116 -1.378 12.844 1.00 83.19 289 GLY A N 1
ATOM 2139 C CA . GLY A 1 289 ? 20.801 -0.723 13.969 1.00 83.19 289 GLY A CA 1
ATOM 2140 C C . GLY A 1 289 ? 19.864 -0.096 15.010 1.00 83.19 289 GLY A C 1
ATOM 2141 O O . GLY A 1 289 ? 20.265 0.100 16.159 1.00 83.19 289 GLY A O 1
ATOM 2142 N N . GLY A 1 290 ? 18.636 0.254 14.607 1.00 80.25 290 GLY A N 1
ATOM 2143 C CA . GLY A 1 290 ? 17.561 0.693 15.504 1.00 80.25 290 GLY A CA 1
ATOM 2144 C C . GLY A 1 290 ? 17.887 1.864 16.436 1.00 80.25 290 GLY A C 1
ATOM 2145 O O . GLY A 1 290 ? 17.371 1.924 17.544 1.00 80.25 290 GLY A O 1
ATOM 2146 N N . TYR A 1 291 ? 18.785 2.770 16.031 1.00 83.81 291 TYR A N 1
ATOM 2147 C CA . TYR A 1 291 ? 19.180 3.956 16.813 1.00 83.81 291 TYR A CA 1
ATOM 2148 C C . TYR A 1 291 ? 19.644 3.662 18.252 1.00 83.81 291 TYR A C 1
ATOM 2150 O O . TYR A 1 291 ? 19.506 4.497 19.143 1.00 83.81 291 TYR A O 1
ATOM 2158 N N . GLY A 1 292 ? 20.248 2.491 18.473 1.00 83.38 292 GLY A N 1
ATOM 2159 C CA . GLY A 1 292 ? 20.682 2.038 19.797 1.00 83.38 292 GLY A CA 1
ATOM 2160 C C . GLY A 1 292 ? 19.839 0.903 20.373 1.00 83.38 292 GLY A C 1
ATOM 2161 O O . GLY A 1 292 ? 20.243 0.341 21.390 1.00 83.38 292 GLY A O 1
ATOM 2162 N N . ASP A 1 293 ? 18.747 0.527 19.704 1.00 89.25 293 ASP A N 1
ATOM 2163 C CA . ASP A 1 293 ? 17.973 -0.685 19.974 1.00 89.25 293 ASP A CA 1
ATOM 2164 C C . ASP A 1 293 ? 17.877 -1.585 18.722 1.00 89.25 293 ASP A C 1
ATOM 2166 O O . ASP A 1 293 ? 16.894 -1.530 17.972 1.00 89.25 293 ASP A O 1
ATOM 2170 N N . PRO A 1 294 ? 18.939 -2.356 18.424 1.00 91.56 294 PRO A N 1
ATOM 2171 C CA . PRO A 1 294 ? 19.047 -3.104 17.179 1.00 91.56 294 PRO A CA 1
ATOM 2172 C C . PRO A 1 294 ? 18.066 -4.278 17.110 1.00 91.56 294 PRO A C 1
ATOM 2174 O O . PRO A 1 294 ? 17.657 -4.830 18.138 1.00 91.56 294 PRO A O 1
ATOM 2177 N N . CYS A 1 295 ? 17.757 -4.691 15.880 1.00 92.38 295 CYS A N 1
ATOM 2178 C CA . CYS A 1 295 ? 16.976 -5.892 15.600 1.00 92.38 295 CYS A CA 1
ATOM 2179 C C . CYS A 1 295 ? 17.661 -7.140 16.176 1.00 92.38 295 CYS A C 1
ATOM 2181 O O . CYS A 1 295 ? 18.891 -7.234 16.243 1.00 92.38 295 CYS A O 1
ATOM 2183 N N . THR A 1 296 ? 16.854 -8.110 16.589 1.00 91.44 296 THR A N 1
ATOM 2184 C CA . THR A 1 296 ? 17.332 -9.404 17.084 1.00 91.44 296 THR A CA 1
ATOM 2185 C C . THR A 1 296 ? 17.692 -10.334 15.924 1.00 91.44 296 THR A C 1
ATOM 2187 O O . THR A 1 296 ? 17.056 -10.270 14.871 1.00 91.44 296 THR A O 1
ATOM 2190 N N . PRO A 1 297 ? 18.667 -11.245 16.083 1.00 86.00 297 PRO A N 1
ATOM 2191 C CA . PRO A 1 297 ? 18.891 -12.310 15.107 1.00 86.00 297 PRO A CA 1
ATOM 2192 C C . PRO A 1 297 ? 17.636 -13.153 14.845 1.00 86.00 297 PRO A C 1
ATOM 2194 O O . PRO A 1 297 ? 17.444 -13.625 13.730 1.00 86.00 297 PRO A O 1
ATOM 2197 N N . GLU A 1 298 ? 16.783 -13.327 15.859 1.00 85.75 298 GLU A N 1
ATOM 2198 C CA . GLU A 1 298 ? 15.527 -14.073 15.775 1.00 85.75 298 GLU A CA 1
ATOM 2199 C C . GLU A 1 298 ? 14.480 -13.389 14.890 1.00 85.75 298 GLU A C 1
ATOM 2201 O O . GLU A 1 298 ? 13.751 -14.091 14.195 1.00 85.75 298 GLU A O 1
ATOM 2206 N N . SER A 1 299 ? 14.435 -12.050 14.868 1.00 82.25 299 SER A N 1
ATOM 2207 C CA . SER A 1 299 ? 13.585 -11.304 13.924 1.00 82.25 299 SER A CA 1
ATOM 2208 C C . SER A 1 299 ? 13.980 -11.533 12.465 1.00 82.25 299 SER A C 1
ATOM 2210 O O . SER A 1 299 ? 13.170 -11.345 11.565 1.00 82.25 299 SER A O 1
ATOM 2212 N N . GLY A 1 300 ? 15.245 -11.897 12.213 1.00 73.94 300 GLY A N 1
ATOM 2213 C CA . GLY A 1 300 ? 15.785 -12.031 10.862 1.00 73.94 300 GLY A CA 1
ATOM 2214 C C . GLY A 1 300 ? 15.778 -10.729 10.054 1.00 73.94 300 GLY A C 1
ATOM 2215 O O . GLY A 1 300 ? 15.996 -10.784 8.849 1.00 73.94 300 GLY A O 1
ATOM 2216 N N . CYS A 1 301 ? 15.533 -9.571 10.681 1.00 85.25 301 CYS A N 1
ATOM 2217 C CA . CYS A 1 301 ? 15.434 -8.306 9.968 1.00 85.25 301 CYS A CA 1
ATOM 2218 C C . CYS A 1 301 ? 16.818 -7.740 9.614 1.00 85.25 301 CYS A C 1
ATOM 2220 O O . CYS A 1 301 ? 17.431 -6.979 10.373 1.00 85.25 301 CYS A O 1
ATOM 2222 N N . ASP A 1 302 ? 17.289 -8.105 8.425 1.00 84.81 302 ASP A N 1
ATOM 2223 C CA . ASP A 1 302 ? 18.451 -7.544 7.720 1.00 84.81 302 ASP A CA 1
ATOM 2224 C C . ASP A 1 302 ? 18.104 -6.289 6.889 1.00 84.81 302 ASP A C 1
ATOM 2226 O O . ASP A 1 302 ? 18.880 -5.830 6.047 1.00 84.81 302 ASP A O 1
ATOM 2230 N N . GLY A 1 303 ? 16.923 -5.721 7.143 1.00 86.69 303 GLY A N 1
ATOM 2231 C CA . GLY A 1 303 ? 16.482 -4.453 6.587 1.00 86.69 303 GLY A CA 1
ATOM 2232 C C . GLY A 1 303 ? 16.930 -3.230 7.383 1.00 86.69 303 GLY A C 1
ATOM 2233 O O . GLY A 1 303 ? 17.769 -3.280 8.287 1.00 86.69 303 GLY A O 1
ATOM 2234 N N . VAL A 1 304 ? 16.341 -2.082 7.049 1.00 89.75 304 VAL A N 1
ATOM 2235 C CA . VAL A 1 304 ? 16.724 -0.780 7.615 1.00 89.75 304 VAL A CA 1
ATOM 2236 C C . VAL A 1 304 ? 16.276 -0.650 9.074 1.00 89.75 304 VAL A C 1
ATOM 2238 O O . VAL A 1 304 ? 17.008 -0.093 9.901 1.00 89.75 304 VAL A O 1
ATOM 2241 N N . ARG A 1 305 ? 15.077 -1.150 9.403 1.00 91.00 305 ARG A N 1
ATOM 2242 C CA . ARG A 1 305 ? 14.448 -1.089 10.737 1.00 91.00 305 ARG A CA 1
ATOM 2243 C C . ARG A 1 305 ? 13.229 -2.010 10.818 1.00 91.00 305 ARG A C 1
ATOM 2245 O O . ARG A 1 305 ? 12.760 -2.480 9.793 1.00 91.00 305 ARG A O 1
ATOM 2252 N N . THR A 1 306 ? 12.704 -2.204 12.025 1.00 93.31 306 THR A N 1
ATOM 2253 C CA . THR A 1 306 ? 11.432 -2.900 12.272 1.00 93.31 306 THR A CA 1
ATOM 2254 C C . THR A 1 306 ? 10.412 -1.967 12.932 1.00 93.31 306 THR A C 1
ATOM 2256 O O . THR A 1 306 ? 10.804 -1.102 13.725 1.00 93.31 306 THR A O 1
ATOM 2259 N N . VAL A 1 307 ? 9.130 -2.119 12.601 1.00 95.19 307 VAL A N 1
ATOM 2260 C CA . VAL A 1 307 ? 8.007 -1.453 13.291 1.00 95.19 307 VAL A CA 1
ATOM 2261 C C . VAL A 1 307 ? 7.427 -2.301 14.426 1.00 95.19 307 VAL A C 1
ATOM 2263 O O . VAL A 1 307 ? 6.431 -1.913 15.023 1.00 95.19 307 VAL A O 1
ATOM 2266 N N . ASP A 1 308 ? 8.047 -3.438 14.749 1.00 96.12 308 ASP A N 1
ATOM 2267 C CA . ASP A 1 308 ? 7.684 -4.252 15.904 1.00 96.12 308 ASP A CA 1
ATOM 2268 C C . ASP A 1 308 ? 8.764 -4.165 16.986 1.00 96.12 308 ASP A C 1
ATOM 2270 O O . ASP A 1 308 ? 9.906 -4.593 16.800 1.00 96.12 308 ASP A O 1
ATOM 2274 N N . TYR A 1 309 ? 8.411 -3.622 18.149 1.00 95.06 309 TYR A N 1
ATOM 2275 C CA . TYR A 1 309 ? 9.356 -3.501 19.254 1.00 95.06 309 TYR A CA 1
ATOM 2276 C C . TYR A 1 309 ? 9.774 -4.859 19.842 1.00 95.06 309 TYR A C 1
ATOM 2278 O O . TYR A 1 309 ? 10.841 -4.960 20.452 1.00 95.06 309 TYR A O 1
ATOM 2286 N N . GLU A 1 310 ? 8.973 -5.918 19.672 1.00 94.94 310 GLU A N 1
ATOM 2287 C CA . GLU A 1 310 ? 9.309 -7.263 20.160 1.00 94.94 310 GLU A CA 1
ATOM 2288 C C . GLU A 1 310 ? 10.416 -7.916 19.326 1.00 94.94 310 GLU A C 1
ATOM 2290 O O . GLU A 1 310 ? 11.125 -8.797 19.813 1.00 94.94 310 GLU A O 1
ATOM 2295 N N . GLU A 1 311 ? 10.630 -7.437 18.100 1.00 94.38 311 GLU A N 1
ATOM 2296 C CA . GLU A 1 311 ? 11.735 -7.858 17.238 1.00 94.38 311 GLU A CA 1
ATOM 2297 C C . GLU A 1 311 ? 13.069 -7.192 17.604 1.00 94.38 311 GLU A C 1
ATOM 2299 O O . GLU A 1 311 ? 14.117 -7.541 17.046 1.00 94.38 311 GLU A O 1
ATOM 2304 N N . ARG A 1 312 ? 13.066 -6.256 18.559 1.00 92.69 312 ARG A N 1
ATOM 2305 C CA . ARG 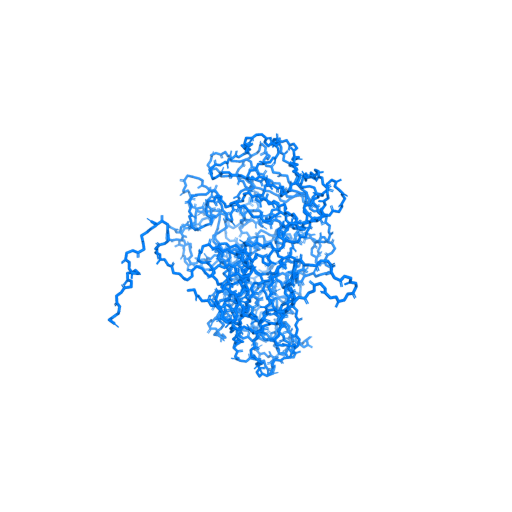A 1 312 ? 14.249 -5.511 19.001 1.00 92.69 312 ARG A CA 1
ATOM 2306 C C . ARG A 1 312 ? 14.893 -6.116 20.238 1.00 92.69 312 ARG A C 1
ATOM 2308 O O . ARG A 1 312 ? 14.275 -6.829 21.022 1.00 92.69 312 ARG A O 1
ATOM 2315 N N . THR A 1 313 ? 16.171 -5.802 20.435 1.00 93.50 313 THR A N 1
ATOM 2316 C CA . THR A 1 313 ? 16.964 -6.335 21.553 1.00 93.50 313 THR A CA 1
ATOM 2317 C C . THR A 1 313 ? 16.396 -5.934 22.915 1.00 93.50 313 THR A C 1
ATOM 2319 O O . THR A 1 313 ? 16.512 -6.701 23.875 1.00 93.50 313 THR A O 1
ATOM 2322 N N . SER A 1 314 ? 15.797 -4.746 23.027 1.00 94.12 314 SER A N 1
ATOM 2323 C CA . SER A 1 314 ? 15.133 -4.320 24.257 1.00 94.12 314 SER A CA 1
ATOM 2324 C C . SER A 1 314 ? 13.857 -5.118 24.547 1.00 94.12 314 SER A C 1
ATOM 2326 O O . SER A 1 314 ? 13.575 -5.377 25.720 1.00 94.12 314 SER A O 1
ATOM 2328 N N . GLY A 1 315 ? 13.108 -5.507 23.507 1.00 94.62 315 GLY A N 1
ATOM 2329 C CA . GLY A 1 315 ? 11.762 -6.069 23.616 1.00 94.62 315 GLY A CA 1
ATOM 2330 C C . GLY A 1 315 ? 10.760 -5.114 24.277 1.00 94.62 315 GLY A C 1
ATOM 2331 O O . GLY A 1 315 ? 9.795 -5.573 24.888 1.00 94.62 315 GLY A O 1
ATOM 2332 N N . LEU A 1 316 ? 11.024 -3.802 24.247 1.00 96.06 316 LEU A N 1
ATOM 2333 C CA . LEU A 1 316 ? 10.223 -2.772 24.907 1.00 96.06 316 LEU A CA 1
ATOM 2334 C C . LEU A 1 316 ? 9.725 -1.737 23.893 1.00 96.06 316 LEU A C 1
ATOM 2336 O O . LEU A 1 316 ? 10.503 -1.341 23.029 1.00 96.06 316 LEU A O 1
ATOM 2340 N N . PRO A 1 317 ? 8.488 -1.231 24.046 1.00 95.94 317 PRO A N 1
ATOM 2341 C CA . PRO A 1 317 ? 7.931 -0.230 23.143 1.00 95.94 317 PRO A CA 1
ATOM 2342 C C . PRO A 1 317 ? 8.765 1.052 23.148 1.00 95.94 317 PRO A C 1
ATOM 2344 O O . PRO A 1 317 ? 9.148 1.565 24.209 1.00 95.94 317 PRO A O 1
ATOM 2347 N N . HIS A 1 318 ? 9.002 1.617 21.966 1.00 94.38 318 HIS A N 1
ATOM 2348 C CA . HIS A 1 318 ? 9.574 2.945 21.842 1.00 94.38 318 HIS A CA 1
ATOM 2349 C C . HIS A 1 318 ? 8.528 3.991 22.196 1.00 94.38 318 HIS A C 1
ATOM 2351 O O . HIS A 1 318 ? 7.618 4.288 21.428 1.00 94.38 318 HIS A O 1
ATOM 2357 N N . THR A 1 319 ? 8.672 4.576 23.379 1.00 94.12 319 THR A N 1
ATOM 2358 C CA . THR A 1 319 ? 7.777 5.631 23.849 1.00 94.12 319 THR A CA 1
ATOM 2359 C C . THR A 1 319 ? 8.250 7.023 23.437 1.00 94.12 319 THR A C 1
ATOM 2361 O O . THR A 1 319 ? 9.402 7.219 23.039 1.00 94.12 319 THR A O 1
ATOM 2364 N N . LEU A 1 320 ? 7.415 8.045 23.617 1.00 91.75 320 LEU A N 1
ATOM 2365 C CA . LEU A 1 320 ? 7.841 9.440 23.507 1.00 91.75 320 LEU A CA 1
ATOM 2366 C C . LEU A 1 320 ? 9.039 9.767 24.418 1.00 91.75 320 LEU A C 1
ATOM 2368 O O . LEU A 1 320 ? 9.942 10.510 24.017 1.00 91.75 320 LEU A O 1
ATOM 2372 N N . THR A 1 321 ? 9.110 9.194 25.622 1.00 91.75 321 THR A N 1
ATOM 2373 C CA . THR A 1 321 ? 10.296 9.305 26.487 1.00 91.75 321 THR A CA 1
ATOM 2374 C C . THR A 1 321 ? 11.544 8.722 25.820 1.00 91.75 321 THR A C 1
ATOM 2376 O O . THR A 1 321 ? 12.604 9.355 25.859 1.00 91.75 321 THR A O 1
ATOM 2379 N N . TRP A 1 322 ? 11.429 7.564 25.165 1.00 92.00 322 TRP A N 1
ATOM 2380 C CA . TRP A 1 322 ? 12.529 6.975 24.398 1.00 92.00 322 TRP A CA 1
ATOM 2381 C C . TRP A 1 322 ? 12.935 7.873 23.221 1.00 92.00 322 TRP A C 1
ATOM 2383 O O . TRP A 1 322 ? 14.109 8.232 23.097 1.00 92.00 322 TRP A O 1
ATOM 2393 N N . VAL A 1 323 ? 11.968 8.342 22.426 1.00 90.75 323 VAL A N 1
ATOM 2394 C CA . VAL A 1 323 ? 12.214 9.246 21.289 1.00 90.75 323 VAL A CA 1
ATOM 2395 C C . VAL A 1 323 ? 12.978 10.491 21.749 1.00 90.75 323 VAL A C 1
ATOM 2397 O O . VAL A 1 323 ? 13.973 10.886 21.134 1.00 90.75 323 VAL A O 1
ATOM 2400 N N . ARG A 1 324 ? 12.584 11.072 22.890 1.00 87.75 324 ARG A N 1
ATOM 2401 C CA . ARG A 1 324 ? 13.250 12.242 23.482 1.00 87.75 324 ARG A CA 1
ATOM 2402 C C . ARG A 1 324 ? 14.676 12.002 23.939 1.00 87.75 324 ARG A C 1
ATOM 2404 O O . ARG A 1 324 ? 15.464 12.945 24.009 1.00 87.75 324 ARG A O 1
ATOM 2411 N N . GLN A 1 325 ? 15.008 10.769 24.276 1.00 87.75 325 GLN A N 1
ATOM 2412 C CA . GLN A 1 325 ? 16.338 10.421 24.733 1.00 87.75 325 GLN A CA 1
ATOM 2413 C C . GLN A 1 325 ? 17.275 10.086 23.568 1.00 87.75 325 GLN A C 1
ATOM 2415 O O . GLN A 1 325 ? 18.450 10.456 23.622 1.00 87.75 325 GLN A O 1
ATOM 2420 N N . PHE A 1 326 ? 16.777 9.401 22.536 1.00 86.75 326 PHE A N 1
ATOM 2421 C CA . PHE A 1 326 ? 17.632 8.729 21.552 1.00 86.75 326 PHE A CA 1
ATOM 2422 C C . PHE A 1 326 ? 17.571 9.313 20.137 1.00 86.75 326 PHE A C 1
ATOM 2424 O O . PHE A 1 326 ? 18.558 9.219 19.409 1.00 86.75 326 PHE A O 1
ATOM 2431 N N . CYS A 1 327 ? 16.485 9.987 19.748 1.00 86.25 327 CYS A N 1
ATOM 2432 C CA . CYS A 1 327 ? 16.319 10.451 18.364 1.00 86.25 327 CYS A CA 1
ATOM 2433 C C . CYS A 1 327 ? 16.875 11.856 18.084 1.00 86.25 327 CYS A C 1
ATOM 2435 O O . CYS A 1 327 ? 16.938 12.293 16.929 1.00 86.25 327 CYS A O 1
ATOM 2437 N N . PHE A 1 328 ? 17.302 12.581 19.120 1.00 75.25 328 PHE A N 1
ATOM 2438 C CA . PHE A 1 328 ? 17.800 13.946 18.977 1.00 75.25 328 PHE A CA 1
ATOM 2439 C C . PHE A 1 328 ? 19.326 13.995 18.795 1.00 75.25 328 PHE A C 1
ATOM 2441 O O . PHE A 1 328 ? 20.100 13.967 19.750 1.00 75.25 328 PHE A O 1
ATOM 2448 N N . GLY A 1 329 ? 19.738 14.124 17.529 1.00 62.00 329 GLY A N 1
ATOM 2449 C CA . GLY A 1 329 ? 21.077 14.519 17.075 1.00 62.00 329 GLY A CA 1
ATOM 2450 C C . GLY A 1 329 ? 21.027 15.765 16.175 1.00 62.00 329 GLY A C 1
ATOM 2451 O O . GLY A 1 329 ? 19.979 16.397 16.041 1.00 62.00 329 GLY A O 1
ATOM 2452 N N . THR A 1 330 ? 22.148 16.134 15.545 1.00 47.47 330 THR A N 1
ATOM 2453 C CA . THR A 1 330 ? 22.193 17.240 14.567 1.00 47.47 330 THR A CA 1
ATOM 2454 C C . THR A 1 330 ? 22.601 16.709 13.188 1.00 47.47 330 THR A C 1
ATOM 2456 O O . THR A 1 330 ? 23.789 16.433 13.002 1.00 47.47 330 THR A O 1
ATOM 2459 N N . PRO A 1 331 ? 21.677 16.618 12.209 1.00 50.53 331 PRO A N 1
ATOM 2460 C CA . PRO A 1 331 ? 20.224 16.830 12.319 1.00 50.53 331 PRO A CA 1
ATOM 2461 C C . PRO A 1 331 ? 19.507 15.674 13.054 1.00 50.53 331 PRO A C 1
ATOM 2463 O O . PRO A 1 331 ? 20.069 14.580 13.141 1.00 50.53 331 PRO A O 1
ATOM 2466 N N . PRO A 1 332 ? 18.292 15.894 13.599 1.00 58.81 332 PRO A N 1
ATOM 2467 C CA . PRO A 1 332 ? 17.489 14.815 14.170 1.00 58.81 332 PRO A CA 1
ATOM 2468 C C . PRO A 1 332 ? 17.136 13.806 13.076 1.00 58.81 332 PRO A C 1
ATOM 2470 O O . PRO A 1 332 ? 16.780 14.194 11.962 1.00 58.81 332 PRO A O 1
ATOM 2473 N N . ALA A 1 333 ? 17.251 12.517 13.389 1.00 74.06 333 ALA A N 1
ATOM 2474 C CA . ALA A 1 333 ? 16.903 11.462 12.449 1.00 74.06 333 ALA A CA 1
ATOM 2475 C C . ALA A 1 333 ? 15.376 11.346 12.404 1.00 74.06 333 ALA A C 1
ATOM 2477 O O . ALA A 1 333 ? 14.782 10.741 13.292 1.00 74.06 333 ALA A O 1
ATOM 2478 N N . VAL A 1 334 ? 14.734 11.941 11.394 1.00 75.88 334 VAL A N 1
ATOM 2479 C CA . VAL A 1 334 ? 13.269 11.871 11.204 1.00 75.88 334 VAL A CA 1
ATOM 2480 C C . VAL A 1 334 ? 12.763 10.429 11.129 1.00 75.88 334 VAL A C 1
ATOM 2482 O O . VAL A 1 334 ? 11.668 10.130 11.583 1.00 75.88 334 VAL A O 1
ATOM 2485 N N . GLN A 1 335 ? 13.620 9.526 10.660 1.00 78.62 335 GLN A N 1
ATOM 2486 C CA . GLN A 1 335 ? 13.420 8.082 10.649 1.00 78.62 335 GLN A CA 1
ATOM 2487 C C . GLN A 1 335 ? 13.329 7.461 12.057 1.00 78.62 335 GLN A C 1
ATOM 2489 O O . GLN A 1 335 ? 12.633 6.473 12.245 1.00 78.62 335 GLN A O 1
ATOM 2494 N N . CYS A 1 336 ? 14.008 8.039 13.055 1.00 86.06 336 CYS A N 1
ATOM 2495 C CA . CYS A 1 336 ? 13.928 7.616 14.458 1.00 86.06 336 CYS A CA 1
ATOM 2496 C C . CYS A 1 336 ? 12.670 8.169 15.138 1.00 86.06 336 CYS A C 1
ATOM 2498 O O . CYS A 1 336 ? 12.035 7.477 15.927 1.00 86.06 336 CYS A O 1
ATOM 2500 N N . LEU A 1 337 ? 12.290 9.411 14.811 1.00 87.94 337 LEU A N 1
ATOM 2501 C CA . LEU A 1 337 ? 11.100 10.062 15.373 1.00 87.94 337 LEU A CA 1
ATOM 2502 C C . LEU A 1 337 ? 9.811 9.299 15.039 1.00 87.94 337 LEU A C 1
ATOM 2504 O O . LEU A 1 337 ? 8.883 9.294 15.845 1.00 87.94 337 LEU A O 1
ATOM 2508 N N . GLY A 1 338 ? 9.800 8.625 13.886 1.00 91.50 338 GLY A N 1
ATOM 2509 C CA . GLY A 1 338 ? 8.702 7.785 13.425 1.00 91.50 338 GLY A CA 1
ATOM 2510 C C . GLY A 1 338 ? 8.428 6.526 14.247 1.00 91.50 338 GLY A C 1
ATOM 2511 O O . GLY A 1 338 ? 7.326 5.995 14.169 1.00 91.50 338 GLY A O 1
ATOM 2512 N N . ALA A 1 339 ? 9.395 6.058 15.046 1.00 91.81 339 ALA A N 1
ATOM 2513 C CA . ALA A 1 339 ? 9.329 4.740 15.677 1.00 91.81 339 ALA A CA 1
ATOM 2514 C C . ALA A 1 339 ? 8.111 4.571 16.599 1.00 91.81 339 ALA A C 1
ATOM 2516 O O . ALA A 1 339 ? 7.419 3.566 16.506 1.00 91.81 339 ALA A O 1
ATOM 2517 N N . ALA A 1 340 ? 7.811 5.571 17.435 1.00 93.69 340 ALA A N 1
ATOM 2518 C CA . ALA A 1 340 ? 6.744 5.465 18.431 1.00 93.69 340 ALA A CA 1
ATOM 2519 C C . ALA A 1 340 ? 5.348 5.301 17.809 1.00 93.69 340 ALA A C 1
ATOM 2521 O O . ALA A 1 340 ? 4.560 4.488 18.277 1.00 93.69 340 ALA A O 1
ATOM 2522 N N . TYR A 1 341 ? 5.031 6.057 16.752 1.00 95.12 341 TYR A N 1
ATOM 2523 C CA . TYR A 1 341 ? 3.712 5.955 16.120 1.00 95.12 341 TYR A CA 1
ATOM 2524 C C . TYR A 1 341 ? 3.633 4.817 15.097 1.00 95.12 341 TYR A C 1
ATOM 2526 O O . TYR A 1 341 ? 2.554 4.264 14.902 1.00 95.12 341 TYR A O 1
ATOM 2534 N N . ALA A 1 342 ? 4.759 4.436 14.481 1.00 96.69 342 ALA A N 1
ATOM 2535 C CA . ALA A 1 342 ? 4.827 3.237 13.655 1.00 96.69 342 ALA A CA 1
ATOM 2536 C C . ALA A 1 342 ? 4.553 1.977 14.488 1.00 96.69 342 ALA A C 1
ATOM 2538 O O . ALA A 1 342 ? 3.698 1.174 14.126 1.00 96.69 342 ALA A O 1
ATOM 2539 N N . GLU A 1 343 ? 5.197 1.854 15.649 1.00 97.25 343 GLU A N 1
ATOM 2540 C CA . GLU A 1 343 ? 4.937 0.750 16.575 1.00 97.25 343 GLU A CA 1
ATOM 2541 C C . GLU A 1 343 ? 3.513 0.799 17.142 1.00 97.25 343 GLU A C 1
ATOM 2543 O O . GLU A 1 343 ? 2.859 -0.234 17.181 1.00 97.25 343 GLU A O 1
ATOM 2548 N N . ALA A 1 344 ? 2.971 1.979 17.471 1.00 97.75 344 ALA A N 1
ATOM 2549 C CA . ALA A 1 344 ? 1.586 2.083 17.942 1.00 97.75 344 ALA A CA 1
ATOM 2550 C C . ALA A 1 344 ? 0.566 1.574 16.908 1.00 97.75 344 ALA A C 1
ATOM 2552 O O . ALA A 1 344 ? -0.379 0.871 17.251 1.00 97.75 344 ALA A O 1
ATOM 2553 N N . ILE A 1 345 ? 0.733 1.902 15.626 1.00 98.25 345 ILE A N 1
ATOM 2554 C CA . ILE A 1 345 ? -0.210 1.451 14.590 1.00 98.25 345 ILE A CA 1
ATOM 2555 C C . ILE A 1 345 ? -0.001 -0.037 14.268 1.00 98.25 345 ILE A C 1
ATOM 2557 O O . ILE A 1 345 ? -0.973 -0.754 14.028 1.00 98.25 345 ILE A O 1
ATOM 2561 N N . TRP A 1 346 ? 1.238 -0.532 14.331 1.00 98.12 346 TRP A N 1
ATOM 2562 C CA . TRP A 1 346 ? 1.519 -1.966 14.240 1.00 98.12 346 TRP A CA 1
ATOM 2563 C C . TRP A 1 346 ? 0.901 -2.748 15.411 1.00 98.12 346 TRP A C 1
ATOM 2565 O O . TRP A 1 346 ? 0.291 -3.795 15.203 1.00 98.12 346 TRP A O 1
ATOM 2575 N N . ASP A 1 347 ? 0.981 -2.217 16.630 1.00 98.44 347 ASP A N 1
ATOM 2576 C CA . ASP A 1 347 ? 0.351 -2.767 17.832 1.00 98.44 347 ASP A CA 1
ATOM 2577 C C . ASP A 1 347 ? -1.167 -2.799 17.728 1.00 98.44 347 ASP A C 1
ATOM 2579 O O . ASP A 1 347 ? -1.780 -3.812 18.074 1.00 98.44 347 ASP A O 1
ATOM 2583 N N . LEU A 1 348 ? -1.772 -1.726 17.211 1.00 98.56 348 LEU A N 1
ATOM 2584 C CA . LEU A 1 348 ? -3.209 -1.681 16.967 1.00 98.56 348 LEU A CA 1
ATOM 2585 C C . LEU A 1 348 ? -3.642 -2.887 16.126 1.00 98.56 348 LEU A C 1
ATOM 2587 O O . LEU A 1 348 ? -4.573 -3.600 16.502 1.00 98.56 348 LEU A O 1
ATOM 2591 N N . TRP A 1 349 ? -2.917 -3.156 15.039 1.00 97.88 349 TRP A N 1
ATOM 2592 C CA . TRP A 1 349 ? -3.182 -4.286 14.157 1.00 97.88 349 TRP A CA 1
ATOM 2593 C C . TRP A 1 349 ? -2.875 -5.641 14.796 1.00 97.88 349 TRP A C 1
ATOM 2595 O O . TRP A 1 349 ? -3.738 -6.516 14.841 1.00 97.88 349 TRP A O 1
ATOM 2605 N N . LYS A 1 350 ? -1.641 -5.852 15.252 1.00 97.38 350 LYS A N 1
ATOM 2606 C CA . LYS A 1 350 ? -1.139 -7.184 15.611 1.00 97.38 350 LYS A CA 1
ATOM 2607 C C . LYS A 1 350 ? -1.441 -7.591 17.045 1.00 97.38 350 LYS A C 1
ATOM 2609 O O . LYS A 1 350 ? -1.393 -8.782 17.356 1.00 97.38 350 LYS A O 1
ATOM 2614 N N . ARG A 1 351 ? -1.749 -6.635 17.923 1.00 97.75 351 ARG A N 1
ATOM 2615 C CA . ARG A 1 351 ? -1.923 -6.868 19.361 1.00 97.75 351 ARG A CA 1
ATOM 2616 C C . ARG A 1 351 ? -3.320 -6.489 19.823 1.00 97.75 351 ARG A C 1
ATOM 2618 O O . ARG A 1 351 ? -4.050 -7.357 20.299 1.00 97.75 351 ARG A O 1
ATOM 2625 N N . ASP A 1 352 ? -3.704 -5.227 19.681 1.00 98.50 352 ASP A N 1
ATOM 2626 C CA . ASP A 1 352 ? -4.859 -4.687 20.398 1.00 98.50 352 ASP A CA 1
ATOM 2627 C C . ASP A 1 352 ? -6.200 -5.065 19.744 1.00 98.50 352 ASP A C 1
ATOM 2629 O O . ASP A 1 352 ? -7.085 -5.559 20.450 1.00 98.50 352 ASP A O 1
ATOM 2633 N N . LEU A 1 353 ? -6.352 -4.951 18.416 1.00 98.19 353 LEU A N 1
ATOM 2634 C CA . LEU A 1 353 ? -7.583 -5.374 17.726 1.00 98.19 353 LEU A CA 1
ATOM 2635 C C . LEU A 1 353 ? -7.879 -6.882 17.909 1.00 98.19 353 LEU A C 1
ATOM 2637 O O . LEU A 1 353 ? -8.997 -7.225 18.319 1.00 98.19 353 LEU A O 1
ATOM 2641 N N . PRO A 1 354 ? -6.913 -7.805 17.709 1.00 97.75 354 PRO A N 1
ATOM 2642 C CA . PRO A 1 354 ? -7.134 -9.227 17.957 1.00 97.75 354 PRO A CA 1
ATOM 2643 C C . PRO A 1 354 ? -7.414 -9.541 19.429 1.00 97.75 354 PRO A C 1
ATOM 2645 O O . PRO A 1 354 ? -8.328 -10.309 19.733 1.00 97.75 354 PRO A O 1
ATOM 2648 N N . ALA A 1 355 ? -6.656 -8.960 20.365 1.00 98.06 355 ALA A N 1
ATOM 2649 C CA . ALA A 1 355 ? -6.783 -9.299 21.781 1.00 98.06 355 ALA A CA 1
ATOM 2650 C C . ALA A 1 355 ? -8.086 -8.787 22.409 1.00 98.06 355 ALA A C 1
ATOM 2652 O O . ALA A 1 355 ? -8.650 -9.465 23.273 1.00 98.06 355 ALA A O 1
ATOM 2653 N N . LEU A 1 356 ? -8.555 -7.603 22.003 1.00 97.06 356 LEU A N 1
ATOM 2654 C CA . LEU A 1 356 ? -9.725 -6.957 22.600 1.00 97.06 356 LEU A CA 1
ATOM 2655 C C . LEU A 1 356 ? -11.032 -7.334 21.900 1.00 97.06 356 LEU A C 1
ATOM 2657 O O . LEU A 1 356 ? -12.048 -7.498 22.578 1.00 97.06 356 LEU A O 1
ATOM 2661 N N . TYR A 1 357 ? -11.004 -7.539 20.579 1.00 94.88 357 TYR A N 1
ATOM 2662 C CA . TYR A 1 357 ? -12.210 -7.795 19.782 1.00 94.88 357 TYR A CA 1
ATOM 2663 C C . TYR A 1 357 ? -12.256 -9.189 19.149 1.00 94.88 357 TYR A C 1
ATOM 2665 O O . TYR A 1 357 ? -13.272 -9.562 18.565 1.00 94.88 357 TYR A O 1
ATOM 2673 N N . GLY A 1 358 ? -11.196 -9.994 19.279 1.00 95.25 358 GLY A N 1
ATOM 2674 C CA . GLY A 1 358 ? -11.136 -11.329 18.681 1.00 95.25 358 GLY A CA 1
ATOM 2675 C C . GLY A 1 358 ? -11.085 -11.307 17.153 1.00 95.25 358 GLY A C 1
ATOM 2676 O O . GLY A 1 358 ? -11.461 -12.299 16.529 1.00 95.25 358 GLY A O 1
ATOM 2677 N N . MET A 1 359 ? -10.664 -10.184 16.561 1.00 96.00 359 MET A N 1
ATOM 2678 C CA . MET A 1 359 ? -10.490 -10.056 15.118 1.00 96.00 359 MET A CA 1
ATOM 2679 C C . MET A 1 359 ? -9.397 -11.005 14.629 1.00 96.00 359 MET A C 1
ATOM 2681 O O . MET A 1 359 ? -8.330 -11.110 15.237 1.00 96.00 359 MET A O 1
ATOM 2685 N N . ASP A 1 360 ? -9.662 -11.691 13.521 1.00 95.12 360 ASP A N 1
ATOM 2686 C CA . ASP A 1 360 ? -8.611 -12.363 12.766 1.00 95.12 360 ASP A CA 1
ATOM 2687 C C . ASP A 1 360 ? -7.694 -11.337 12.077 1.00 95.12 360 ASP A C 1
ATOM 2689 O O . ASP A 1 360 ? -8.026 -10.154 11.966 1.00 95.12 360 ASP A O 1
ATOM 2693 N N . ASP A 1 361 ? -6.540 -11.805 11.598 1.00 94.50 361 ASP A N 1
ATOM 2694 C CA . ASP A 1 361 ? -5.505 -10.932 11.037 1.00 94.50 361 ASP A CA 1
ATOM 2695 C C . ASP A 1 361 ? -5.980 -10.153 9.802 1.00 94.50 361 ASP A C 1
ATOM 2697 O O . ASP A 1 361 ? -5.583 -9.003 9.643 1.00 94.50 361 ASP A O 1
ATOM 2701 N N . ASN A 1 362 ? -6.863 -10.727 8.967 1.00 94.88 362 ASN A N 1
ATOM 2702 C CA . ASN A 1 362 ? -7.403 -10.026 7.798 1.00 94.88 362 ASN A CA 1
ATOM 2703 C C . ASN A 1 362 ? -8.366 -8.922 8.224 1.00 94.88 362 ASN A C 1
ATOM 2705 O O . ASN A 1 362 ? -8.248 -7.799 7.748 1.00 94.88 362 ASN A O 1
ATOM 2709 N N . THR A 1 363 ? -9.288 -9.210 9.146 1.00 96.00 363 THR A N 1
ATOM 2710 C CA . THR A 1 363 ? -10.200 -8.181 9.669 1.00 96.00 363 THR A CA 1
ATOM 2711 C C . THR A 1 363 ? -9.415 -7.030 10.302 1.00 96.00 363 THR A C 1
ATOM 2713 O O . THR A 1 363 ? -9.659 -5.866 9.982 1.00 96.00 363 THR A O 1
ATOM 2716 N N . ALA A 1 364 ? -8.438 -7.344 11.157 1.00 97.19 364 ALA A N 1
ATOM 2717 C CA . ALA A 1 364 ? -7.624 -6.334 11.826 1.00 97.19 364 ALA A CA 1
ATOM 2718 C C . ALA A 1 364 ? -6.739 -5.542 10.840 1.00 97.19 364 ALA A C 1
ATOM 2720 O O . ALA A 1 364 ? -6.585 -4.328 11.000 1.00 97.19 364 ALA A O 1
ATOM 2721 N N . LEU A 1 365 ? -6.202 -6.199 9.803 1.00 95.94 365 LEU A N 1
ATOM 2722 C CA . LEU A 1 365 ? -5.445 -5.557 8.723 1.00 95.94 365 LEU A CA 1
ATOM 2723 C C . LEU A 1 365 ? -6.304 -4.545 7.965 1.00 95.94 365 LEU A C 1
ATOM 2725 O O . LEU A 1 365 ? -5.870 -3.410 7.794 1.00 95.94 365 LEU A O 1
ATOM 2729 N N . GLU A 1 366 ? -7.517 -4.902 7.537 1.00 95.69 366 GLU A N 1
ATOM 2730 C CA . GLU A 1 366 ? -8.342 -3.979 6.743 1.00 95.69 366 GLU A CA 1
ATOM 2731 C C . GLU A 1 366 ? -8.850 -2.786 7.570 1.00 95.69 366 GLU A C 1
ATOM 2733 O O . GLU A 1 366 ? -8.891 -1.659 7.066 1.00 95.69 366 GLU A O 1
ATOM 2738 N N . VAL A 1 367 ? -9.171 -2.995 8.855 1.00 96.19 367 VAL A N 1
ATOM 2739 C CA . VAL A 1 367 ? -9.473 -1.891 9.786 1.00 96.19 367 VAL A CA 1
ATOM 2740 C C . VAL A 1 367 ? -8.259 -0.967 9.912 1.00 96.19 367 VAL A C 1
ATOM 2742 O O . VAL A 1 367 ? -8.381 0.245 9.727 1.00 96.19 367 VAL A O 1
ATOM 2745 N N . THR A 1 368 ? -7.071 -1.527 10.154 1.00 97.25 368 THR A N 1
ATOM 2746 C CA . THR A 1 368 ? -5.848 -0.735 10.356 1.00 97.25 368 THR A CA 1
ATOM 2747 C C . THR A 1 368 ? -5.426 -0.007 9.081 1.00 97.25 368 THR A C 1
ATOM 2749 O O . THR A 1 368 ? -5.081 1.170 9.138 1.00 97.25 368 THR A O 1
ATOM 2752 N N . THR A 1 369 ? -5.508 -0.663 7.922 1.00 96.25 369 THR A N 1
ATOM 2753 C CA . THR A 1 369 ? -5.194 -0.082 6.607 1.00 96.25 369 THR A CA 1
ATOM 2754 C C . THR A 1 369 ? -6.069 1.131 6.334 1.00 96.25 369 THR A C 1
ATOM 2756 O O . THR A 1 369 ? -5.570 2.180 5.928 1.00 96.25 369 THR A O 1
ATOM 2759 N N . ARG A 1 370 ? -7.372 1.034 6.625 1.00 95.06 370 ARG A N 1
ATOM 2760 C CA . ARG A 1 370 ? -8.279 2.175 6.508 1.00 95.06 370 ARG A CA 1
ATOM 2761 C C . ARG A 1 370 ? -7.894 3.304 7.463 1.00 95.06 370 ARG A C 1
ATOM 2763 O O . ARG A 1 370 ? -7.827 4.448 7.021 1.00 95.06 370 ARG A O 1
ATOM 2770 N N . LEU A 1 371 ? -7.676 3.007 8.746 1.00 96.94 371 LEU A N 1
ATOM 2771 C CA . LEU A 1 371 ? -7.314 4.028 9.737 1.00 96.94 371 LEU A CA 1
ATOM 2772 C C . LEU A 1 371 ? -6.002 4.729 9.369 1.00 96.94 371 LEU A C 1
ATOM 2774 O O . LEU A 1 371 ? -5.915 5.946 9.487 1.00 96.94 371 LEU A O 1
ATOM 2778 N N . LEU A 1 372 ? -5.027 3.987 8.845 1.00 96.75 372 LEU A N 1
ATOM 2779 C CA . LEU A 1 372 ? -3.773 4.530 8.340 1.00 96.75 372 LEU A CA 1
ATOM 2780 C C . LEU A 1 372 ? -3.994 5.415 7.107 1.00 96.75 372 LEU A C 1
ATOM 2782 O O . LEU A 1 372 ? -3.642 6.585 7.121 1.00 96.75 372 LEU A O 1
ATOM 2786 N N . ILE A 1 373 ? -4.593 4.893 6.036 1.00 95.62 373 ILE A N 1
ATOM 2787 C CA . ILE A 1 373 ? -4.676 5.625 4.763 1.00 95.62 373 ILE A CA 1
ATOM 2788 C C . ILE A 1 373 ? -5.635 6.821 4.860 1.00 95.62 373 ILE A C 1
ATOM 2790 O O . ILE A 1 373 ? -5.343 7.895 4.336 1.00 95.62 373 ILE A O 1
ATOM 2794 N N . VAL A 1 374 ? -6.783 6.659 5.522 1.00 95.38 374 VAL A N 1
ATOM 2795 C CA . VAL A 1 374 ? -7.793 7.721 5.644 1.00 95.38 374 VAL A CA 1
ATOM 2796 C C . VAL A 1 374 ? -7.494 8.631 6.832 1.00 95.38 374 VAL A C 1
ATOM 2798 O O . VAL A 1 374 ? -7.511 9.853 6.685 1.00 95.38 374 VAL A O 1
ATOM 2801 N N . GLY A 1 375 ? -7.199 8.053 7.997 1.00 95.19 375 GLY A N 1
ATOM 2802 C CA . GLY A 1 375 ? -7.034 8.806 9.240 1.00 95.19 375 GLY A CA 1
ATOM 2803 C C . GLY A 1 375 ? -5.740 9.597 9.317 1.00 95.19 375 GLY A C 1
ATOM 2804 O O . GLY A 1 375 ? -5.712 10.647 9.957 1.00 95.19 375 GLY A O 1
ATOM 2805 N N . SER A 1 376 ? -4.689 9.186 8.606 1.00 95.12 376 SER A N 1
ATOM 2806 C CA . SER A 1 376 ? -3.477 10.002 8.510 1.00 95.12 376 SER A CA 1
ATOM 2807 C C . SER A 1 376 ? -3.665 11.265 7.679 1.00 95.12 376 SER A C 1
ATOM 2809 O O . SER A 1 376 ? -2.954 12.232 7.919 1.00 95.12 376 SER A O 1
ATOM 2811 N N . GLY A 1 377 ? -4.660 11.320 6.787 1.00 93.38 377 GLY A N 1
ATOM 2812 C CA . GLY A 1 377 ? -4.742 12.383 5.788 1.00 93.38 377 GLY A CA 1
ATOM 2813 C C . GLY A 1 377 ? -4.845 13.805 6.348 1.00 93.38 377 GLY A C 1
ATOM 2814 O O . GLY A 1 377 ? -4.445 14.747 5.679 1.00 93.38 377 GLY A O 1
ATOM 2815 N N . ALA A 1 378 ? -5.394 13.996 7.551 1.00 92.25 378 ALA A N 1
ATOM 2816 C CA . ALA A 1 378 ? -5.506 15.308 8.202 1.00 92.25 378 ALA A CA 1
ATOM 2817 C C . ALA A 1 378 ? -4.507 15.501 9.363 1.00 92.25 378 ALA A C 1
ATOM 2819 O O . ALA A 1 378 ? -4.593 16.481 10.117 1.00 92.25 378 ALA A O 1
ATOM 2820 N N . VAL A 1 379 ? -3.549 14.584 9.521 1.00 95.31 379 VAL A N 1
ATOM 2821 C CA . VAL A 1 379 ? -2.532 14.644 10.570 1.00 95.31 379 VAL A CA 1
ATOM 2822 C C . VAL A 1 379 ? -1.504 15.715 10.220 1.00 95.31 379 VAL A C 1
ATOM 2824 O O . VAL A 1 379 ? -0.640 15.545 9.376 1.00 95.31 379 VAL A O 1
ATOM 2827 N N . SER A 1 380 ? -1.549 16.833 10.942 1.00 92.50 380 SER A N 1
ATOM 2828 C CA . SER A 1 380 ? -0.522 17.890 10.842 1.00 92.50 380 SER A CA 1
ATOM 2829 C C . SER A 1 380 ? 0.665 17.672 11.796 1.00 92.50 380 SER A C 1
ATOM 2831 O O . SER A 1 380 ? 1.626 18.448 11.823 1.00 92.50 380 SER A O 1
ATOM 2833 N N . GLY A 1 381 ? 0.581 16.632 12.627 1.00 92.69 381 GLY A N 1
ATOM 2834 C CA . GLY A 1 381 ? 1.595 16.251 13.599 1.00 92.69 381 GLY A CA 1
ATOM 2835 C C . GLY A 1 381 ? 1.245 14.938 14.280 1.00 92.69 381 GLY A C 1
ATOM 2836 O O . GLY A 1 381 ? 0.166 14.813 14.835 1.00 92.69 381 GLY A O 1
ATOM 2837 N N . TRP A 1 382 ? 2.151 13.970 14.285 1.00 92.94 382 TRP A N 1
ATOM 2838 C CA . TRP A 1 382 ? 1.885 12.648 14.855 1.00 92.94 382 TRP A CA 1
ATOM 2839 C C . TRP A 1 382 ? 1.720 12.694 16.378 1.00 92.94 382 TRP A C 1
ATOM 2841 O O . TRP A 1 382 ? 0.835 12.041 16.922 1.00 92.94 382 TRP A O 1
ATOM 2851 N N . PHE A 1 383 ? 2.514 13.530 17.046 1.00 91.12 383 PHE A N 1
ATOM 2852 C CA . PHE A 1 383 ? 2.425 13.841 18.475 1.00 91.12 383 PHE A CA 1
ATOM 2853 C C . PHE A 1 383 ? 3.213 15.125 18.797 1.00 91.12 383 PHE A C 1
ATOM 2855 O O . PHE A 1 383 ? 4.019 15.583 17.985 1.00 91.12 383 PHE A O 1
ATOM 2862 N N . ASP A 1 384 ? 3.012 15.710 19.981 1.00 87.44 384 ASP A N 1
ATOM 2863 C CA . ASP A 1 384 ? 3.743 16.890 20.466 1.00 87.44 384 ASP A CA 1
ATOM 2864 C C . ASP A 1 384 ? 5.045 16.492 21.177 1.00 87.44 384 ASP A C 1
ATOM 2866 O O . ASP A 1 384 ? 5.071 16.098 22.346 1.00 87.44 384 ASP A O 1
ATOM 2870 N N . LEU A 1 385 ? 6.174 16.681 20.490 1.00 84.56 385 LEU A N 1
ATOM 2871 C CA . LEU A 1 385 ? 7.498 16.429 21.067 1.00 84.56 385 LEU A CA 1
ATOM 2872 C C . LEU A 1 385 ? 7.858 17.371 22.218 1.00 84.56 385 LEU A C 1
ATOM 2874 O O . LEU A 1 385 ? 8.716 17.020 23.032 1.00 84.56 385 LEU A O 1
ATOM 2878 N N . SER A 1 386 ? 7.241 18.548 22.297 1.00 80.12 386 SER A N 1
ATOM 2879 C CA . SER A 1 386 ? 7.597 19.623 23.22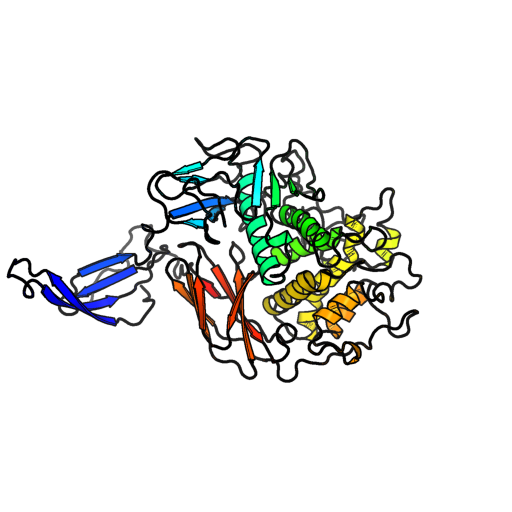8 1.00 80.12 386 SER A CA 1
ATOM 2880 C C . SER A 1 386 ? 6.764 19.652 24.515 1.00 80.12 386 SER A C 1
ATOM 2882 O O . SER A 1 386 ? 7.149 20.334 25.470 1.00 80.12 386 SER A O 1
ATOM 2884 N N . GLY A 1 387 ? 5.663 18.896 24.563 1.00 75.62 387 GLY A N 1
ATOM 2885 C CA . GLY A 1 387 ? 4.740 18.850 25.695 1.00 75.62 387 GLY A CA 1
ATOM 2886 C C . GLY A 1 387 ? 5.383 18.336 26.994 1.00 75.62 387 GLY A C 1
ATOM 2887 O O . GLY A 1 387 ? 6.222 17.437 26.967 1.00 75.62 387 GLY A O 1
ATOM 2888 N N . PRO A 1 388 ? 5.025 18.870 28.171 1.00 67.81 388 PRO A N 1
ATOM 2889 C CA . PRO A 1 388 ? 5.650 18.462 29.429 1.00 67.81 388 PRO A CA 1
ATOM 2890 C C . PRO A 1 388 ? 5.247 17.054 29.893 1.00 67.81 388 PRO A C 1
ATOM 2892 O O . PRO A 1 388 ? 5.988 16.463 30.676 1.00 67.81 388 PRO A O 1
ATOM 2895 N N . ASP A 1 389 ? 4.106 16.536 29.429 1.00 76.00 389 ASP A N 1
ATOM 2896 C CA . ASP A 1 389 ? 3.560 15.238 29.825 1.00 76.00 389 ASP A CA 1
ATOM 2897 C C . ASP A 1 389 ? 3.622 14.260 28.643 1.00 76.00 389 ASP A C 1
ATOM 2899 O O . ASP A 1 389 ? 2.944 14.492 27.640 1.00 76.00 389 ASP A O 1
ATOM 2903 N N . PRO A 1 390 ? 4.456 13.206 28.712 1.00 72.81 390 PRO A N 1
ATOM 2904 C CA . PRO A 1 390 ? 4.503 12.198 27.666 1.00 72.81 390 PRO A CA 1
ATOM 2905 C C . PRO A 1 390 ? 3.135 11.552 27.411 1.00 72.81 390 PRO A C 1
ATOM 2907 O O . PRO A 1 390 ? 2.807 11.283 26.272 1.00 72.81 390 PRO A O 1
ATOM 2910 N N . GLY A 1 391 ? 2.281 11.385 28.423 1.00 77.25 391 GLY A N 1
ATOM 2911 C CA . GLY A 1 391 ? 0.979 10.732 28.251 1.00 77.25 391 GLY A CA 1
ATOM 2912 C C . GLY A 1 391 ? -0.097 11.564 27.536 1.00 77.25 391 GLY A C 1
ATOM 2913 O O . GLY A 1 391 ? -1.179 11.040 27.292 1.00 77.25 391 GLY A O 1
ATOM 2914 N N . ASP A 1 392 ? 0.165 12.836 27.218 1.00 84.88 392 ASP A N 1
ATOM 2915 C CA . ASP A 1 392 ? -0.806 13.770 26.613 1.00 84.88 392 ASP A CA 1
ATOM 2916 C C . ASP A 1 392 ? -0.359 14.303 25.244 1.00 84.88 392 ASP A C 1
ATOM 2918 O O . ASP A 1 392 ? -0.840 15.337 24.763 1.00 84.88 392 ASP A O 1
ATOM 2922 N N . ALA A 1 393 ? 0.616 13.650 24.615 1.00 88.62 393 ALA A N 1
ATOM 2923 C CA . ALA A 1 393 ? 1.232 14.174 23.406 1.00 88.62 393 ALA A CA 1
ATOM 2924 C C . ALA A 1 393 ? 0.355 14.047 22.149 1.00 88.62 393 ALA A C 1
ATOM 2926 O O . ALA A 1 393 ? 0.721 14.635 21.132 1.00 88.62 393 ALA A O 1
ATOM 2927 N N . GLY A 1 394 ? -0.773 13.330 22.210 1.00 90.69 394 GLY A N 1
ATOM 2928 C CA . GLY A 1 394 ? -1.713 13.117 21.103 1.00 90.69 394 GLY A CA 1
ATOM 2929 C C . GLY A 1 394 ? -3.004 13.947 21.153 1.00 90.69 394 GLY A C 1
ATOM 2930 O O . GLY A 1 394 ? -3.903 13.706 20.351 1.00 90.69 394 GLY A O 1
ATOM 2931 N N . CYS A 1 395 ? -3.141 14.908 22.078 1.00 90.00 395 CYS A N 1
ATOM 2932 C CA . CYS A 1 395 ? -4.420 15.597 22.346 1.00 90.00 395 CYS A CA 1
ATOM 2933 C C . CYS A 1 395 ? -4.727 16.830 21.500 1.00 90.00 395 CYS A C 1
ATOM 2935 O O . CYS A 1 395 ? -5.746 17.496 21.699 1.00 90.00 395 CYS A O 1
ATOM 2937 N N . GLY A 1 396 ? -3.858 17.171 20.560 1.00 89.25 396 GLY A N 1
ATOM 2938 C CA . GLY A 1 396 ? -4.133 18.180 19.552 1.00 89.25 396 GLY A CA 1
ATOM 2939 C C . GLY A 1 396 ? -5.171 17.675 18.553 1.00 89.25 396 GLY A C 1
ATOM 2940 O O . GLY A 1 396 ? -5.085 16.548 18.085 1.00 89.25 396 GLY A O 1
ATOM 2941 N N . ALA A 1 397 ? -6.121 18.534 18.172 1.00 88.75 397 ALA A N 1
ATOM 2942 C CA . ALA A 1 397 ? -7.216 18.166 17.266 1.00 88.75 397 ALA A CA 1
ATOM 2943 C C . ALA A 1 397 ? -6.742 17.495 15.964 1.00 88.75 397 ALA A C 1
ATOM 2945 O O . ALA A 1 397 ? -7.383 16.563 15.504 1.00 88.75 397 ALA A O 1
ATOM 2946 N N . ASN A 1 398 ? -5.605 17.929 15.408 1.00 90.69 398 ASN A N 1
ATOM 2947 C CA . ASN A 1 398 ? -5.021 17.388 14.174 1.00 90.69 398 ASN A CA 1
ATOM 2948 C C . ASN A 1 398 ? -3.849 16.425 14.439 1.00 90.69 398 ASN A C 1
ATOM 2950 O O . ASN A 1 398 ? -2.952 16.317 13.598 1.00 90.69 398 ASN A O 1
ATOM 2954 N N . GLN A 1 399 ? -3.787 15.823 15.630 1.00 92.88 399 GLN A N 1
ATOM 2955 C CA . GLN A 1 399 ? -2.802 14.795 15.950 1.00 92.88 399 GLN A CA 1
ATOM 2956 C C . GLN A 1 399 ? -3.342 13.400 15.678 1.00 92.88 399 GLN A C 1
ATOM 2958 O O . GLN A 1 399 ? -4.554 13.186 15.699 1.00 92.88 399 GLN A O 1
ATOM 2963 N N . ALA A 1 400 ? -2.429 12.465 15.414 1.00 94.81 400 ALA A N 1
ATOM 2964 C CA . ALA A 1 400 ? -2.769 11.133 14.927 1.00 94.81 400 ALA A CA 1
ATOM 2965 C C . ALA A 1 400 ? -3.794 10.418 15.813 1.00 94.81 400 ALA A C 1
ATOM 2967 O O . ALA A 1 400 ? -4.778 9.919 15.284 1.00 94.81 400 ALA A O 1
ATOM 2968 N N . TYR A 1 401 ? -3.647 10.464 17.141 1.00 95.56 401 TYR A N 1
ATOM 2969 C CA . TYR A 1 401 ? -4.600 9.828 18.055 1.00 95.56 401 TYR A CA 1
ATOM 2970 C C . TYR A 1 401 ? -6.050 10.288 17.813 1.00 95.56 401 TYR A C 1
ATOM 2972 O O . TYR A 1 401 ? -6.928 9.467 17.559 1.00 95.56 401 TYR A O 1
ATOM 2980 N N . LEU A 1 402 ? -6.311 11.601 17.812 1.00 94.75 402 LEU A N 1
ATOM 2981 C CA . LEU A 1 402 ? -7.667 12.121 17.602 1.00 94.75 402 LEU A CA 1
ATOM 2982 C C . LEU A 1 402 ? -8.161 11.959 16.157 1.00 94.75 402 LEU A C 1
ATOM 2984 O O . LEU A 1 402 ? -9.358 11.781 15.955 1.00 94.75 402 LEU A O 1
ATOM 2988 N N . GLN A 1 403 ? -7.273 11.995 15.160 1.00 96.19 403 GLN A N 1
ATOM 2989 C CA . GLN A 1 403 ? -7.654 11.748 13.763 1.00 96.19 403 GLN A CA 1
ATOM 2990 C C . GLN A 1 403 ? -8.020 10.280 13.508 1.00 96.19 403 GLN A C 1
ATOM 2992 O O . GLN A 1 403 ? -8.954 9.998 12.757 1.00 96.19 403 GLN A O 1
ATOM 2997 N N . PHE A 1 404 ? -7.344 9.345 14.179 1.00 97.38 404 PHE A N 1
ATOM 2998 C CA . PHE A 1 404 ? -7.665 7.922 14.115 1.00 97.38 404 PHE A CA 1
ATOM 2999 C C . PHE A 1 404 ? -9.012 7.648 14.777 1.00 97.38 404 PHE A C 1
ATOM 3001 O O . PHE A 1 404 ? -9.845 6.985 14.169 1.00 97.38 404 PHE A O 1
ATOM 3008 N N . LEU A 1 405 ? -9.280 8.242 15.946 1.00 96.75 405 LEU A N 1
ATOM 3009 C CA . LEU A 1 405 ? -10.608 8.181 16.561 1.00 96.75 405 LEU A CA 1
ATOM 3010 C C . LEU A 1 405 ? -11.685 8.776 15.650 1.00 96.75 405 LEU A C 1
ATOM 3012 O O . LEU A 1 405 ? -12.688 8.129 15.397 1.00 96.75 405 LEU A O 1
ATOM 3016 N N . ALA A 1 406 ? -11.463 9.962 15.080 1.00 95.69 406 ALA A N 1
ATOM 3017 C CA . ALA A 1 406 ? -12.426 10.579 14.164 1.00 95.69 406 ALA A CA 1
ATOM 3018 C C . ALA A 1 406 ? -12.685 9.750 12.891 1.00 95.69 406 ALA A C 1
ATOM 3020 O O . ALA A 1 406 ? -13.734 9.891 12.270 1.00 95.69 406 ALA A O 1
ATOM 3021 N N . THR A 1 407 ? -11.729 8.914 12.481 1.00 96.06 407 THR A N 1
ATOM 3022 C CA . THR A 1 407 ? -11.878 8.015 11.327 1.00 96.06 407 THR A CA 1
ATOM 3023 C C . THR A 1 407 ? -12.572 6.711 11.709 1.00 96.06 407 THR A C 1
ATOM 3025 O O . THR A 1 407 ? -13.315 6.153 10.900 1.00 96.06 407 THR A O 1
ATOM 3028 N N . ASP A 1 408 ? -12.316 6.215 12.917 1.00 96.94 408 ASP A N 1
ATOM 3029 C CA . ASP A 1 408 ? -12.966 5.041 13.498 1.00 96.94 408 ASP A CA 1
ATOM 3030 C C . ASP A 1 408 ? -14.430 5.307 13.867 1.00 96.94 408 ASP A C 1
ATOM 3032 O O . ASP A 1 408 ? -15.252 4.411 13.786 1.00 96.94 408 ASP A O 1
ATOM 3036 N N . ASP A 1 409 ? -14.764 6.540 14.224 1.00 95.62 409 ASP A N 1
ATOM 3037 C CA . ASP A 1 409 ? -16.104 7.004 14.576 1.00 95.62 409 ASP A CA 1
ATOM 3038 C C . ASP A 1 409 ? -17.171 6.675 13.508 1.00 95.62 409 ASP A C 1
ATOM 3040 O O . ASP A 1 409 ? -16.912 6.726 12.300 1.00 95.62 409 ASP A O 1
ATOM 3044 N N . ASP A 1 410 ? -18.378 6.298 13.939 1.00 93.56 410 ASP A N 1
ATOM 3045 C CA . ASP A 1 410 ? -19.458 5.833 13.058 1.00 93.56 410 ASP A CA 1
ATOM 3046 C C . ASP A 1 410 ? -20.643 6.808 12.936 1.00 93.56 410 ASP A C 1
ATOM 3048 O O . ASP A 1 410 ? -21.469 6.649 12.029 1.00 93.56 410 ASP A O 1
ATOM 3052 N N . ASP A 1 411 ? -20.745 7.823 13.803 1.00 92.38 411 ASP A N 1
ATOM 3053 C CA . ASP A 1 411 ? -21.909 8.719 13.877 1.00 92.38 411 ASP A CA 1
ATOM 3054 C C . ASP A 1 411 ? -21.600 10.233 13.907 1.00 92.38 411 ASP A C 1
ATOM 3056 O O . ASP A 1 411 ? -22.518 11.063 13.843 1.00 92.38 411 ASP A O 1
ATOM 3060 N N . GLY A 1 412 ? -20.324 10.608 13.892 1.00 91.88 412 GLY A N 1
ATOM 3061 C CA . GLY A 1 412 ? -19.810 11.973 13.956 1.00 91.88 412 GLY A CA 1
ATOM 3062 C C . GLY A 1 412 ? -19.592 12.511 15.376 1.00 91.88 412 GLY A C 1
ATOM 3063 O O . GLY A 1 412 ? -19.360 13.720 15.503 1.00 91.88 412 GLY A O 1
ATOM 3064 N N . ASP A 1 413 ? -19.716 11.691 16.425 1.00 91.69 413 ASP A N 1
ATOM 3065 C CA . ASP A 1 413 ? -19.687 12.096 17.835 1.00 91.69 413 ASP A CA 1
ATOM 3066 C C . ASP A 1 413 ? -18.698 11.279 18.691 1.00 91.69 413 ASP A C 1
ATOM 3068 O O . ASP A 1 413 ? -19.077 10.492 19.561 1.00 91.69 413 ASP A O 1
ATOM 3072 N N . ILE A 1 414 ? -17.411 11.616 18.553 1.00 91.06 414 ILE A N 1
ATOM 3073 C CA . ILE A 1 414 ? -16.305 11.001 19.310 1.00 91.06 414 ILE A CA 1
ATOM 3074 C C . ILE A 1 414 ? -16.453 11.077 20.841 1.00 91.06 414 ILE A C 1
ATOM 3076 O O . ILE A 1 414 ? -15.777 10.343 21.564 1.00 91.06 414 ILE A O 1
ATOM 3080 N N . ASP A 1 415 ? -17.281 11.987 21.373 1.00 90.06 415 ASP A N 1
ATOM 3081 C CA . ASP A 1 415 ? -17.481 12.124 22.822 1.00 90.06 415 ASP A CA 1
ATOM 3082 C C . ASP A 1 415 ? -18.290 10.949 23.389 1.00 90.06 415 ASP A C 1
ATOM 3084 O O . ASP A 1 415 ? -18.209 10.653 24.589 1.00 90.06 415 ASP A O 1
ATOM 3088 N N . ASN A 1 416 ? -19.078 10.279 22.545 1.00 92.19 416 ASN A N 1
ATOM 3089 C CA . ASN A 1 416 ? -19.848 9.107 22.933 1.00 92.19 416 ASN A CA 1
ATOM 3090 C C . ASN A 1 416 ? -19.038 7.800 22.836 1.00 92.19 416 ASN A C 1
ATOM 3092 O O . ASN A 1 416 ? -19.486 6.797 23.393 1.00 92.19 416 ASN A O 1
ATOM 3096 N N . GLY A 1 417 ? -17.840 7.859 22.245 1.00 94.25 417 GLY A N 1
ATOM 3097 C CA . GLY A 1 417 ? -16.944 6.738 21.974 1.00 94.25 417 GLY A CA 1
ATOM 3098 C C . GLY A 1 417 ? -16.744 6.521 20.474 1.00 94.25 417 GLY A C 1
ATOM 3099 O O . GLY A 1 417 ? -17.284 7.261 19.664 1.00 94.25 417 GLY A O 1
ATOM 3100 N N . THR A 1 418 ? -15.970 5.500 20.114 1.00 96.25 418 THR A N 1
ATOM 3101 C CA . THR A 1 418 ? -15.878 4.983 18.737 1.00 96.25 418 THR A CA 1
ATOM 3102 C C . THR A 1 418 ? -15.883 3.450 18.787 1.00 96.25 418 THR A C 1
ATOM 3104 O O . THR A 1 418 ? -15.658 2.888 19.865 1.00 96.25 418 THR A O 1
ATOM 3107 N N . PRO A 1 419 ? -16.127 2.735 17.678 1.00 95.94 419 PRO A N 1
ATOM 3108 C CA . PRO A 1 419 ? -16.211 1.271 17.656 1.00 95.94 419 PRO A CA 1
ATOM 3109 C C . PRO A 1 419 ? -14.996 0.545 18.248 1.00 95.94 419 PRO A C 1
ATOM 3111 O O . PRO A 1 419 ? -15.163 -0.476 18.917 1.00 95.94 419 PRO A O 1
ATOM 3114 N N . HIS A 1 420 ? -13.790 1.085 18.049 1.00 97.00 420 HIS A N 1
ATOM 3115 C CA . HIS A 1 420 ? -12.523 0.493 18.484 1.00 97.00 420 HIS A CA 1
ATOM 3116 C C . HIS A 1 420 ? -11.685 1.434 19.367 1.00 97.00 420 HIS A C 1
ATOM 3118 O O . HIS A 1 420 ? -10.463 1.267 19.473 1.00 97.00 420 HIS A O 1
ATOM 3124 N N . MET A 1 421 ? -12.317 2.417 20.023 1.00 97.06 421 MET A N 1
ATOM 3125 C CA . MET A 1 421 ? -11.629 3.442 20.822 1.00 97.06 421 MET A CA 1
ATOM 3126 C C . MET A 1 421 ? -10.682 2.838 21.863 1.00 97.06 421 MET A C 1
ATOM 3128 O O . MET A 1 421 ? -9.585 3.354 22.070 1.00 97.06 421 MET A O 1
ATOM 3132 N N . THR A 1 422 ? -11.075 1.740 22.513 1.00 97.25 422 THR A N 1
ATOM 3133 C CA . THR A 1 422 ? -10.259 1.083 23.543 1.00 97.25 422 THR A CA 1
ATOM 3134 C C . THR A 1 422 ? -8.952 0.528 22.976 1.00 97.25 422 THR A C 1
ATOM 3136 O O . THR A 1 422 ? -7.912 0.695 23.613 1.00 97.25 422 THR A O 1
ATOM 3139 N N . ALA A 1 423 ? -8.968 -0.096 21.792 1.00 98.19 423 ALA A N 1
ATOM 3140 C CA . ALA A 1 423 ? -7.741 -0.585 21.156 1.00 98.19 423 ALA A CA 1
ATOM 3141 C C . ALA A 1 423 ? -6.857 0.560 20.657 1.00 98.19 423 ALA A C 1
ATOM 3143 O O . ALA A 1 423 ? -5.651 0.537 20.890 1.00 98.19 423 ALA A O 1
ATOM 3144 N N . ILE A 1 424 ? -7.453 1.585 20.037 1.00 98.00 424 ILE A N 1
ATOM 3145 C CA . ILE A 1 424 ? -6.717 2.768 19.568 1.00 98.00 424 ILE A CA 1
ATOM 3146 C C . ILE A 1 424 ? -6.036 3.467 20.753 1.00 98.00 424 ILE A C 1
ATOM 3148 O O . ILE A 1 424 ? -4.843 3.755 20.700 1.00 98.00 424 ILE A O 1
ATOM 3152 N N . ALA A 1 425 ? -6.752 3.680 21.859 1.00 96.19 425 ALA A N 1
ATOM 3153 C CA . ALA A 1 425 ? -6.179 4.258 23.072 1.00 96.19 425 ALA A CA 1
ATOM 3154 C C . ALA A 1 425 ? -5.069 3.381 23.663 1.00 96.19 425 ALA A C 1
ATOM 3156 O O . ALA A 1 425 ? -3.990 3.890 23.950 1.00 96.19 425 ALA A O 1
ATOM 3157 N N . ALA A 1 426 ? -5.288 2.067 23.793 1.00 97.00 426 ALA A N 1
ATOM 3158 C CA . ALA A 1 426 ? -4.288 1.152 24.344 1.00 97.00 426 ALA A CA 1
ATOM 3159 C C . ALA A 1 426 ? -2.972 1.172 23.551 1.00 97.00 426 ALA A C 1
ATOM 3161 O O . ALA A 1 426 ? -1.897 1.213 24.157 1.00 97.00 426 ALA A O 1
ATOM 3162 N N . ALA A 1 427 ? -3.064 1.192 22.221 1.00 97.69 427 ALA A N 1
ATOM 3163 C CA . ALA A 1 427 ? -1.917 1.245 21.333 1.00 97.69 427 ALA A CA 1
ATOM 3164 C C . ALA A 1 427 ? -1.150 2.572 21.473 1.00 97.69 427 ALA A C 1
ATOM 3166 O O . ALA A 1 427 ? 0.045 2.581 21.758 1.00 97.69 427 ALA A O 1
ATOM 3167 N N . PHE A 1 428 ? -1.833 3.717 21.366 1.00 96.56 428 PHE A N 1
ATOM 3168 C CA . PHE A 1 428 ? -1.186 5.032 21.471 1.00 96.56 428 PHE A CA 1
ATOM 3169 C C . PHE A 1 428 ? -0.638 5.322 22.881 1.00 96.56 428 PHE A C 1
ATOM 3171 O O . PHE A 1 428 ? 0.441 5.907 23.022 1.00 96.56 428 PHE A O 1
ATOM 3178 N N . ASP A 1 429 ? -1.333 4.890 23.935 1.00 94.69 429 ASP A N 1
ATOM 3179 C CA . ASP A 1 429 ? -0.894 5.069 25.322 1.00 94.69 429 ASP A CA 1
ATOM 3180 C C . ASP A 1 429 ? 0.359 4.241 25.636 1.00 94.69 429 ASP A C 1
ATOM 3182 O O . ASP A 1 429 ? 1.236 4.713 26.366 1.00 94.69 429 ASP A O 1
ATOM 3186 N N . ARG A 1 430 ? 0.502 3.040 25.048 1.00 95.81 430 ARG A N 1
ATOM 3187 C CA . ARG A 1 430 ? 1.709 2.203 25.197 1.00 95.81 430 ARG A CA 1
ATOM 3188 C C . ARG A 1 430 ? 2.977 2.937 24.769 1.00 95.81 430 ARG A C 1
ATOM 3190 O O . ARG A 1 430 ? 4.035 2.727 25.361 1.00 95.81 430 ARG A O 1
ATOM 3197 N N . HIS A 1 431 ? 2.843 3.818 23.783 1.00 95.44 431 HIS A N 1
ATOM 3198 C CA . HIS A 1 431 ? 3.928 4.604 23.213 1.00 95.44 431 HIS A CA 1
ATOM 3199 C C . HIS A 1 431 ? 4.002 6.037 23.758 1.00 95.44 431 HIS A C 1
ATOM 3201 O O . HIS A 1 431 ? 4.823 6.819 23.284 1.00 95.44 431 HIS A O 1
ATOM 3207 N N . GLU A 1 432 ? 3.221 6.386 24.790 1.00 94.25 432 GLU A N 1
ATOM 3208 C CA . GLU A 1 432 ? 3.163 7.747 25.351 1.00 94.25 432 GLU A CA 1
ATOM 3209 C C . GLU A 1 432 ? 2.859 8.798 24.262 1.00 94.25 432 GLU A C 1
ATOM 3211 O O . GLU A 1 432 ? 3.518 9.830 24.162 1.00 94.25 432 GLU A O 1
ATOM 3216 N N . ILE A 1 433 ? 1.913 8.499 23.371 1.00 93.62 433 ILE A N 1
ATOM 3217 C CA . ILE A 1 433 ? 1.478 9.414 22.300 1.00 93.62 433 ILE A CA 1
ATOM 3218 C C . ILE A 1 433 ? -0.049 9.521 22.209 1.00 93.62 433 ILE A C 1
ATOM 3220 O O . ILE A 1 433 ? -0.576 10.064 21.241 1.00 93.62 433 ILE A O 1
ATOM 3224 N N . GLY A 1 434 ? -0.756 9.009 23.217 1.00 92.50 434 GLY A N 1
ATOM 3225 C CA . GLY A 1 434 ? -2.201 9.129 23.371 1.00 92.50 434 GLY A CA 1
ATOM 3226 C C . GLY A 1 434 ? -2.625 10.373 24.155 1.00 92.50 434 GLY A C 1
ATOM 3227 O O . GLY A 1 434 ? -1.962 11.418 24.132 1.00 92.50 434 GLY A O 1
ATOM 3228 N N . CYS A 1 435 ? -3.760 10.240 24.840 1.00 88.81 435 CYS A N 1
ATOM 3229 C CA . CYS A 1 435 ? -4.347 11.272 25.687 1.00 88.81 435 CYS A CA 1
ATOM 3230 C C . CYS A 1 435 ? -4.725 10.722 27.046 1.00 88.81 435 CYS A C 1
ATOM 3232 O O . CYS A 1 435 ? -5.742 10.041 27.188 1.00 88.81 435 CYS A O 1
ATOM 3234 N N . THR A 1 436 ? -3.970 11.095 28.072 1.00 74.75 436 THR A N 1
ATOM 3235 C CA . THR A 1 436 ? -4.200 10.571 29.407 1.00 74.75 436 THR A CA 1
ATOM 3236 C C . THR A 1 436 ? -5.456 11.204 30.019 1.00 74.75 436 THR A C 1
ATOM 3238 O O . THR A 1 436 ? -5.590 12.433 30.096 1.00 74.75 436 THR A O 1
ATOM 3241 N N . PRO A 1 437 ? -6.396 10.397 30.546 1.00 63.81 437 PRO A N 1
ATOM 3242 C CA . PRO A 1 437 ? -7.533 10.923 31.288 1.00 63.81 437 PRO A CA 1
ATOM 3243 C C . PRO A 1 437 ? -7.083 11.749 32.505 1.00 63.81 437 PRO A C 1
ATOM 3245 O O . PRO A 1 437 ? -6.471 11.234 33.441 1.00 63.81 437 PRO A O 1
ATOM 3248 N N . GLY A 1 438 ? -7.424 13.042 32.520 1.00 63.34 438 GLY A N 1
ATOM 3249 C CA . GLY A 1 438 ? -7.011 13.979 33.576 1.00 63.34 438 GLY A CA 1
ATOM 3250 C C . GLY A 1 438 ? -5.696 14.718 33.306 1.00 63.34 438 GLY A C 1
ATOM 3251 O O . GLY A 1 438 ? -5.209 15.417 34.199 1.00 63.34 438 GLY A O 1
ATOM 3252 N N . GLY A 1 439 ? -5.170 14.581 32.090 1.00 70.62 439 GLY A N 1
ATOM 3253 C CA . GLY A 1 439 ? -4.054 15.333 31.545 1.00 70.62 439 GLY A CA 1
ATOM 3254 C C . GLY A 1 439 ? -4.262 16.849 31.451 1.00 70.62 439 GLY A C 1
ATOM 3255 O O . GLY A 1 439 ? -5.337 17.387 31.743 1.00 70.62 439 GLY A O 1
ATOM 3256 N N . ALA A 1 440 ? -3.216 17.567 31.034 1.00 69.88 440 ALA A N 1
ATOM 3257 C CA . ALA A 1 440 ? -3.243 19.029 30.892 1.00 69.88 440 ALA A CA 1
ATOM 3258 C C . ALA A 1 440 ? -4.256 19.498 29.831 1.00 69.88 440 ALA A C 1
ATOM 3260 O O . ALA A 1 440 ? -4.844 20.577 29.969 1.00 69.88 440 ALA A O 1
ATOM 3261 N N . THR A 1 441 ? -4.481 18.660 28.818 1.00 72.44 441 THR A N 1
ATOM 3262 C CA . THR A 1 441 ? -5.518 18.810 27.795 1.00 72.44 441 THR A CA 1
ATOM 3263 C C . THR A 1 441 ? -6.392 17.556 27.841 1.00 72.44 441 THR A C 1
ATOM 3265 O O . THR A 1 441 ? -5.972 16.525 27.326 1.00 72.44 441 THR A O 1
ATOM 3268 N N . PRO A 1 442 ? -7.576 17.595 28.480 1.00 73.44 442 PRO A N 1
ATOM 3269 C CA . PRO A 1 442 ? -8.425 16.413 28.581 1.00 73.44 442 PRO A CA 1
ATOM 3270 C C . PRO A 1 442 ? -8.853 15.920 27.193 1.00 73.44 442 PRO A C 1
ATOM 3272 O O . PRO A 1 442 ? -9.477 16.675 26.447 1.00 73.44 442 PRO A O 1
ATOM 3275 N N . GLY A 1 443 ? -8.515 14.671 26.866 1.00 80.12 443 GLY A N 1
ATOM 3276 C CA . GLY A 1 443 ? -9.046 13.964 25.700 1.00 80.12 443 GLY A CA 1
ATOM 3277 C C . GLY A 1 443 ? -10.463 13.412 25.932 1.00 80.12 443 GLY A C 1
ATOM 3278 O O . GLY A 1 443 ? -11.002 13.551 27.040 1.00 80.12 443 GLY A O 1
ATOM 3279 N N . PRO A 1 444 ? -11.067 12.782 24.905 1.00 87.56 444 PRO A N 1
ATOM 3280 C CA . PRO A 1 444 ? -12.341 12.080 25.050 1.00 87.56 444 PRO A CA 1
ATOM 3281 C C . PRO A 1 444 ? -12.230 10.947 26.079 1.00 87.56 444 PRO A C 1
ATOM 3283 O O . PRO A 1 444 ? -11.152 10.403 26.334 1.00 87.56 444 PRO A O 1
ATOM 3286 N N . VAL A 1 445 ? -13.355 10.595 26.702 1.00 89.75 445 VAL A N 1
ATOM 3287 C CA . VAL A 1 445 ? -13.406 9.450 27.618 1.00 89.75 445 VAL A CA 1
ATOM 3288 C C . VAL A 1 445 ? -13.299 8.179 26.788 1.00 89.75 445 VAL A C 1
ATOM 3290 O O . VAL A 1 445 ? -14.176 7.924 25.974 1.00 89.75 445 VAL A O 1
ATOM 3293 N N . VAL A 1 446 ? -12.259 7.378 27.034 1.00 93.31 446 VAL A N 1
ATOM 3294 C CA . VAL A 1 446 ? -12.064 6.091 26.355 1.00 93.31 446 VAL A CA 1
ATOM 3295 C C . VAL A 1 446 ? -13.249 5.173 26.645 1.00 93.31 446 VAL A C 1
ATOM 3297 O O . VAL A 1 446 ? -13.442 4.733 27.783 1.00 93.31 446 VAL A O 1
ATOM 3300 N N . GLN A 1 447 ? -14.049 4.913 25.617 1.00 94.44 447 GLN A N 1
ATOM 3301 C CA . GLN A 1 447 ? -15.187 4.007 25.658 1.00 94.44 447 GLN A CA 1
ATOM 3302 C C . GLN A 1 447 ? -15.515 3.529 24.245 1.00 94.44 447 GLN A C 1
ATOM 3304 O O . GLN A 1 447 ? -15.485 4.317 23.302 1.00 94.44 447 GLN A O 1
ATOM 3309 N N . ASP A 1 448 ? -15.875 2.256 24.124 1.00 95.31 448 ASP A N 1
ATOM 3310 C CA . ASP A 1 448 ? -16.369 1.722 22.860 1.00 95.31 448 ASP A CA 1
ATOM 3311 C C . ASP A 1 448 ? -17.864 2.032 22.722 1.00 95.31 448 ASP A C 1
ATOM 3313 O O . ASP A 1 448 ? -18.654 1.787 23.646 1.00 95.31 448 ASP A O 1
ATOM 3317 N N . SER A 1 449 ? -18.256 2.557 21.568 1.00 93.69 449 SER A N 1
ATOM 3318 C CA . SER A 1 449 ? -19.642 2.881 21.226 1.00 93.69 449 SER A CA 1
ATOM 3319 C C . SER A 1 449 ? -19.886 2.684 19.727 1.00 93.69 449 SER A C 1
ATOM 3321 O O . SER A 1 449 ? -19.011 2.218 19.004 1.00 93.69 449 SER A O 1
ATOM 3323 N N . GLY A 1 450 ? -21.100 2.985 19.265 1.00 89.44 450 GLY A N 1
ATOM 3324 C CA . GLY A 1 450 ? -21.431 2.850 17.851 1.00 89.44 450 GLY A CA 1
ATOM 3325 C C . GLY A 1 450 ? -21.694 1.414 17.405 1.00 89.44 450 GLY A C 1
ATOM 3326 O O . GLY A 1 450 ? -21.815 0.486 18.212 1.00 89.44 450 GLY A O 1
ATOM 3327 N N . CYS A 1 451 ? -21.862 1.237 16.095 1.00 88.75 451 CYS A N 1
ATOM 3328 C CA . CYS A 1 451 ? -21.916 -0.060 15.425 1.00 88.75 451 CYS A CA 1
ATOM 3329 C C . CYS A 1 451 ? -22.939 -1.048 16.018 1.00 88.75 451 CYS A C 1
ATOM 3331 O O . CYS A 1 451 ? -22.753 -2.270 16.059 1.00 88.75 451 CYS A O 1
ATOM 3333 N N . ALA A 1 452 ? -24.079 -0.518 16.472 1.00 79.75 452 ALA A N 1
ATOM 3334 C CA . ALA A 1 452 ? -25.181 -1.338 16.948 1.00 79.75 452 ALA A CA 1
ATOM 3335 C C . ALA A 1 452 ? -25.704 -2.219 15.799 1.00 79.75 452 ALA A C 1
ATOM 3337 O O . ALA A 1 452 ? -26.131 -1.708 14.767 1.00 79.75 452 ALA A O 1
ATOM 3338 N N . ALA A 1 453 ? -25.716 -3.539 16.016 1.00 81.00 453 ALA A N 1
ATOM 3339 C CA . ALA A 1 453 ? -26.047 -4.552 15.007 1.00 81.00 453 ALA A CA 1
ATOM 3340 C C . ALA A 1 453 ? -25.022 -4.676 13.858 1.00 81.00 453 ALA A C 1
ATOM 3342 O O . ALA A 1 453 ? -25.396 -4.828 12.701 1.00 81.00 453 ALA A O 1
ATOM 3343 N N . THR A 1 454 ? -23.725 -4.652 14.170 1.00 87.62 454 THR A N 1
ATOM 3344 C CA . THR A 1 454 ? -22.686 -5.099 13.227 1.00 87.62 454 THR A CA 1
ATOM 3345 C C . THR A 1 454 ? -22.739 -6.617 13.009 1.00 87.62 454 THR A C 1
ATOM 3347 O O . THR A 1 454 ? -22.974 -7.366 13.966 1.00 87.62 454 THR A O 1
ATOM 3350 N N . PRO A 1 455 ? -22.499 -7.097 11.775 1.00 92.94 455 PRO A N 1
ATOM 3351 C CA . PRO A 1 455 ? -22.365 -8.519 11.479 1.00 92.94 455 PRO A CA 1
ATOM 3352 C C . PRO A 1 455 ? -21.348 -9.217 12.389 1.00 92.94 455 PRO A C 1
ATOM 3354 O O . PRO A 1 455 ? -20.219 -8.767 12.538 1.00 92.94 455 PRO A O 1
ATOM 3357 N N . THR A 1 456 ? -21.729 -10.355 12.969 1.00 93.62 456 THR A N 1
ATOM 3358 C CA . THR A 1 456 ? -20.866 -11.132 13.888 1.00 93.62 456 THR A CA 1
ATOM 3359 C C . THR A 1 456 ? -20.368 -12.448 13.294 1.00 93.62 456 THR A C 1
ATOM 3361 O O . THR A 1 456 ? -19.667 -13.206 13.962 1.00 93.62 456 THR A O 1
ATOM 3364 N N . ALA A 1 457 ? -20.735 -12.746 12.047 1.00 95.19 457 ALA A N 1
ATOM 3365 C CA . ALA A 1 457 ? -20.329 -13.954 11.345 1.00 95.19 457 ALA A CA 1
ATOM 3366 C C . ALA A 1 457 ? -19.587 -13.598 10.057 1.00 95.19 457 ALA A C 1
ATOM 3368 O O . ALA A 1 457 ? -19.999 -12.696 9.332 1.00 95.19 457 ALA A O 1
ATOM 3369 N N . ALA A 1 458 ? -18.534 -14.357 9.766 1.00 96.44 458 ALA A N 1
ATOM 3370 C CA . ALA A 1 458 ? -17.823 -14.275 8.502 1.00 96.44 458 ALA A CA 1
ATOM 3371 C C . ALA A 1 458 ? -18.688 -14.821 7.347 1.00 96.44 458 ALA A C 1
ATOM 3373 O O . ALA A 1 458 ? -19.335 -15.866 7.515 1.00 96.44 458 ALA A O 1
ATOM 3374 N N . PRO A 1 459 ? -18.695 -14.180 6.165 1.00 97.19 459 PRO A N 1
ATOM 3375 C CA . PRO A 1 459 ? -19.255 -14.767 4.958 1.00 97.19 459 PRO A CA 1
ATOM 3376 C C . PRO A 1 459 ? -18.460 -16.016 4.562 1.00 97.19 459 PRO A C 1
ATOM 3378 O O . PRO A 1 459 ? -17.234 -16.050 4.658 1.00 97.19 459 PRO A O 1
ATOM 3381 N N . VAL A 1 460 ? -19.155 -17.040 4.069 1.00 97.19 460 VAL A N 1
ATOM 3382 C CA . VAL A 1 460 ? -18.514 -18.186 3.411 1.00 97.19 460 VAL A CA 1
ATOM 3383 C C . VAL A 1 460 ? -18.491 -17.891 1.920 1.00 97.19 460 VAL A C 1
ATOM 3385 O O . VAL A 1 460 ? -19.553 -17.863 1.299 1.00 97.19 460 VAL A O 1
ATOM 3388 N N . VAL A 1 461 ? -17.302 -17.625 1.384 1.00 96.81 461 VAL A N 1
ATOM 3389 C CA . VAL A 1 461 ? -17.096 -17.168 0.005 1.00 96.81 461 VAL A CA 1
ATOM 3390 C C . VAL A 1 461 ? -16.632 -18.330 -0.868 1.00 96.81 461 VAL A C 1
ATOM 3392 O O . VAL A 1 461 ? -15.833 -19.156 -0.434 1.00 96.81 461 VAL A O 1
ATOM 3395 N N . SER A 1 462 ? -17.127 -18.373 -2.099 1.00 92.94 462 SER A N 1
ATOM 3396 C CA . SER A 1 462 ? -16.538 -19.112 -3.214 1.00 92.94 462 SER A CA 1
ATOM 3397 C C . SER A 1 462 ? -16.155 -18.126 -4.309 1.00 92.94 462 SER A C 1
ATOM 3399 O O . SER A 1 462 ? -16.863 -17.135 -4.511 1.00 92.94 462 SER A O 1
ATOM 3401 N N . ALA A 1 463 ? -15.063 -18.403 -5.010 1.00 90.44 463 ALA A N 1
ATOM 3402 C CA . ALA A 1 463 ? -14.589 -17.586 -6.111 1.00 90.44 463 ALA A CA 1
ATOM 3403 C C . ALA A 1 463 ? -14.204 -18.491 -7.285 1.00 90.44 463 ALA A C 1
ATOM 3405 O O . ALA A 1 463 ? -13.509 -19.484 -7.091 1.00 90.44 463 ALA A O 1
ATOM 3406 N N . ASP A 1 464 ? -14.658 -18.135 -8.482 1.00 84.88 464 ASP A N 1
ATOM 3407 C CA . ASP A 1 464 ? -14.413 -18.868 -9.718 1.00 84.88 464 ASP A CA 1
ATOM 3408 C C . ASP A 1 464 ? -13.714 -17.954 -10.731 1.00 84.88 464 ASP A C 1
ATOM 3410 O O . ASP A 1 464 ? -14.141 -16.822 -10.969 1.00 84.88 464 ASP A O 1
ATOM 3414 N N . ALA A 1 465 ? -12.639 -18.439 -11.356 1.00 82.25 465 ALA A N 1
ATOM 3415 C CA . ALA A 1 465 ? -11.961 -17.695 -12.414 1.00 82.25 465 ALA A CA 1
ATOM 3416 C C . ALA A 1 465 ? -12.841 -17.565 -13.670 1.00 82.25 465 ALA A C 1
ATOM 3418 O O . ALA A 1 465 ? -13.496 -18.520 -14.105 1.00 82.25 465 ALA A O 1
ATOM 3419 N N . THR A 1 466 ? -12.802 -16.387 -14.288 1.00 82.25 466 THR A N 1
ATOM 3420 C CA . THR A 1 466 ? -13.438 -16.066 -15.571 1.00 82.25 466 THR A CA 1
ATOM 3421 C C . THR A 1 466 ? -12.420 -15.432 -16.525 1.00 82.25 466 THR A C 1
ATOM 3423 O O . THR A 1 466 ? -11.312 -15.110 -16.108 1.00 82.25 466 THR A O 1
ATOM 3426 N N . ASP A 1 467 ? -12.773 -15.253 -17.802 1.00 80.06 467 ASP A N 1
ATOM 3427 C CA . ASP A 1 467 ? -11.875 -14.586 -18.756 1.00 80.06 467 ASP A CA 1
ATOM 3428 C C . ASP A 1 467 ? -11.619 -13.142 -18.306 1.00 80.06 467 ASP A C 1
ATOM 3430 O O . ASP A 1 467 ? -12.551 -12.340 -18.206 1.00 80.06 467 ASP A O 1
ATOM 3434 N N . MET A 1 468 ? -10.356 -12.838 -18.013 1.00 84.94 468 MET A N 1
ATOM 3435 C CA . MET A 1 468 ? -9.869 -11.579 -17.452 1.00 84.94 468 MET A CA 1
ATOM 3436 C C . MET A 1 468 ? -10.643 -11.138 -16.200 1.00 84.94 468 MET A C 1
ATOM 3438 O O . MET A 1 468 ? -10.894 -9.943 -16.010 1.00 84.94 468 MET A O 1
ATOM 3442 N N . GLY A 1 469 ? -11.054 -12.077 -15.343 1.00 89.50 469 GLY A N 1
ATOM 3443 C CA . GLY A 1 469 ? -11.885 -11.746 -14.188 1.00 89.50 469 GLY A CA 1
ATOM 3444 C C . GLY A 1 469 ? -12.108 -12.873 -13.187 1.00 89.50 469 GLY A C 1
ATOM 3445 O O . GLY A 1 469 ? -11.650 -13.998 -13.364 1.00 89.50 469 GLY A O 1
ATOM 3446 N N . ALA A 1 470 ? -12.904 -12.586 -12.163 1.00 91.69 470 ALA A N 1
ATOM 3447 C CA . ALA A 1 470 ? -13.361 -13.545 -11.164 1.00 91.69 470 ALA A CA 1
ATOM 3448 C C . ALA A 1 470 ? -14.844 -13.322 -10.834 1.00 91.69 470 ALA A C 1
ATOM 3450 O O . ALA A 1 470 ? -15.316 -12.186 -10.763 1.00 91.69 470 ALA A O 1
ATOM 3451 N N . GLU A 1 471 ? -15.583 -14.401 -10.588 1.00 93.94 471 GLU A N 1
ATOM 3452 C CA . GLU A 1 471 ? -16.946 -14.353 -10.058 1.00 93.94 471 GLU A CA 1
ATOM 3453 C C . GLU A 1 471 ? -16.956 -14.875 -8.620 1.00 93.94 471 GLU A C 1
ATOM 3455 O O . GLU A 1 471 ? -16.547 -15.999 -8.348 1.00 93.94 471 GLU A O 1
ATOM 3460 N N . LEU A 1 472 ? -17.415 -14.044 -7.687 1.00 97.81 472 LEU A N 1
ATOM 3461 C CA . LEU A 1 472 ? -17.506 -14.361 -6.269 1.00 97.81 472 LEU A CA 1
ATOM 3462 C C . LEU A 1 472 ? -18.967 -14.515 -5.857 1.00 97.81 472 LEU A C 1
ATOM 3464 O O . LEU A 1 472 ? -19.831 -13.741 -6.280 1.00 97.81 472 LEU A O 1
ATOM 3468 N N . SER A 1 473 ? -19.237 -15.448 -4.946 1.00 97.38 473 SER A N 1
ATOM 3469 C CA . SER A 1 473 ? -20.533 -15.555 -4.273 1.00 97.38 473 SER A CA 1
ATOM 3470 C C . SER A 1 473 ? -20.400 -16.007 -2.821 1.00 97.38 473 SER A C 1
ATOM 3472 O O . SER A 1 473 ? -19.412 -16.627 -2.431 1.00 97.38 473 SER A O 1
ATOM 3474 N N . TRP A 1 474 ? -21.379 -15.649 -1.990 1.00 98.31 474 TRP A N 1
ATOM 3475 C CA . TRP A 1 474 ? -21.404 -16.004 -0.570 1.00 98.31 474 TRP A CA 1
ATOM 3476 C C . TRP A 1 474 ? -22.826 -16.103 -0.020 1.00 98.31 474 TRP A C 1
ATOM 3478 O O . TRP A 1 474 ? -23.806 -15.708 -0.646 1.00 98.31 474 TRP A O 1
ATOM 3488 N N . THR A 1 475 ? -22.973 -16.639 1.190 1.00 94.25 475 THR A N 1
ATOM 3489 C CA . THR A 1 475 ? -24.266 -16.646 1.888 1.00 94.25 475 THR A CA 1
ATOM 3490 C C . THR A 1 475 ? -24.531 -15.319 2.588 1.00 94.25 475 THR A C 1
ATOM 3492 O O . THR A 1 475 ? -23.629 -14.760 3.209 1.00 94.25 475 THR A O 1
ATOM 3495 N N . ALA A 1 476 ? -25.786 -14.858 2.570 1.00 97.00 476 ALA A N 1
ATOM 3496 C CA . ALA A 1 476 ? -26.187 -13.657 3.298 1.00 97.00 476 ALA A CA 1
ATOM 3497 C C . ALA A 1 476 ? -25.886 -13.774 4.805 1.00 97.00 476 ALA A C 1
ATOM 3499 O O . ALA A 1 476 ? -26.296 -14.739 5.455 1.00 97.00 476 ALA A O 1
ATOM 3500 N N . VAL A 1 477 ? -25.208 -12.767 5.348 1.00 97.75 477 VAL A N 1
ATOM 3501 C CA . VAL A 1 477 ? -24.878 -12.616 6.765 1.00 97.75 477 VAL A CA 1
ATOM 3502 C C . VAL A 1 477 ? -25.937 -11.746 7.447 1.00 97.75 477 VAL A C 1
ATOM 3504 O O . VAL A 1 477 ? -26.408 -10.758 6.883 1.00 97.75 477 VAL A O 1
ATOM 3507 N N . ALA A 1 478 ? -26.349 -12.132 8.657 1.00 96.31 478 ALA A N 1
ATOM 3508 C CA . ALA A 1 478 ? -27.302 -11.354 9.446 1.00 96.31 478 ALA A CA 1
ATOM 3509 C C . ALA A 1 478 ? -26.731 -9.970 9.790 1.00 96.31 478 ALA A C 1
ATOM 3511 O O . ALA A 1 478 ? -25.541 -9.839 10.065 1.00 96.31 478 ALA A O 1
ATOM 3512 N N . ASP A 1 479 ? -27.603 -8.963 9.763 1.00 95.06 479 ASP A N 1
ATOM 3513 C CA . ASP A 1 479 ? -27.291 -7.560 10.059 1.00 95.06 479 ASP A CA 1
ATOM 3514 C C . ASP A 1 479 ? -26.276 -6.888 9.105 1.00 95.06 479 ASP A C 1
ATOM 3516 O O . ASP A 1 479 ? -25.905 -5.733 9.299 1.00 95.06 479 ASP A O 1
ATOM 3520 N N . ALA A 1 480 ? -25.888 -7.563 8.014 1.00 96.44 480 ALA A N 1
ATOM 3521 C CA . ALA A 1 480 ? -25.074 -6.968 6.958 1.00 96.44 480 ALA A CA 1
ATOM 3522 C C . ALA A 1 480 ? -25.922 -6.016 6.104 1.00 96.44 480 ALA A C 1
ATOM 3524 O O . ALA A 1 480 ? -26.895 -6.430 5.466 1.00 96.44 480 ALA A O 1
ATOM 3525 N N . ALA A 1 481 ? -25.544 -4.740 6.090 1.00 95.25 481 ALA A N 1
ATOM 3526 C CA . ALA A 1 481 ? -26.128 -3.720 5.226 1.00 95.25 481 ALA A CA 1
ATOM 3527 C C . ALA A 1 481 ? -25.491 -3.732 3.826 1.00 95.25 481 ALA A C 1
ATOM 3529 O O . ALA A 1 481 ? -26.169 -3.470 2.832 1.00 95.25 481 ALA A O 1
ATOM 3530 N N . GLU A 1 482 ? -24.202 -4.061 3.753 1.00 96.19 482 GLU A N 1
ATOM 3531 C CA . GLU A 1 482 ? -23.389 -4.100 2.539 1.00 96.19 482 GLU A CA 1
ATOM 3532 C C . GLU A 1 482 ? -22.228 -5.094 2.728 1.00 96.19 482 GLU A C 1
ATOM 3534 O O . GLU A 1 482 ? -21.915 -5.488 3.852 1.00 96.19 482 GLU A O 1
ATOM 3539 N N . TYR A 1 483 ? -21.588 -5.505 1.638 1.00 98.00 483 TYR A N 1
ATOM 3540 C CA . TYR A 1 483 ? -20.337 -6.256 1.634 1.00 98.00 483 TYR A CA 1
ATOM 3541 C C . TYR A 1 483 ? -19.272 -5.460 0.898 1.00 98.00 483 TYR A C 1
ATOM 3543 O O . TYR A 1 483 ? -19.528 -4.943 -0.193 1.00 98.00 483 TYR A O 1
ATOM 3551 N N . LYS A 1 484 ? -18.072 -5.413 1.469 1.00 98.00 484 LYS A N 1
ATOM 3552 C CA . LYS A 1 484 ? -16.880 -4.865 0.830 1.00 98.00 484 LYS A CA 1
ATOM 3553 C C . LYS A 1 484 ? -15.971 -6.005 0.390 1.00 98.00 484 LYS A C 1
ATOM 3555 O O . LYS A 1 484 ? -15.695 -6.915 1.171 1.00 98.00 484 LYS A O 1
ATOM 3560 N N . ILE A 1 485 ? -15.552 -5.961 -0.869 1.00 98.38 485 ILE A N 1
ATOM 3561 C CA . ILE A 1 485 ? -14.720 -6.981 -1.497 1.00 98.38 485 ILE A CA 1
ATOM 3562 C C . ILE A 1 485 ? -13.314 -6.417 -1.611 1.00 98.38 485 ILE A C 1
ATOM 3564 O O . ILE A 1 485 ? -13.094 -5.400 -2.271 1.00 98.38 485 ILE A O 1
ATOM 3568 N N . PHE A 1 486 ? -12.373 -7.096 -0.974 1.00 98.00 486 PHE A N 1
ATOM 3569 C CA . PHE A 1 486 ? -10.959 -6.777 -1.028 1.00 98.00 486 PHE A CA 1
ATOM 3570 C C . PHE A 1 486 ? -10.251 -7.800 -1.905 1.00 98.00 486 PHE A C 1
ATOM 3572 O O . PHE A 1 486 ? -10.499 -8.999 -1.779 1.00 98.00 486 PHE A O 1
ATOM 3579 N N . ARG A 1 487 ? -9.367 -7.317 -2.775 1.00 97.38 487 ARG A N 1
ATOM 3580 C CA . ARG A 1 487 ? -8.551 -8.121 -3.684 1.00 97.38 487 ARG A CA 1
ATOM 3581 C C . ARG A 1 487 ? -7.083 -7.823 -3.467 1.00 97.38 487 ARG A C 1
ATOM 3583 O O . ARG A 1 487 ? -6.700 -6.662 -3.342 1.00 97.38 487 ARG A O 1
ATOM 3590 N N . THR A 1 488 ? -6.258 -8.849 -3.529 1.00 94.81 488 THR A N 1
ATOM 3591 C CA . THR A 1 488 ? -4.812 -8.694 -3.643 1.00 94.81 488 THR A CA 1
ATOM 3592 C C . THR A 1 488 ? -4.238 -9.725 -4.593 1.00 94.81 488 THR A C 1
ATOM 3594 O O . THR A 1 488 ? -4.937 -10.629 -5.058 1.00 94.81 488 THR A O 1
ATOM 3597 N N . ASP A 1 489 ? -2.979 -9.524 -4.930 1.00 90.25 489 ASP A N 1
ATOM 3598 C CA . ASP A 1 489 ? -2.265 -10.284 -5.924 1.00 90.25 489 ASP A CA 1
ATOM 3599 C C . ASP A 1 489 ? -0.787 -10.402 -5.516 1.00 90.25 489 ASP A C 1
ATOM 3601 O O . ASP A 1 489 ? -0.162 -9.428 -5.089 1.00 90.25 489 ASP A O 1
ATOM 3605 N N . GLY A 1 490 ? -0.230 -11.611 -5.611 1.00 84.25 490 GLY A N 1
ATOM 3606 C CA . GLY A 1 490 ? 1.161 -11.897 -5.254 1.00 84.25 490 GLY A CA 1
ATOM 3607 C C . GLY A 1 490 ? 1.344 -13.040 -4.254 1.00 84.25 490 GLY A C 1
ATOM 3608 O O . GLY A 1 490 ? 0.390 -13.567 -3.688 1.00 84.25 490 GLY A O 1
ATOM 3609 N N . GLU A 1 491 ? 2.613 -13.366 -4.011 1.00 84.75 491 GLU A N 1
ATOM 3610 C CA . GLU A 1 491 ? 3.100 -14.624 -3.415 1.00 84.75 491 GLU A CA 1
ATOM 3611 C C . GLU A 1 491 ? 2.606 -14.955 -1.998 1.00 84.75 491 GLU A C 1
ATOM 3613 O O . GLU A 1 491 ? 2.844 -16.052 -1.495 1.00 84.75 491 GLU A O 1
ATOM 3618 N N . ARG A 1 492 ? 1.951 -14.011 -1.310 1.00 87.94 492 ARG A N 1
ATOM 3619 C CA . ARG A 1 492 ? 1.429 -14.222 0.052 1.00 87.94 492 ARG A CA 1
ATOM 3620 C C . ARG A 1 492 ? -0.076 -14.028 0.178 1.00 87.94 492 ARG A C 1
ATOM 3622 O O . ARG A 1 492 ? -0.589 -13.927 1.291 1.00 87.94 492 ARG A O 1
ATOM 3629 N N . GLN A 1 493 ? -0.791 -14.016 -0.948 1.00 92.12 493 GLN A N 1
ATOM 3630 C CA . GLN A 1 493 ? -2.254 -14.036 -0.977 1.00 92.12 493 GLN A CA 1
ATOM 3631 C C . GLN A 1 493 ? -2.844 -12.953 -0.058 1.00 92.12 493 GLN A C 1
ATOM 3633 O O . GLN A 1 493 ? -2.320 -11.841 0.030 1.00 92.12 493 GLN A O 1
ATOM 3638 N N . CYS A 1 494 ? -3.909 -13.273 0.682 1.00 94.06 494 CYS A N 1
ATOM 3639 C CA . CYS A 1 494 ? -4.565 -12.337 1.589 1.00 94.06 494 CYS A CA 1
ATOM 3640 C C . CYS A 1 494 ? -3.703 -11.874 2.773 1.00 94.06 494 CYS A C 1
ATOM 3642 O O . CYS A 1 494 ? -4.156 -11.017 3.526 1.00 94.06 494 CYS A O 1
ATOM 3644 N N . GLU A 1 495 ? -2.486 -12.386 2.965 1.00 91.31 495 GLU A N 1
ATOM 3645 C CA . GLU A 1 495 ? -1.583 -11.795 3.951 1.00 91.31 495 GLU A CA 1
ATOM 3646 C C . GLU A 1 495 ? -1.097 -10.413 3.516 1.00 91.31 495 GLU A C 1
ATOM 3648 O O . GLU A 1 495 ? -0.714 -9.640 4.380 1.00 91.31 495 GLU A O 1
ATOM 3653 N N . LEU A 1 496 ? -1.122 -10.075 2.225 1.00 90.94 496 LEU A N 1
ATOM 3654 C CA . LEU A 1 496 ? -0.787 -8.737 1.737 1.00 90.94 496 LEU A CA 1
ATOM 3655 C C . LEU A 1 496 ? -1.948 -7.753 1.949 1.00 90.94 496 LEU A C 1
ATOM 3657 O O . LEU A 1 496 ? -3.122 -8.145 2.037 1.00 90.94 496 LEU A O 1
ATOM 3661 N N . ALA A 1 497 ? -1.633 -6.454 1.964 1.00 87.19 497 ALA A N 1
ATOM 3662 C CA . ALA A 1 497 ? -2.675 -5.437 1.860 1.00 87.19 497 ALA A CA 1
ATOM 3663 C C . ALA A 1 497 ? -3.403 -5.546 0.521 1.00 87.19 497 ALA A C 1
ATOM 3665 O O . ALA A 1 497 ? -2.885 -6.083 -0.470 1.00 87.19 497 ALA A O 1
ATOM 3666 N N . LYS A 1 498 ? -4.627 -5.031 0.512 1.00 94.31 498 LYS A N 1
ATOM 3667 C CA . LYS A 1 498 ? -5.611 -5.309 -0.524 1.00 94.31 498 LYS A CA 1
ATOM 3668 C C . LYS A 1 498 ? -6.167 -4.012 -1.081 1.00 94.31 498 LYS A C 1
ATOM 3670 O O . LYS A 1 498 ? -6.269 -3.001 -0.398 1.00 94.31 498 LYS A O 1
ATOM 3675 N N . THR A 1 499 ? -6.559 -4.061 -2.341 1.00 95.75 499 THR A N 1
ATOM 3676 C CA . THR A 1 499 ? -7.350 -3.016 -2.985 1.00 95.75 499 THR A CA 1
ATOM 3677 C C . THR A 1 499 ? -8.828 -3.312 -2.762 1.00 95.75 499 THR A C 1
ATOM 3679 O O . THR A 1 499 ? -9.258 -4.461 -2.894 1.00 95.75 499 THR A O 1
ATOM 3682 N N . VAL A 1 500 ? -9.637 -2.290 -2.476 1.00 97.00 500 VAL A N 1
ATOM 3683 C CA . VAL A 1 500 ? -11.098 -2.440 -2.489 1.00 97.00 500 VAL A CA 1
ATOM 3684 C C . VAL A 1 500 ? -11.558 -2.597 -3.940 1.00 97.00 500 VAL A C 1
ATOM 3686 O O . VAL A 1 500 ? -11.613 -1.626 -4.691 1.00 97.00 500 VAL A O 1
ATOM 3689 N N . ALA A 1 501 ? -11.891 -3.826 -4.339 1.00 96.38 501 ALA A N 1
ATOM 3690 C CA . ALA A 1 501 ? -12.376 -4.136 -5.685 1.00 96.38 501 ALA A CA 1
ATOM 3691 C C . ALA A 1 501 ? -13.794 -3.589 -5.915 1.00 96.38 501 ALA A C 1
ATOM 3693 O O . ALA A 1 501 ? -14.156 -3.204 -7.026 1.00 96.38 501 ALA A O 1
ATOM 3694 N N . GLY A 1 502 ? -14.599 -3.519 -4.853 1.00 95.81 502 GLY A N 1
ATOM 3695 C CA . GLY A 1 502 ? -15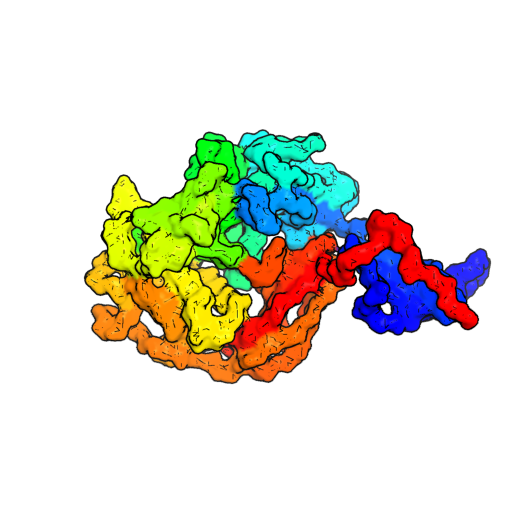.913 -2.893 -4.890 1.00 95.81 502 GLY A CA 1
ATOM 3696 C C . GLY A 1 502 ? -16.749 -3.170 -3.648 1.00 95.81 502 GLY A C 1
ATOM 3697 O O . GLY A 1 502 ? -16.319 -3.846 -2.711 1.00 95.81 502 GLY A O 1
ATOM 3698 N N . THR A 1 503 ? -17.975 -2.651 -3.661 1.00 96.75 503 THR A N 1
ATOM 3699 C CA . THR A 1 503 ? -18.993 -2.946 -2.651 1.00 96.75 503 THR A CA 1
ATOM 3700 C C . THR A 1 503 ? -20.294 -3.400 -3.304 1.00 96.75 503 THR A C 1
ATOM 3702 O O . THR A 1 503 ? -20.579 -3.100 -4.467 1.00 96.75 503 THR A O 1
ATOM 3705 N N . THR A 1 504 ? -21.093 -4.172 -2.571 1.00 97.62 504 THR A N 1
ATOM 3706 C CA . THR A 1 504 ? -22.402 -4.634 -3.039 1.00 97.62 504 THR A CA 1
ATOM 3707 C C . THR A 1 504 ? -23.339 -4.910 -1.872 1.00 97.62 504 THR A C 1
ATOM 3709 O O . THR A 1 504 ? -22.930 -5.409 -0.829 1.00 97.62 504 THR A O 1
ATOM 3712 N N . THR A 1 505 ? -24.630 -4.641 -2.058 1.00 97.06 505 THR A N 1
ATOM 3713 C CA . THR A 1 505 ? -25.687 -5.088 -1.128 1.00 97.06 505 THR A CA 1
ATOM 3714 C C . THR A 1 505 ? -26.174 -6.506 -1.444 1.00 97.06 505 THR A C 1
ATOM 3716 O O . THR A 1 505 ? -26.953 -7.090 -0.690 1.00 97.06 505 THR A O 1
ATOM 3719 N N . GLY A 1 506 ? -25.738 -7.058 -2.581 1.00 97.62 506 GLY A N 1
ATOM 3720 C CA . GLY A 1 506 ? -26.000 -8.431 -2.988 1.00 97.62 506 GLY A CA 1
ATOM 3721 C C . GLY A 1 506 ? -25.085 -9.440 -2.295 1.00 97.62 506 GLY A C 1
ATOM 3722 O O . GLY A 1 506 ? -24.343 -9.123 -1.375 1.00 97.62 506 GLY A O 1
ATOM 3723 N N . THR A 1 507 ? -25.150 -10.682 -2.761 1.00 98.38 507 THR A N 1
ATOM 3724 C CA . THR A 1 507 ? -24.347 -11.811 -2.250 1.00 98.38 507 THR A CA 1
ATOM 3725 C C . THR A 1 507 ? -23.433 -12.398 -3.325 1.00 98.38 507 THR A C 1
ATOM 3727 O O . THR A 1 507 ? -23.059 -13.568 -3.286 1.00 98.38 507 THR A O 1
ATOM 3730 N N . SER A 1 508 ? -23.114 -11.573 -4.320 1.00 97.75 508 SER A N 1
ATOM 3731 C CA . SER A 1 508 ? -22.238 -11.906 -5.432 1.00 97.75 508 SER A CA 1
ATOM 3732 C C . SER A 1 508 ? -21.537 -10.655 -5.949 1.00 97.75 508 SER A C 1
ATOM 3734 O O . SER A 1 508 ? -22.077 -9.546 -5.850 1.00 97.75 508 SER A O 1
ATOM 3736 N N . PHE A 1 509 ? -20.360 -10.845 -6.533 1.00 98.31 509 PHE A N 1
ATOM 3737 C CA . PHE A 1 509 ? -19.556 -9.787 -7.135 1.00 98.31 509 PHE A CA 1
ATOM 3738 C C . PHE A 1 509 ? -18.795 -10.330 -8.345 1.00 98.31 509 PHE A C 1
ATOM 3740 O O . PHE A 1 509 ? -18.324 -11.461 -8.315 1.00 98.31 509 PHE A O 1
ATOM 3747 N N . THR A 1 510 ? -18.677 -9.526 -9.398 1.00 96.31 510 THR A N 1
ATOM 3748 C CA . THR A 1 510 ? -17.855 -9.854 -10.566 1.00 96.31 510 THR A CA 1
ATOM 3749 C C . THR A 1 510 ? -16.717 -8.855 -10.629 1.00 96.31 510 THR A C 1
ATOM 3751 O O . THR A 1 510 ? -16.960 -7.653 -10.746 1.00 96.31 510 THR A O 1
ATOM 3754 N N . ASP A 1 511 ? -15.497 -9.366 -10.560 1.00 96.12 511 ASP A N 1
ATOM 3755 C CA . ASP A 1 511 ? -14.270 -8.608 -10.735 1.00 96.12 511 ASP A CA 1
ATOM 3756 C C . ASP A 1 511 ? -13.734 -8.818 -12.153 1.00 96.12 511 ASP A C 1
ATOM 3758 O O . ASP A 1 511 ? -13.765 -9.934 -12.664 1.00 96.12 511 ASP A O 1
ATOM 3762 N N . GLY A 1 512 ? -13.264 -7.761 -12.805 1.00 91.44 512 GLY A N 1
ATOM 3763 C CA . GLY A 1 512 ? -12.825 -7.805 -14.199 1.00 91.44 512 GLY A CA 1
ATOM 3764 C C . GLY A 1 512 ? -11.575 -6.968 -14.440 1.00 91.44 512 GLY A C 1
ATOM 3765 O O . GLY A 1 512 ? -11.183 -6.162 -13.599 1.00 91.44 512 GLY A O 1
ATOM 3766 N N . GLY A 1 513 ? -10.961 -7.139 -15.610 1.00 88.81 513 GLY A N 1
ATOM 3767 C CA . GLY A 1 513 ? -9.674 -6.513 -15.932 1.00 88.81 513 GLY A CA 1
ATOM 3768 C C . GLY A 1 513 ? -8.495 -7.184 -15.223 1.00 88.81 513 GLY A C 1
ATOM 3769 O O . GLY A 1 513 ? -7.486 -6.535 -14.959 1.00 88.81 513 GLY A O 1
ATOM 3770 N N . LEU A 1 514 ? -8.643 -8.465 -14.874 1.00 91.06 514 LEU A N 1
ATOM 3771 C CA . LEU A 1 514 ? -7.588 -9.297 -14.300 1.00 91.06 514 LEU A CA 1
ATOM 3772 C C . LEU A 1 514 ? -6.727 -9.913 -15.404 1.00 91.06 514 LEU A C 1
ATOM 3774 O O . LEU A 1 514 ? -7.164 -10.053 -16.546 1.00 91.06 514 LEU A O 1
ATOM 3778 N N . GLN A 1 515 ? -5.502 -10.300 -15.070 1.00 89.69 515 GLN A N 1
ATOM 3779 C CA . GLN A 1 515 ? -4.632 -11.041 -15.978 1.00 89.69 515 GLN A CA 1
ATOM 3780 C C . GLN A 1 515 ? -4.994 -12.532 -15.940 1.00 89.69 515 GLN A C 1
ATOM 3782 O O . GLN A 1 515 ? -5.049 -13.133 -14.868 1.00 89.69 515 GLN A O 1
ATOM 3787 N N . ASN A 1 516 ? -5.211 -13.151 -17.102 1.00 82.50 516 ASN A N 1
ATOM 3788 C CA . ASN A 1 516 ? -5.424 -14.598 -17.165 1.00 82.50 516 ASN A CA 1
ATOM 3789 C C . ASN A 1 516 ? -4.164 -15.356 -16.732 1.00 82.50 516 ASN A C 1
ATOM 3791 O O . ASN A 1 516 ? -3.051 -14.991 -17.111 1.00 82.50 516 ASN A O 1
ATOM 3795 N N . GLY A 1 517 ? -4.359 -16.447 -15.990 1.00 78.56 517 GLY A N 1
ATOM 3796 C CA . GLY A 1 517 ? -3.272 -17.305 -15.516 1.00 78.56 517 GLY A CA 1
ATOM 3797 C C . GLY A 1 517 ? -2.491 -16.768 -14.319 1.00 78.56 517 GLY A C 1
ATOM 3798 O O . GLY A 1 517 ? -1.441 -17.318 -14.004 1.00 78.56 517 GLY A O 1
ATOM 3799 N N . ARG A 1 518 ? -2.987 -15.715 -13.660 1.00 84.94 518 ARG A N 1
ATOM 3800 C CA . ARG A 1 518 ? -2.398 -15.175 -12.437 1.00 84.94 518 ARG A CA 1
ATOM 3801 C C . ARG A 1 518 ? -3.295 -15.415 -11.231 1.00 84.94 518 ARG A C 1
ATOM 3803 O O . ARG A 1 518 ? -4.514 -15.279 -11.340 1.00 84.94 518 ARG A O 1
ATOM 3810 N N . GLU A 1 519 ? -2.677 -15.726 -10.090 1.00 89.00 519 GLU A N 1
ATOM 3811 C CA . GLU A 1 519 ? -3.411 -15.872 -8.840 1.00 89.00 519 GLU A CA 1
ATOM 3812 C C . GLU A 1 519 ? -3.918 -14.511 -8.331 1.00 89.00 519 GLU A C 1
ATOM 3814 O O . GLU A 1 519 ? -3.165 -13.535 -8.248 1.00 89.00 519 GLU A O 1
ATOM 3819 N N . TYR A 1 520 ? -5.200 -14.460 -7.969 1.00 93.38 520 TYR A N 1
ATOM 3820 C CA . TYR A 1 520 ? -5.818 -13.332 -7.272 1.00 93.38 520 TYR A CA 1
ATOM 3821 C C . TYR A 1 520 ? -6.540 -13.827 -6.029 1.00 93.38 520 TYR A C 1
ATOM 3823 O O . TYR A 1 520 ? -7.372 -14.727 -6.115 1.00 93.38 520 TYR A O 1
ATOM 3831 N N . SER A 1 521 ? -6.290 -13.207 -4.882 1.00 96.38 521 SER A N 1
ATOM 3832 C CA . SER A 1 521 ? -6.891 -13.618 -3.614 1.00 96.38 521 SER A CA 1
ATOM 3833 C C . SER A 1 521 ? -7.875 -12.580 -3.096 1.00 96.38 521 SER A C 1
ATOM 3835 O O . SER A 1 521 ? -7.665 -11.372 -3.231 1.00 96.38 521 SER A O 1
ATOM 3837 N N . TYR A 1 522 ? -8.948 -13.057 -2.468 1.00 97.94 522 TYR A N 1
ATOM 3838 C CA . TYR A 1 522 ? -10.057 -12.232 -2.013 1.00 97.94 522 TYR A CA 1
ATOM 3839 C C . TYR A 1 522 ? -10.429 -12.498 -0.559 1.00 97.94 522 TYR A C 1
ATOM 3841 O O . TYR A 1 522 ? -10.437 -13.639 -0.091 1.00 97.94 522 TYR A O 1
ATOM 3849 N N . VAL A 1 523 ? -10.846 -11.428 0.116 1.00 97.94 523 VAL A N 1
ATOM 3850 C CA . VAL A 1 523 ? -11.655 -11.494 1.339 1.00 97.94 523 VAL A CA 1
ATOM 3851 C C . VAL A 1 523 ? -12.870 -10.588 1.199 1.00 97.94 523 VAL A C 1
ATOM 3853 O O . VAL A 1 523 ? -12.806 -9.497 0.630 1.00 97.94 523 VAL A O 1
ATOM 3856 N N . VAL A 1 524 ? -14.000 -11.056 1.722 1.00 98.44 524 VAL A N 1
ATOM 3857 C CA . VAL A 1 524 ? -15.260 -10.312 1.740 1.00 98.44 524 VAL A CA 1
ATOM 3858 C C . VAL A 1 524 ? -15.600 -9.975 3.182 1.00 98.44 524 VAL A C 1
ATOM 3860 O O . VAL A 1 524 ? -15.704 -10.869 4.023 1.00 98.44 524 VAL A O 1
ATOM 3863 N N . ILE A 1 525 ? -15.799 -8.687 3.458 1.00 97.69 525 ILE A N 1
ATOM 3864 C CA . ILE A 1 525 ? -16.150 -8.184 4.787 1.00 97.69 525 ILE A CA 1
ATOM 3865 C C . ILE A 1 525 ? -17.608 -7.704 4.773 1.00 97.69 525 ILE A C 1
ATOM 3867 O O . ILE A 1 525 ? -17.948 -6.811 3.991 1.00 97.69 525 ILE A O 1
ATOM 3871 N N . PRO A 1 526 ? -18.496 -8.278 5.606 1.00 97.50 526 PRO A N 1
ATOM 3872 C CA . PRO A 1 526 ? -19.846 -7.771 5.790 1.00 97.50 526 PRO A CA 1
ATOM 3873 C C . PRO A 1 526 ? -19.798 -6.514 6.667 1.00 97.50 526 PRO A C 1
ATOM 3875 O O . PRO A 1 526 ? -19.130 -6.499 7.698 1.00 97.50 526 PRO A O 1
ATOM 3878 N N . MET A 1 527 ? -20.523 -5.467 6.287 1.00 95.31 527 MET A N 1
ATOM 3879 C CA . MET A 1 527 ? -20.528 -4.180 6.985 1.00 95.31 527 MET A CA 1
ATOM 3880 C C . MET A 1 527 ? -21.899 -3.884 7.590 1.00 95.31 527 MET A C 1
ATOM 3882 O O . MET A 1 527 ? -22.937 -4.160 6.980 1.00 95.31 527 MET A O 1
ATOM 3886 N N . GLY A 1 528 ? -21.899 -3.320 8.797 1.00 94.12 528 GLY A N 1
ATOM 3887 C CA . GLY A 1 528 ? -23.096 -2.810 9.463 1.00 94.12 528 GLY A CA 1
ATOM 3888 C C . GLY A 1 528 ? -23.559 -1.456 8.911 1.00 94.12 528 GLY A C 1
ATOM 3889 O O . GLY A 1 528 ? -23.033 -0.933 7.931 1.00 94.12 528 GLY A O 1
ATOM 3890 N N . ALA A 1 529 ? -24.555 -0.851 9.564 1.00 89.12 529 ALA A N 1
ATOM 3891 C CA . ALA A 1 529 ? -25.139 0.420 9.120 1.00 89.12 529 ALA A CA 1
ATOM 3892 C C . ALA A 1 529 ? -24.191 1.633 9.223 1.00 89.12 529 ALA A C 1
ATOM 3894 O O . ALA A 1 529 ? -24.389 2.599 8.490 1.00 89.12 529 ALA A O 1
ATOM 3895 N N . GLY A 1 530 ? -23.174 1.583 10.091 1.00 84.75 530 GLY A N 1
ATOM 3896 C CA . GLY A 1 530 ? -22.120 2.607 10.171 1.00 84.75 530 GLY A CA 1
ATOM 3897 C C . GLY A 1 530 ? -21.025 2.454 9.107 1.00 84.75 530 GLY A C 1
ATOM 3898 O O . GLY A 1 530 ? -20.002 3.127 9.174 1.00 84.75 530 GLY A O 1
ATOM 3899 N N . GLY A 1 531 ? -21.225 1.576 8.115 1.00 88.06 531 GLY A N 1
ATOM 3900 C CA . GLY A 1 531 ? -20.333 1.426 6.970 1.00 88.06 531 GLY A CA 1
ATOM 3901 C C . GLY A 1 531 ? -18.933 0.991 7.386 1.00 88.06 531 GLY A C 1
ATOM 3902 O O . GLY A 1 531 ? -18.767 -0.027 8.058 1.00 88.06 531 GLY A O 1
ATOM 3903 N N . ASP A 1 532 ? -17.935 1.775 6.985 1.00 88.19 532 ASP A N 1
ATOM 3904 C CA . ASP A 1 532 ? -16.531 1.392 7.100 1.00 88.19 532 ASP A CA 1
ATOM 3905 C C . ASP A 1 532 ? -15.979 1.339 8.526 1.00 88.19 532 ASP A C 1
ATOM 3907 O O . ASP A 1 532 ? -14.950 0.712 8.765 1.00 88.19 532 ASP A O 1
ATOM 3911 N N . SER A 1 533 ? -16.662 1.987 9.461 1.00 92.44 533 SER A N 1
ATOM 3912 C CA . SER A 1 533 ? -16.352 1.928 10.889 1.00 92.44 533 SER A CA 1
ATOM 3913 C C . SER A 1 533 ? -16.910 0.655 11.544 1.00 92.44 533 SER A C 1
ATOM 3915 O O . SER A 1 533 ? -16.483 0.254 12.622 1.00 92.44 533 SER A O 1
ATOM 3917 N N . CYS A 1 534 ? -17.843 -0.028 10.870 1.00 93.94 534 CYS A N 1
ATOM 3918 C CA . CYS A 1 534 ? -18.592 -1.171 11.388 1.00 93.94 534 CYS A CA 1
ATOM 3919 C C . CYS A 1 534 ? -18.335 -2.447 10.583 1.00 93.94 534 CYS A C 1
ATOM 3921 O O . CYS A 1 534 ? -19.270 -3.070 10.064 1.00 93.94 534 CYS A O 1
ATOM 3923 N N . PHE A 1 535 ? -17.068 -2.840 10.473 1.00 94.44 535 PHE A N 1
ATOM 3924 C CA . PHE A 1 535 ? -16.684 -4.116 9.872 1.00 94.44 535 PHE A CA 1
ATOM 3925 C C . PHE A 1 535 ? -17.115 -5.292 10.756 1.00 94.44 535 PHE A C 1
ATOM 3927 O O . PHE A 1 535 ? -16.890 -5.302 11.965 1.00 94.44 535 PHE A O 1
ATOM 3934 N N . GLY A 1 536 ? -17.732 -6.300 10.143 1.00 95.50 536 GLY A N 1
ATOM 3935 C CA . GLY A 1 536 ? -17.828 -7.635 10.722 1.00 95.50 536 GLY A CA 1
ATOM 3936 C C . GLY A 1 536 ? -16.574 -8.472 10.435 1.00 95.50 536 GLY A C 1
ATOM 3937 O O . GLY A 1 536 ? -15.632 -7.984 9.812 1.00 95.50 536 GLY A O 1
ATOM 3938 N N . PRO A 1 537 ? -16.557 -9.753 10.839 1.00 96.19 537 PRO A N 1
ATOM 3939 C CA . PRO A 1 537 ? -15.445 -10.650 10.540 1.00 96.19 537 PRO A CA 1
ATOM 3940 C C . PRO A 1 537 ? -15.282 -10.878 9.032 1.00 96.19 537 PRO A C 1
ATOM 3942 O O . PRO A 1 537 ? -16.261 -11.166 8.333 1.00 96.19 537 PRO A O 1
ATOM 3945 N N . ALA A 1 538 ? -14.049 -10.795 8.542 1.00 96.94 538 ALA A N 1
ATOM 3946 C CA . ALA A 1 538 ? -13.686 -11.135 7.176 1.00 96.94 538 ALA A CA 1
ATOM 3947 C C . ALA A 1 538 ? -13.950 -12.616 6.875 1.00 96.94 538 ALA A C 1
ATOM 3949 O O . ALA A 1 538 ? -13.878 -13.486 7.749 1.00 96.94 538 ALA A O 1
ATOM 3950 N N . SER A 1 539 ? -14.254 -12.919 5.613 1.00 97.94 539 SER A N 1
ATOM 3951 C CA . SER A 1 539 ? -14.252 -14.298 5.131 1.00 97.94 539 SER A CA 1
ATOM 3952 C C . SER A 1 539 ? -12.866 -14.934 5.269 1.00 97.94 539 SER A C 1
ATOM 3954 O O . SER A 1 539 ? -11.849 -14.247 5.362 1.00 97.94 539 SER A O 1
ATOM 3956 N N . ALA A 1 540 ? -12.806 -16.265 5.179 1.00 96.25 540 ALA A N 1
ATOM 3957 C CA . ALA A 1 540 ? -11.542 -16.918 4.852 1.00 96.25 540 ALA A CA 1
ATOM 3958 C C . ALA A 1 540 ? -10.999 -16.378 3.516 1.00 96.25 540 ALA A C 1
ATOM 3960 O O . ALA A 1 540 ? -11.782 -15.973 2.648 1.00 96.25 540 ALA A O 1
ATOM 3961 N N . CYS A 1 541 ? -9.675 -16.389 3.365 1.00 95.75 541 CYS A N 1
ATOM 3962 C CA . CYS A 1 541 ? -9.035 -16.088 2.092 1.00 95.75 541 CYS A CA 1
ATOM 3963 C C . CYS A 1 541 ? -9.455 -17.126 1.046 1.00 95.75 541 CYS A C 1
ATOM 3965 O O . CYS A 1 541 ? -9.422 -18.327 1.326 1.00 95.75 541 CYS A O 1
ATOM 3967 N N . VAL A 1 542 ? -9.848 -16.663 -0.138 1.00 95.00 542 VAL A N 1
ATOM 3968 C CA . VAL A 1 542 ? -10.126 -17.521 -1.296 1.00 95.00 542 VAL A CA 1
ATOM 3969 C C . VAL A 1 542 ? -9.302 -17.053 -2.483 1.00 95.00 542 VAL A C 1
ATOM 3971 O O . VAL A 1 542 ? -9.207 -15.849 -2.717 1.00 95.00 542 VAL A O 1
ATOM 3974 N N . SER A 1 543 ? -8.725 -17.993 -3.227 1.00 91.81 543 SER A N 1
ATOM 3975 C CA . SER A 1 543 ? -7.901 -17.693 -4.395 1.00 91.81 543 SER A CA 1
ATOM 3976 C C . SER A 1 543 ? -8.564 -18.118 -5.702 1.00 91.81 543 SER A C 1
ATOM 3978 O O . SER A 1 543 ? -9.074 -19.220 -5.869 1.00 91.81 543 SER A O 1
ATOM 3980 N N . VAL A 1 544 ? -8.516 -17.163 -6.613 1.00 86.25 544 VAL A N 1
ATOM 3981 C CA . VAL A 1 544 ? -8.540 -17.187 -8.066 1.00 86.25 544 VAL A CA 1
ATOM 3982 C C . VAL A 1 544 ? -7.339 -17.793 -8.761 1.00 86.25 544 VAL A C 1
ATOM 3984 O O . VAL A 1 544 ? -6.334 -17.110 -8.749 1.00 86.25 544 VAL A O 1
ATOM 3987 N N . GLY A 1 545 ? -7.409 -18.941 -9.437 1.00 66.00 545 GLY A N 1
ATOM 3988 C CA . GLY A 1 545 ? -6.405 -19.251 -10.468 1.00 66.00 545 GLY A CA 1
ATOM 3989 C C . GLY A 1 545 ? -5.232 -20.146 -10.068 1.00 66.00 545 GLY A C 1
ATOM 3990 O O . GLY A 1 545 ? -4.250 -20.147 -10.803 1.00 66.00 545 GLY A O 1
ATOM 3991 N N . ASP A 1 546 ? -5.348 -20.943 -8.998 1.00 49.22 546 ASP A N 1
ATOM 3992 C CA . ASP A 1 546 ? -4.304 -21.925 -8.668 1.00 49.22 546 ASP A CA 1
ATOM 3993 C C . ASP A 1 546 ? -4.797 -23.202 -7.951 1.00 49.22 546 ASP A C 1
ATOM 3995 O O . ASP A 1 546 ? -4.241 -23.646 -6.947 1.00 49.22 546 ASP A O 1
ATOM 3999 N N . ASP A 1 547 ? -5.837 -23.863 -8.474 1.00 38.62 547 ASP A N 1
ATOM 4000 C CA . ASP A 1 547 ? -6.198 -25.203 -7.984 1.00 38.62 547 ASP A CA 1
ATOM 4001 C C . ASP A 1 547 ? -5.326 -26.294 -8.632 1.00 38.62 547 ASP A C 1
ATOM 4003 O O . ASP A 1 547 ? -5.780 -27.173 -9.369 1.00 38.62 547 ASP A O 1
ATOM 4007 N N . ALA A 1 548 ? -4.041 -26.307 -8.270 1.00 32.06 548 ALA A N 1
ATOM 4008 C CA . ALA A 1 548 ? -3.215 -27.509 -8.338 1.00 32.06 548 ALA A CA 1
ATOM 4009 C C . ALA A 1 548 ? -3.585 -28.475 -7.196 1.00 32.06 548 ALA A C 1
ATOM 4011 O O . ALA A 1 548 ? -2.767 -28.838 -6.348 1.00 32.06 548 ALA A O 1
ATOM 4012 N N . ILE A 1 549 ? -4.827 -28.963 -7.176 1.00 31.41 549 ILE A N 1
ATOM 4013 C CA . ILE A 1 549 ? -5.201 -30.086 -6.314 1.00 31.41 549 ILE A CA 1
ATOM 4014 C C . ILE A 1 549 ? -4.790 -31.370 -7.041 1.00 31.41 549 ILE A C 1
ATOM 4016 O O . ILE A 1 549 ? -5.576 -31.947 -7.781 1.00 31.41 549 ILE A O 1
ATOM 4020 N N . PHE A 1 550 ? -3.514 -31.744 -6.889 1.00 33.44 550 PHE A N 1
ATOM 4021 C CA . PHE A 1 550 ? -2.934 -33.095 -6.750 1.00 33.44 550 PHE A CA 1
ATOM 4022 C C . PHE A 1 550 ? -1.492 -33.117 -7.279 1.00 33.44 550 PHE A C 1
ATOM 4024 O O . PHE A 1 550 ? -1.236 -33.107 -8.481 1.00 33.44 550 PHE A O 1
ATOM 4031 N N . ALA A 1 551 ? -0.547 -33.216 -6.342 1.00 32.19 551 ALA A N 1
ATOM 4032 C CA . ALA A 1 551 ? 0.816 -33.630 -6.618 1.00 32.19 551 ALA A CA 1
ATOM 4033 C C . ALA A 1 551 ? 0.847 -35.101 -7.077 1.00 32.19 551 ALA A C 1
ATOM 4035 O O . ALA A 1 551 ? 0.264 -35.961 -6.426 1.00 32.19 551 ALA A O 1
ATOM 4036 N N . ASP A 1 552 ? 1.628 -35.332 -8.132 1.00 38.38 552 ASP A N 1
ATOM 4037 C CA . ASP A 1 552 ? 2.068 -36.599 -8.729 1.00 38.38 552 ASP A CA 1
ATOM 4038 C C . ASP A 1 552 ? 1.244 -37.215 -9.886 1.00 38.38 552 ASP A C 1
ATOM 4040 O O . ASP A 1 552 ? 0.052 -37.492 -9.819 1.00 38.38 552 ASP A O 1
ATOM 4044 N N . GLY A 1 553 ? 1.941 -37.446 -11.011 1.00 38.75 553 GLY A N 1
ATOM 4045 C CA . GLY A 1 553 ? 1.583 -38.509 -11.953 1.00 38.75 553 GLY A CA 1
ATOM 4046 C C . GLY A 1 553 ? 1.691 -38.220 -13.451 1.00 38.75 553 GLY A C 1
ATOM 4047 O O . GLY A 1 553 ? 1.928 -39.166 -14.197 1.00 38.75 553 GLY A O 1
ATOM 4048 N N . PHE A 1 554 ? 1.545 -36.979 -13.930 1.00 40.06 554 PHE A N 1
ATOM 4049 C CA . PHE A 1 554 ? 1.483 -36.757 -15.388 1.00 40.06 554 PHE A CA 1
ATOM 4050 C C . PHE A 1 554 ? 2.859 -36.572 -16.049 1.00 40.06 554 PHE A C 1
ATOM 4052 O O . PHE A 1 554 ? 3.121 -37.165 -17.097 1.00 40.06 554 PHE A O 1
ATOM 4059 N N . GLU A 1 555 ? 3.784 -35.871 -15.387 1.00 45.25 555 GLU A N 1
ATOM 4060 C CA . GLU A 1 555 ? 5.112 -35.531 -15.937 1.00 45.25 555 GLU A CA 1
ATOM 4061 C C . GLU A 1 555 ? 6.026 -36.740 -16.221 1.00 45.25 555 GLU A C 1
ATOM 4063 O O . GLU A 1 555 ? 7.017 -36.632 -16.943 1.00 45.25 555 GLU A O 1
ATOM 4068 N N . SER A 1 556 ? 5.714 -37.922 -15.679 1.00 47.22 556 SER A N 1
ATOM 4069 C CA . SER A 1 556 ? 6.496 -39.146 -15.907 1.00 47.22 556 SER A CA 1
ATOM 4070 C C . SER A 1 556 ? 5.984 -40.007 -17.069 1.00 47.22 556 SER A C 1
ATOM 4072 O O . SER A 1 556 ? 6.659 -40.964 -17.457 1.00 47.22 556 SER A O 1
ATOM 4074 N N . GLY A 1 557 ? 4.798 -39.709 -17.620 1.00 40.12 557 GLY A N 1
ATOM 4075 C CA . GLY A 1 557 ? 4.141 -40.543 -18.634 1.00 40.12 557 GLY A CA 1
ATOM 4076 C C . GLY A 1 557 ? 3.768 -41.957 -18.156 1.00 40.12 557 GLY A C 1
ATOM 4077 O O . GLY A 1 557 ? 3.474 -42.826 -18.983 1.00 40.12 557 GLY A O 1
ATOM 4078 N N . ASP A 1 558 ? 3.791 -42.221 -16.844 1.00 44.06 558 ASP A N 1
ATOM 4079 C CA . ASP A 1 558 ? 3.512 -43.542 -16.278 1.00 44.06 558 ASP A CA 1
ATOM 4080 C C . ASP A 1 558 ? 2.007 -43.751 -16.027 1.00 44.06 558 ASP A C 1
ATOM 4082 O O . ASP A 1 558 ? 1.436 -43.321 -15.030 1.00 44.06 558 ASP A O 1
ATOM 4086 N N . THR A 1 559 ? 1.353 -44.474 -16.939 1.00 47.44 559 THR A N 1
ATOM 4087 C CA . THR A 1 559 ? -0.065 -44.867 -16.840 1.00 47.44 559 THR A CA 1
ATOM 4088 C C . THR A 1 559 ? -0.270 -46.229 -16.157 1.00 47.44 559 THR A C 1
ATOM 4090 O O . THR A 1 559 ? -1.368 -46.789 -16.202 1.00 47.44 559 THR A O 1
ATOM 4093 N N . SER A 1 560 ? 0.757 -46.802 -15.515 1.00 47.91 560 SER A N 1
ATOM 4094 C CA . SER A 1 560 ? 0.718 -48.175 -14.980 1.00 47.91 560 SER A CA 1
ATOM 4095 C C . SER A 1 560 ? -0.311 -48.402 -13.865 1.00 47.91 560 SER A C 1
ATOM 4097 O O . SER A 1 560 ? -0.764 -49.534 -13.681 1.00 47.91 560 SER A O 1
ATOM 4099 N N . ALA A 1 561 ? -0.766 -47.343 -13.187 1.00 42.34 561 ALA A N 1
ATOM 4100 C CA . ALA A 1 561 ? -1.867 -47.407 -12.221 1.00 42.34 561 ALA A CA 1
ATOM 4101 C C . ALA A 1 561 ? -3.260 -47.587 -12.870 1.00 42.34 561 ALA A C 1
ATOM 4103 O O . ALA A 1 561 ? -4.230 -47.878 -12.171 1.00 42.34 561 ALA A O 1
ATOM 4104 N N . TRP A 1 562 ? -3.368 -47.465 -14.199 1.00 40.06 562 TRP A N 1
ATOM 4105 C CA . TRP A 1 562 ? -4.628 -47.468 -14.956 1.00 40.06 562 TRP A CA 1
ATOM 4106 C C . TRP A 1 562 ? -4.839 -48.718 -15.822 1.00 40.06 562 TRP A C 1
ATOM 4108 O O . TRP A 1 562 ? -5.597 -48.691 -16.796 1.00 40.06 562 TRP A O 1
ATOM 4118 N N . SER A 1 563 ? -4.213 -49.854 -15.493 1.00 35.84 563 SER A N 1
ATOM 4119 C CA . SER A 1 563 ? -4.500 -51.084 -16.235 1.00 35.84 563 SER A CA 1
ATOM 4120 C C . SER A 1 563 ? -5.932 -51.564 -15.962 1.00 35.84 563 SER A C 1
ATOM 4122 O O . SER A 1 563 ? -6.251 -52.022 -14.861 1.00 35.84 563 SER A O 1
ATOM 4124 N N . GLN A 1 564 ? -6.782 -51.508 -16.990 1.00 47.44 564 GLN A N 1
ATOM 4125 C CA . GLN A 1 564 ? -8.066 -52.199 -17.025 1.00 47.44 564 GLN A CA 1
ATOM 4126 C C . GLN A 1 564 ? -7.855 -53.699 -16.799 1.00 47.44 564 GLN A C 1
ATOM 4128 O O . GLN A 1 564 ? -7.388 -54.416 -17.680 1.00 47.44 564 GLN A O 1
ATOM 4133 N N . THR A 1 565 ? -8.270 -54.191 -15.636 1.00 30.09 565 THR A N 1
ATOM 4134 C CA . THR A 1 565 ? -8.754 -55.565 -15.502 1.00 30.09 565 THR A CA 1
ATOM 4135 C C . THR A 1 565 ? -9.963 -55.573 -14.578 1.00 30.09 565 THR A C 1
ATOM 4137 O O . THR A 1 565 ? -9.846 -55.469 -13.362 1.00 30.09 565 THR A O 1
ATOM 4140 N N . VAL A 1 566 ? -11.144 -55.723 -15.169 1.00 33.34 566 VAL A N 1
ATOM 4141 C CA . VAL A 1 566 ? -12.319 -56.276 -14.490 1.00 33.34 566 VAL A CA 1
ATOM 4142 C C . VAL A 1 566 ? -12.825 -57.419 -15.387 1.00 33.34 566 VAL A C 1
ATOM 4144 O O . VAL A 1 566 ? -12.805 -57.240 -16.607 1.00 33.34 566 VAL A O 1
ATOM 4147 N N . PRO A 1 567 ? -13.161 -58.601 -14.830 1.00 36.25 567 PRO A N 1
ATOM 4148 C CA . PRO A 1 567 ? -13.653 -59.754 -15.592 1.00 36.25 567 PRO A CA 1
ATOM 4149 C C . PRO A 1 567 ? -14.962 -59.506 -16.348 1.00 36.25 567 PRO A C 1
ATOM 4151 O O . PRO A 1 567 ? -15.767 -58.664 -15.887 1.00 36.25 567 PRO A O 1
#